Protein AF-K7LPA3-F1 (afdb_monomer_lite)

pLDDT: mean 73.09, std 20.34, range [23.44, 97.06]

Structure (mmCIF, N/CA/C/O backbone):
data_AF-K7LPA3-F1
#
_entry.id   AF-K7LPA3-F1
#
loop_
_atom_site.group_PDB
_atom_site.id
_atom_site.type_symbol
_atom_site.label_atom_id
_atom_site.label_alt_id
_atom_site.label_comp_id
_atom_site.label_asym_id
_atom_site.label_entity_id
_atom_site.label_seq_id
_atom_site.pdbx_PDB_ins_code
_atom_site.Cartn_x
_atom_site.Cartn_y
_atom_site.Cartn_z
_atom_site.occupancy
_atom_site.B_iso_or_equiv
_atom_site.auth_seq_id
_atom_site.auth_comp_id
_atom_site.auth_asym_id
_atom_site.auth_atom_id
_atom_site.pdbx_PDB_model_num
ATOM 1 N N . MET A 1 1 ? -25.363 36.048 -34.218 1.00 32.44 1 MET A N 1
ATOM 2 C CA . MET A 1 1 ? -24.571 37.058 -33.484 1.00 32.44 1 MET A CA 1
ATOM 3 C C . MET A 1 1 ? -23.270 36.380 -33.075 1.00 32.44 1 MET A C 1
ATOM 5 O O . MET A 1 1 ? -23.321 35.366 -32.394 1.00 32.44 1 MET A O 1
ATOM 9 N N . ARG A 1 2 ? -22.153 36.810 -33.676 1.00 23.44 2 ARG A N 1
ATOM 10 C CA . ARG A 1 2 ? -20.838 36.147 -33.651 1.00 23.44 2 ARG A CA 1
ATOM 11 C C . ARG A 1 2 ? -20.170 36.331 -32.287 1.00 23.44 2 ARG A C 1
ATOM 13 O O . ARG A 1 2 ? -19.933 37.467 -31.904 1.00 23.44 2 ARG A O 1
ATOM 20 N N . LEU A 1 3 ? -19.800 35.236 -31.632 1.00 26.70 3 LEU A N 1
ATOM 21 C CA . LEU A 1 3 ? -18.718 35.209 -30.648 1.00 26.70 3 LEU A CA 1
ATOM 22 C C . LEU A 1 3 ? -17.855 33.982 -30.952 1.00 26.70 3 LEU A C 1
ATOM 24 O O . LEU A 1 3 ? -18.156 32.859 -30.562 1.00 26.70 3 LEU A O 1
ATOM 28 N N . GLN A 1 4 ? -16.822 34.239 -31.753 1.00 24.48 4 GLN A N 1
ATOM 29 C CA . GLN A 1 4 ? -15.607 33.437 -31.842 1.00 24.48 4 GLN A CA 1
ATOM 30 C C . GLN A 1 4 ? -15.008 33.375 -30.436 1.00 24.48 4 GLN A C 1
ATOM 32 O O . GLN A 1 4 ? -14.835 34.434 -29.849 1.00 24.48 4 GLN A O 1
ATOM 37 N N . ASN A 1 5 ? -14.722 32.192 -29.887 1.00 28.64 5 ASN A N 1
ATOM 38 C CA . ASN A 1 5 ? -13.895 32.069 -28.684 1.00 28.64 5 ASN A CA 1
ATOM 39 C C . ASN A 1 5 ? -13.296 30.661 -28.558 1.00 28.64 5 ASN A C 1
ATOM 41 O O . ASN A 1 5 ? -13.969 29.710 -28.174 1.00 28.64 5 ASN A O 1
ATOM 45 N N . HIS A 1 6 ? -12.027 30.602 -28.968 1.00 26.09 6 HIS A N 1
ATOM 46 C CA . HIS A 1 6 ? -10.890 29.824 -28.468 1.00 26.09 6 HIS A CA 1
ATOM 47 C C . HIS A 1 6 ? -11.111 28.517 -27.705 1.00 26.09 6 HIS A C 1
ATOM 49 O O . HIS A 1 6 ? -11.743 28.493 -26.650 1.00 26.09 6 HIS A O 1
ATOM 55 N N . PRO A 1 7 ? -10.382 27.480 -28.134 1.00 28.83 7 PRO A N 1
ATOM 56 C CA . PRO A 1 7 ? -10.116 26.343 -27.272 1.00 28.83 7 PRO A CA 1
ATOM 57 C C . PRO A 1 7 ? -8.629 25.921 -27.306 1.00 28.83 7 PRO A C 1
ATOM 59 O O . PRO A 1 7 ? -7.937 26.098 -28.305 1.00 28.83 7 PRO A O 1
ATOM 62 N N . LEU A 1 8 ? -8.093 25.429 -26.190 1.00 32.69 8 LEU A N 1
ATOM 63 C CA . LEU A 1 8 ? -6.657 25.172 -26.001 1.00 32.69 8 LEU A CA 1
ATOM 64 C C . LEU A 1 8 ? -6.465 23.981 -25.041 1.00 32.69 8 LEU A C 1
ATOM 66 O O . LEU A 1 8 ? -7.331 23.790 -24.178 1.00 32.69 8 LEU A O 1
ATOM 70 N N . PRO A 1 9 ? -5.246 23.402 -24.961 1.00 27.53 9 PRO A N 1
ATOM 71 C CA . PRO A 1 9 ? -4.356 22.687 -25.958 1.00 27.53 9 PRO A CA 1
ATOM 72 C C . PRO A 1 9 ? -3.573 21.356 -25.541 1.00 27.53 9 PRO A C 1
ATOM 74 O O . PRO A 1 9 ? -2.908 21.378 -24.556 1.00 27.53 9 PRO A O 1
ATOM 77 N N . THR A 1 10 ? -3.593 20.165 -26.151 1.00 26.03 10 THR A N 1
ATOM 78 C CA . THR A 1 10 ? -2.980 18.841 -25.717 1.00 26.03 10 THR A CA 1
ATOM 79 C C . THR A 1 10 ? -1.671 18.749 -24.829 1.00 26.03 10 THR A C 1
ATOM 81 O O . THR A 1 10 ? -0.784 19.580 -24.946 1.00 26.03 10 THR A O 1
ATOM 84 N N . LEU A 1 11 ? -1.480 17.686 -24.003 1.00 24.50 11 LEU A N 1
ATOM 85 C CA . LEU A 1 11 ? -0.283 17.423 -23.141 1.00 24.50 11 LEU A CA 1
ATOM 86 C C . LEU A 1 11 ? 0.990 17.089 -23.970 1.00 24.50 11 LEU A C 1
ATOM 88 O O . LEU A 1 11 ? 1.041 16.028 -24.588 1.00 24.50 11 LEU A O 1
ATOM 92 N N . GLU A 1 12 ? 2.007 17.964 -23.971 1.00 24.11 12 GLU A N 1
ATOM 93 C CA . GLU A 1 12 ? 3.274 17.814 -24.726 1.00 24.11 12 GLU A CA 1
ATOM 94 C C . GLU A 1 12 ? 4.464 17.363 -23.849 1.00 24.11 12 GLU A C 1
ATOM 96 O O . GLU A 1 12 ? 4.664 17.865 -22.741 1.00 24.11 12 GLU A O 1
ATOM 101 N N . LEU A 1 13 ? 5.288 16.438 -24.365 1.00 26.61 13 LEU A N 1
ATOM 102 C CA . LEU A 1 13 ? 6.563 16.001 -23.780 1.00 26.61 13 LEU A CA 1
ATOM 103 C C . LEU A 1 13 ? 7.718 16.708 -24.518 1.00 26.61 13 LEU A C 1
ATOM 105 O O . LEU A 1 13 ? 7.989 16.398 -25.678 1.00 26.61 13 LEU A O 1
ATOM 109 N N . VAL A 1 14 ? 8.393 17.655 -23.860 1.00 25.70 14 VAL A N 1
ATOM 110 C CA . VAL A 1 14 ? 9.586 18.340 -24.392 1.00 25.70 14 VAL A CA 1
ATOM 111 C C . VAL A 1 14 ? 10.834 17.570 -23.957 1.00 25.70 14 VAL A C 1
ATOM 113 O O . VAL A 1 14 ? 11.094 17.433 -22.764 1.00 25.70 14 VAL A O 1
ATOM 116 N N . LEU A 1 15 ? 11.607 17.068 -24.922 1.00 28.59 15 LEU A N 1
ATOM 117 C CA . LEU A 1 15 ? 12.951 16.533 -24.695 1.00 28.59 15 LEU A CA 1
ATOM 118 C C . LEU A 1 15 ? 13.962 17.617 -25.070 1.00 28.59 15 LEU A C 1
ATOM 120 O O . LEU A 1 15 ? 14.152 17.911 -26.250 1.00 28.59 15 LEU A O 1
ATOM 124 N N . GLU A 1 16 ? 14.581 18.234 -24.066 1.00 24.81 16 GLU A N 1
ATOM 125 C CA . GLU A 1 16 ? 15.708 19.144 -24.264 1.00 24.81 16 GLU A CA 1
ATOM 126 C C . GLU A 1 16 ? 17.015 18.350 -24.325 1.00 24.81 16 GLU A C 1
ATOM 128 O O . GLU A 1 16 ? 17.433 17.741 -23.343 1.00 24.81 16 GLU A O 1
ATOM 133 N N . PHE A 1 17 ? 17.686 18.408 -25.475 1.00 29.22 17 PHE A N 1
ATOM 134 C CA . PHE A 1 17 ? 19.093 18.043 -25.607 1.00 29.22 17 PHE A CA 1
ATOM 135 C C . PHE A 1 17 ? 19.892 19.336 -25.830 1.00 29.22 17 PHE A C 1
ATOM 137 O O . PHE A 1 17 ? 19.714 20.015 -26.840 1.00 29.22 17 PHE A O 1
ATOM 144 N N . ASN A 1 18 ? 20.745 19.704 -24.866 1.00 30.42 18 ASN A N 1
ATOM 145 C CA . ASN A 1 18 ? 21.770 20.754 -24.985 1.00 30.42 18 ASN A CA 1
ATOM 146 C C . ASN A 1 18 ? 21.328 22.058 -25.686 1.00 30.42 18 ASN A C 1
ATOM 148 O O . ASN A 1 18 ? 21.952 22.501 -26.650 1.00 30.42 18 ASN A O 1
ATOM 152 N N . GLY A 1 19 ? 20.253 22.691 -25.208 1.00 28.19 19 GLY A N 1
ATOM 153 C CA . GLY A 1 19 ? 19.861 24.034 -25.658 1.00 28.19 19 GLY A CA 1
ATOM 154 C C . GLY A 1 19 ? 19.302 24.119 -27.083 1.00 28.19 19 GLY A C 1
ATOM 155 O O . GLY A 1 19 ? 19.157 25.223 -27.603 1.00 28.19 19 GLY A O 1
ATOM 156 N N . THR A 1 20 ? 18.964 22.988 -27.712 1.00 26.11 20 THR A N 1
ATOM 157 C CA . THR A 1 20 ? 18.277 22.964 -29.011 1.00 26.11 20 THR A CA 1
ATOM 158 C C . THR A 1 20 ? 16.858 22.427 -28.830 1.00 26.11 20 THR A C 1
ATOM 160 O O . THR A 1 20 ? 16.652 21.255 -28.521 1.00 26.11 20 THR A O 1
ATOM 163 N N . THR A 1 21 ? 15.860 23.293 -29.004 1.00 27.73 21 THR A N 1
ATOM 164 C CA . THR A 1 21 ? 14.439 22.939 -28.899 1.00 27.73 21 THR A CA 1
ATOM 165 C C . THR A 1 21 ? 14.024 22.064 -30.086 1.00 27.73 21 THR A C 1
ATOM 167 O O . THR A 1 21 ? 14.005 22.520 -31.230 1.00 27.73 21 THR A O 1
ATOM 170 N N . ILE A 1 22 ? 13.665 20.802 -29.839 1.00 32.59 22 ILE A N 1
ATOM 171 C CA . ILE A 1 22 ? 13.033 19.953 -30.858 1.00 32.59 22 ILE A CA 1
ATOM 172 C C . ILE A 1 22 ? 11.572 20.399 -30.990 1.00 32.59 22 ILE A C 1
ATOM 174 O O . ILE A 1 22 ? 10.819 20.328 -30.023 1.00 32.59 22 ILE A O 1
ATOM 178 N N . SER A 1 23 ? 11.176 20.876 -32.179 1.00 27.25 23 SER A N 1
ATOM 179 C CA . SER A 1 23 ? 9.796 21.319 -32.425 1.00 27.25 23 SER A CA 1
ATOM 180 C C . SER A 1 23 ? 8.777 20.202 -32.165 1.00 27.25 23 SER A C 1
ATOM 182 O O . SER A 1 23 ? 8.995 19.029 -32.488 1.00 27.25 23 SER A O 1
ATOM 184 N N . THR A 1 24 ? 7.657 20.607 -31.581 1.00 34.53 24 THR A N 1
ATOM 185 C CA . THR A 1 24 ? 6.632 19.789 -30.925 1.00 34.53 24 THR A CA 1
ATOM 186 C C . THR A 1 24 ? 5.772 18.953 -31.881 1.00 34.53 24 THR A C 1
ATOM 188 O O . THR A 1 24 ? 5.155 17.973 -31.463 1.00 34.53 24 THR A O 1
ATOM 191 N N . ASP A 1 25 ? 5.843 19.211 -33.189 1.00 27.50 25 ASP A N 1
ATOM 192 C CA . ASP A 1 25 ? 5.051 18.521 -34.223 1.00 27.50 25 ASP A CA 1
ATOM 193 C C . ASP A 1 25 ? 5.342 17.009 -34.356 1.00 27.50 25 ASP A C 1
ATOM 195 O O . ASP A 1 25 ? 4.633 16.274 -35.046 1.00 27.50 25 ASP A O 1
ATOM 199 N N . VAL A 1 26 ? 6.396 16.498 -33.711 1.00 31.41 26 VAL A N 1
ATOM 200 C CA . VAL A 1 26 ? 6.837 15.101 -33.863 1.00 31.41 26 VAL A CA 1
ATOM 201 C C . VAL A 1 26 ? 6.349 14.182 -32.737 1.00 31.41 26 VAL A C 1
ATOM 203 O O . VAL A 1 26 ? 6.340 12.961 -32.915 1.00 31.41 26 VAL A O 1
ATOM 206 N N . VAL A 1 27 ? 5.828 14.698 -31.619 1.00 33.41 27 VAL A N 1
ATOM 207 C CA . VAL A 1 27 ? 5.745 13.936 -30.354 1.00 33.41 27 VAL A CA 1
ATOM 208 C C . VAL A 1 27 ? 4.311 13.679 -29.842 1.00 33.41 27 VAL A C 1
ATOM 210 O O . VAL A 1 27 ? 4.094 13.464 -28.664 1.00 33.41 27 VAL A O 1
ATOM 213 N N . GLU A 1 28 ? 3.299 13.538 -30.704 1.00 28.34 28 GLU A N 1
ATOM 214 C CA . GLU A 1 28 ? 1.937 13.141 -30.249 1.00 28.34 28 GLU A CA 1
ATOM 215 C C . GLU A 1 28 ? 1.816 11.726 -29.611 1.00 28.34 28 GLU A C 1
ATOM 217 O O . GLU A 1 28 ? 0.723 11.299 -29.246 1.00 28.34 28 GLU A O 1
ATOM 222 N N . ARG A 1 29 ? 2.908 10.951 -29.491 1.00 31.95 29 ARG A N 1
ATOM 223 C CA . ARG A 1 29 ? 2.890 9.577 -28.936 1.00 31.95 29 ARG A CA 1
ATOM 224 C C . ARG A 1 29 ? 4.110 9.160 -28.101 1.00 31.95 29 ARG A C 1
ATOM 226 O O . ARG A 1 29 ? 4.117 8.021 -27.639 1.00 31.95 29 ARG A O 1
ATOM 233 N N . ALA A 1 30 ? 5.138 10.002 -27.932 1.00 34.12 30 ALA A N 1
ATOM 234 C CA . ALA A 1 30 ? 6.266 9.638 -27.062 1.00 34.12 30 ALA A CA 1
ATOM 235 C C . ALA A 1 30 ? 5.885 9.926 -25.610 1.00 34.12 30 ALA A C 1
ATOM 237 O O . ALA A 1 30 ? 5.604 11.070 -25.266 1.00 34.12 30 ALA A O 1
ATOM 238 N N . ASN A 1 31 ? 5.848 8.887 -24.777 1.00 50.53 31 ASN A N 1
ATOM 239 C CA . ASN A 1 31 ? 5.282 8.983 -23.431 1.00 50.53 31 ASN A CA 1
ATOM 240 C C . ASN A 1 31 ? 6.346 9.184 -22.338 1.00 50.53 31 ASN A C 1
ATOM 242 O O . ASN A 1 31 ? 5.989 9.594 -21.237 1.00 50.53 31 ASN A O 1
ATOM 246 N N . SER A 1 32 ? 7.633 8.920 -22.604 1.00 54.84 32 SER A N 1
ATOM 247 C CA . SER A 1 32 ? 8.699 9.079 -21.600 1.00 54.84 32 SER A CA 1
ATOM 248 C C . SER A 1 32 ? 10.113 8.973 -22.186 1.00 54.84 32 SER A C 1
ATOM 250 O O . SER A 1 32 ? 10.359 8.156 -23.078 1.00 54.84 32 SER A O 1
ATOM 252 N N . GLY A 1 33 ? 11.050 9.746 -21.627 1.00 45.56 33 GLY A N 1
ATOM 253 C CA . GLY A 1 33 ? 12.487 9.471 -21.710 1.00 45.56 33 GLY A CA 1
ATOM 254 C C . GLY A 1 33 ? 12.913 8.558 -20.557 1.00 45.56 33 GLY A C 1
ATOM 255 O O . GLY A 1 33 ? 12.486 8.764 -19.421 1.00 45.56 33 GLY A O 1
ATOM 256 N N . LEU A 1 34 ? 13.717 7.542 -20.850 1.00 59.06 34 LEU A N 1
ATOM 257 C CA . LEU A 1 34 ? 14.240 6.572 -19.896 1.00 59.06 34 LEU A CA 1
ATOM 258 C C . LEU A 1 34 ? 15.765 6.669 -19.892 1.00 59.06 34 LEU A C 1
ATOM 260 O O . LEU A 1 34 ? 16.366 6.710 -20.955 1.00 59.06 34 LEU A O 1
ATOM 264 N N . SER A 1 35 ? 16.399 6.692 -18.726 1.00 53.31 35 SER A N 1
ATOM 265 C CA . SER A 1 35 ? 17.858 6.583 -18.618 1.00 53.31 35 SER A CA 1
ATOM 266 C C . SER A 1 35 ? 18.253 5.225 -18.054 1.00 53.31 35 SER A C 1
ATOM 268 O O . SER A 1 35 ? 17.416 4.468 -17.555 1.00 53.31 35 SER A O 1
ATOM 270 N N . MET A 1 36 ? 19.543 4.920 -18.065 1.00 53.25 36 MET A N 1
ATOM 271 C CA . MET A 1 36 ? 20.062 3.684 -17.486 1.00 53.25 36 MET A CA 1
ATOM 272 C C . MET A 1 36 ? 19.657 3.465 -16.021 1.00 53.25 36 MET A C 1
ATOM 274 O O . MET A 1 36 ? 19.248 2.368 -15.650 1.00 53.25 36 MET A O 1
ATOM 278 N N . GLY A 1 37 ? 19.676 4.519 -15.197 1.00 50.72 37 GLY A N 1
ATOM 279 C CA . GLY A 1 37 ? 19.214 4.439 -13.806 1.00 50.72 37 GLY A CA 1
ATOM 280 C C . GLY A 1 37 ? 17.727 4.088 -13.680 1.00 50.72 37 GLY A C 1
ATOM 281 O O . GLY A 1 37 ? 17.300 3.551 -12.667 1.00 50.72 37 GLY A O 1
ATOM 282 N N . CYS A 1 38 ? 16.928 4.354 -14.713 1.00 57.31 38 CYS A N 1
ATOM 283 C CA . CYS A 1 38 ? 15.542 3.910 -14.777 1.00 57.31 38 CYS A CA 1
ATOM 284 C C . CYS A 1 38 ? 15.436 2.435 -15.190 1.00 57.31 38 CYS A C 1
ATOM 286 O O . CYS A 1 38 ? 14.652 1.693 -14.604 1.00 57.31 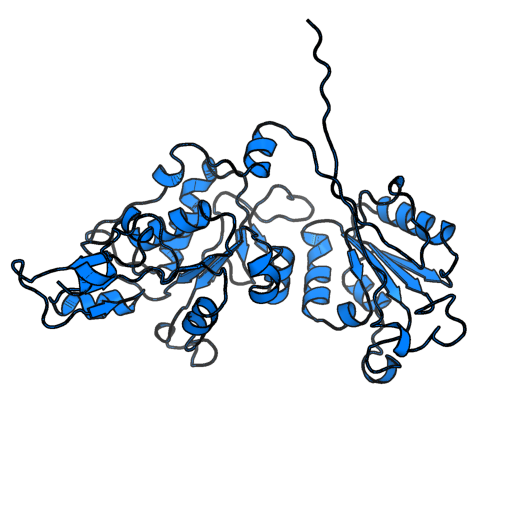38 CYS A O 1
ATOM 288 N N . ALA A 1 39 ? 16.267 1.983 -16.128 1.00 53.19 39 ALA A N 1
ATOM 289 C CA . ALA A 1 39 ? 16.285 0.592 -16.572 1.00 53.19 39 ALA A CA 1
ATOM 290 C C . ALA A 1 39 ? 16.766 -0.397 -15.489 1.00 53.19 39 ALA A C 1
ATOM 292 O O . ALA A 1 39 ? 16.405 -1.572 -15.521 1.00 53.19 39 ALA A O 1
ATOM 293 N N . THR A 1 40 ? 17.525 0.066 -14.488 1.00 49.03 40 THR A N 1
ATOM 294 C CA . THR A 1 40 ? 17.891 -0.744 -13.310 1.00 49.03 40 THR A CA 1
ATOM 295 C C . THR A 1 40 ? 16.768 -0.844 -12.273 1.00 49.03 40 THR A C 1
ATOM 297 O O . THR A 1 40 ? 16.763 -1.754 -11.440 1.00 49.03 40 THR A O 1
ATOM 300 N N . MET A 1 41 ? 15.784 0.062 -12.301 1.00 52.78 41 MET A N 1
ATOM 301 C CA . MET A 1 41 ? 14.674 0.047 -11.354 1.00 52.78 41 MET A CA 1
ATOM 302 C C . MET A 1 41 ? 13.637 -1.003 -11.756 1.00 52.78 41 MET A C 1
ATOM 304 O O . MET A 1 41 ? 12.856 -0.805 -12.682 1.00 52.78 41 MET A O 1
ATOM 308 N N . GLY A 1 42 ? 13.544 -2.091 -10.985 1.00 47.69 42 GLY A N 1
ATOM 309 C CA . GLY A 1 42 ? 12.650 -3.213 -11.302 1.00 47.69 42 GLY A CA 1
ATOM 310 C C . GLY A 1 42 ? 11.192 -2.818 -11.579 1.00 47.69 42 GLY A C 1
ATOM 311 O O . GLY A 1 42 ? 10.559 -3.404 -12.448 1.00 47.69 42 GLY A O 1
ATOM 312 N N . HIS A 1 43 ? 10.655 -1.785 -10.912 1.00 57.28 43 HIS A N 1
ATOM 313 C CA . HIS A 1 43 ? 9.278 -1.321 -11.145 1.00 57.28 43 HIS A CA 1
ATOM 314 C C . HIS A 1 43 ? 9.022 -0.833 -12.581 1.00 57.28 43 HIS A C 1
ATOM 316 O O . HIS A 1 43 ? 7.902 -0.975 -13.070 1.00 57.28 43 HIS A O 1
ATOM 322 N N . ILE A 1 44 ? 10.040 -0.292 -13.253 1.00 56.78 44 ILE A N 1
ATOM 323 C CA . ILE A 1 44 ? 9.961 0.161 -14.643 1.00 56.78 44 ILE A CA 1
ATOM 324 C C . ILE A 1 44 ? 9.909 -1.043 -15.578 1.00 56.78 44 ILE A C 1
ATOM 326 O O . ILE A 1 44 ? 8.950 -1.157 -16.337 1.00 56.78 44 ILE A O 1
ATOM 330 N N . LEU A 1 45 ? 10.825 -2.002 -15.416 1.00 54.12 45 LEU A N 1
ATOM 331 C CA . LEU A 1 45 ? 10.819 -3.257 -16.181 1.00 54.12 45 LEU A CA 1
ATOM 332 C C . LEU A 1 45 ? 9.476 -3.997 -16.043 1.00 54.12 45 LEU A C 1
ATOM 334 O O . LEU A 1 45 ? 8.909 -4.520 -17.005 1.00 54.12 45 LEU A O 1
ATOM 338 N N . TYR A 1 46 ? 8.905 -3.994 -14.833 1.00 56.88 46 TYR A N 1
ATOM 339 C CA . TYR A 1 46 ? 7.585 -4.569 -14.579 1.00 56.88 46 TYR A CA 1
ATOM 340 C C . TYR A 1 46 ? 6.460 -3.843 -15.331 1.00 56.88 46 TYR A C 1
ATOM 342 O O . TYR A 1 46 ? 5.549 -4.506 -15.836 1.00 56.88 46 TYR A O 1
ATOM 350 N N . ASN A 1 47 ? 6.514 -2.512 -15.423 1.00 60.19 47 ASN A N 1
ATOM 351 C CA . ASN A 1 47 ? 5.540 -1.717 -16.174 1.00 60.19 47 ASN A CA 1
ATOM 352 C C . ASN A 1 47 ? 5.685 -1.901 -17.686 1.00 60.19 47 ASN A C 1
ATOM 354 O O . ASN A 1 47 ? 4.691 -1.938 -18.412 1.00 60.19 47 ASN A O 1
ATOM 358 N N . GLU A 1 48 ? 6.908 -2.077 -18.168 1.00 61.72 48 GLU A N 1
ATOM 359 C CA . GLU A 1 48 ? 7.176 -2.306 -19.585 1.00 61.72 48 GLU A CA 1
ATOM 360 C C . GLU A 1 48 ? 6.614 -3.650 -20.053 1.00 61.72 48 GLU A C 1
ATOM 362 O O . GLU A 1 48 ? 6.061 -3.752 -21.151 1.00 61.72 48 GLU A O 1
ATOM 367 N N . GLY A 1 49 ? 6.639 -4.665 -19.183 1.00 60.97 49 GLY A N 1
ATOM 368 C CA . GLY A 1 49 ? 6.024 -5.961 -19.461 1.00 60.97 49 GLY A CA 1
ATOM 369 C C . GLY A 1 49 ? 4.499 -5.917 -19.629 1.00 60.97 49 GLY A C 1
ATOM 370 O O . GLY A 1 49 ? 3.951 -6.729 -20.374 1.00 60.97 49 GLY A O 1
ATOM 371 N N . ILE A 1 50 ? 3.800 -4.978 -18.975 1.00 66.31 50 ILE A N 1
ATOM 372 C CA . ILE A 1 50 ? 2.340 -4.824 -19.117 1.00 66.31 50 ILE A CA 1
ATOM 373 C C . ILE A 1 50 ? 1.952 -3.806 -20.195 1.00 66.31 50 ILE A C 1
ATOM 375 O O . ILE A 1 50 ? 0.817 -3.845 -20.665 1.00 66.31 50 ILE A O 1
ATOM 379 N N . ALA A 1 51 ? 2.869 -2.939 -20.641 1.00 64.06 51 ALA A N 1
ATOM 380 C CA . ALA A 1 51 ? 2.572 -1.867 -21.593 1.00 64.06 51 ALA A CA 1
ATOM 381 C C . ALA A 1 51 ? 1.822 -2.372 -22.834 1.00 64.06 51 ALA A C 1
ATOM 383 O O . ALA A 1 51 ? 0.759 -1.848 -23.133 1.00 64.06 51 ALA A O 1
ATOM 384 N N . ASN A 1 52 ? 2.292 -3.460 -23.460 1.00 60.91 52 ASN A N 1
ATOM 385 C CA . ASN A 1 52 ? 1.661 -4.089 -24.634 1.00 60.91 52 ASN A CA 1
ATOM 386 C C . ASN A 1 52 ? 0.248 -4.656 -24.387 1.00 60.91 52 ASN A C 1
ATOM 388 O O . ASN A 1 52 ? -0.458 -4.976 -25.344 1.00 60.91 52 ASN A O 1
ATOM 392 N N . VAL A 1 53 ? -0.145 -4.830 -23.123 1.00 60.56 53 VAL A N 1
ATOM 393 C CA . VAL A 1 53 ? -1.463 -5.332 -22.708 1.00 60.56 53 VAL A CA 1
ATOM 394 C C . VAL A 1 53 ? -2.442 -4.179 -22.497 1.00 60.56 53 VAL A C 1
ATOM 396 O O . VAL A 1 53 ? -3.590 -4.276 -22.925 1.00 60.56 53 VAL A O 1
ATOM 399 N N . VAL A 1 54 ? -1.991 -3.090 -21.864 1.00 56.12 54 VAL A N 1
ATOM 400 C CA . VAL A 1 54 ? -2.838 -1.934 -21.511 1.00 56.12 54 VAL A CA 1
ATOM 401 C C . VAL A 1 54 ? -2.870 -0.845 -22.585 1.00 56.12 54 VAL A C 1
ATOM 403 O O . VAL A 1 54 ? -3.759 0.002 -22.571 1.00 56.12 54 VAL A O 1
ATOM 406 N N . GLY A 1 55 ? -1.919 -0.845 -23.518 1.00 62.81 55 GLY A N 1
ATOM 407 C CA . GLY A 1 55 ? -1.826 0.157 -24.572 1.00 62.81 55 GLY A CA 1
ATOM 408 C C . GLY A 1 55 ? -0.584 -0.005 -25.444 1.00 62.81 55 GLY A C 1
ATOM 409 O O . GLY A 1 55 ? -0.045 -1.095 -25.609 1.00 62.81 55 GLY A O 1
ATOM 410 N N . LEU A 1 56 ? -0.140 1.095 -26.048 1.00 69.31 56 LEU A N 1
ATOM 411 C CA . LEU A 1 56 ? 1.127 1.159 -26.775 1.00 69.31 56 LEU A CA 1
ATOM 412 C C . LEU A 1 56 ? 1.921 2.345 -26.239 1.00 69.31 56 LEU A C 1
ATOM 414 O O . LEU A 1 56 ? 1.414 3.468 -26.227 1.00 69.31 56 LEU A O 1
ATOM 418 N N . ALA A 1 57 ? 3.152 2.093 -25.813 1.00 70.50 57 ALA A N 1
ATOM 419 C CA . ALA A 1 57 ? 4.090 3.118 -25.383 1.00 70.50 57 ALA A CA 1
ATOM 420 C C . ALA A 1 57 ? 5.186 3.331 -26.434 1.00 70.50 57 ALA A C 1
ATOM 422 O O . ALA A 1 57 ? 5.566 2.407 -27.151 1.00 70.50 57 ALA A O 1
ATOM 423 N N . LEU A 1 58 ? 5.706 4.552 -26.509 1.00 74.38 58 LEU A N 1
ATOM 424 C CA . LEU A 1 58 ? 6.950 4.862 -27.205 1.00 74.38 58 LEU A CA 1
ATOM 425 C C . LEU A 1 58 ? 7.901 5.472 -26.180 1.00 74.38 58 LEU A C 1
ATOM 427 O O . LEU A 1 58 ? 7.574 6.495 -25.571 1.00 74.38 58 LEU A O 1
ATOM 431 N N . VAL A 1 59 ? 9.036 4.807 -25.978 1.00 75.12 59 VAL A N 1
ATOM 432 C CA . VAL A 1 59 ? 10.050 5.149 -24.977 1.00 75.12 59 VAL A CA 1
ATOM 433 C C . VAL A 1 59 ? 11.354 5.466 -25.692 1.00 75.12 59 VAL A C 1
ATOM 435 O O . VAL A 1 59 ? 11.796 4.690 -26.535 1.00 75.12 59 VAL A O 1
ATOM 438 N N . LEU A 1 60 ? 11.963 6.599 -25.351 1.00 75.88 60 LEU A N 1
ATOM 439 C CA . LEU A 1 60 ? 13.309 6.961 -25.792 1.00 75.88 60 LEU A CA 1
ATOM 440 C C . LEU A 1 60 ? 14.285 6.620 -24.667 1.00 75.88 60 LEU A C 1
ATOM 442 O O . LEU A 1 60 ? 14.159 7.173 -23.578 1.00 75.88 60 LEU A O 1
ATOM 446 N N . TYR A 1 61 ? 15.210 5.696 -24.909 1.00 79.69 61 TYR A N 1
ATOM 447 C CA . TYR A 1 61 ? 16.222 5.288 -23.939 1.00 79.69 61 TYR A CA 1
ATOM 448 C C . TYR A 1 61 ? 17.539 6.017 -24.205 1.00 79.69 61 TYR A C 1
ATOM 450 O O . TYR A 1 61 ? 18.142 5.834 -25.261 1.00 79.69 61 TYR A O 1
ATOM 458 N N . ASP A 1 62 ? 17.942 6.851 -23.248 1.00 78.25 62 ASP A N 1
ATOM 459 C CA . ASP A 1 62 ? 19.219 7.558 -23.195 1.00 78.25 62 ASP A CA 1
ATOM 460 C C . ASP A 1 62 ? 20.337 6.570 -22.834 1.00 78.25 62 ASP A C 1
ATOM 462 O O . ASP A 1 62 ? 20.567 6.247 -21.661 1.00 78.25 62 ASP A O 1
ATOM 466 N N . ASP A 1 63 ? 21.003 6.066 -23.872 1.00 81.50 63 ASP A N 1
ATOM 467 C CA . ASP A 1 63 ? 22.118 5.131 -23.777 1.00 81.50 63 ASP A CA 1
ATOM 468 C C . ASP A 1 63 ? 23.446 5.894 -23.819 1.00 81.50 63 ASP A C 1
ATOM 470 O O . ASP A 1 63 ? 24.170 5.892 -24.815 1.00 81.50 63 ASP A O 1
ATOM 474 N N . ASN A 1 64 ? 23.733 6.618 -22.737 1.00 76.19 64 ASN A N 1
ATOM 475 C CA . ASN A 1 64 ? 24.920 7.471 -22.618 1.00 76.19 64 ASN A CA 1
ATOM 476 C C . ASN A 1 64 ? 26.126 6.813 -21.931 1.00 76.19 64 ASN A C 1
ATOM 478 O O . ASN A 1 64 ? 27.144 7.475 -21.735 1.00 76.19 64 ASN A O 1
ATOM 482 N N . HIS A 1 65 ? 26.003 5.540 -21.542 1.00 76.69 65 HIS A N 1
ATOM 483 C CA . HIS A 1 65 ? 27.032 4.773 -20.835 1.00 76.69 65 HIS A CA 1
ATOM 484 C C . HIS A 1 65 ? 27.578 5.437 -19.556 1.00 76.69 65 HIS A C 1
ATOM 486 O O . HIS A 1 65 ? 28.739 5.238 -19.214 1.00 76.69 65 HIS A O 1
ATOM 492 N N . ILE A 1 66 ? 26.766 6.215 -18.829 1.00 68.56 66 ILE A N 1
ATOM 493 C CA . ILE A 1 66 ? 27.172 6.853 -17.569 1.00 68.56 66 ILE A CA 1
ATOM 494 C C . ILE A 1 66 ? 26.076 6.725 -16.505 1.00 68.56 66 ILE A C 1
ATOM 496 O O . ILE A 1 66 ? 24.903 7.026 -16.728 1.00 68.56 66 ILE A O 1
ATOM 500 N N . SER A 1 67 ? 26.485 6.326 -15.301 1.00 75.38 67 SER A N 1
ATOM 501 C CA . SER A 1 67 ? 25.676 6.365 -14.081 1.00 75.38 67 SER A CA 1
ATOM 502 C C . SER A 1 67 ? 26.264 7.353 -13.061 1.00 75.38 67 SER A C 1
ATOM 504 O O . SER A 1 67 ? 27.317 7.951 -13.295 1.00 75.38 67 SER A O 1
ATOM 506 N N . ILE A 1 68 ? 25.603 7.524 -11.909 1.00 72.69 68 ILE A N 1
ATOM 507 C CA . ILE A 1 68 ? 26.153 8.319 -10.795 1.00 72.69 68 ILE A CA 1
ATOM 508 C C . ILE A 1 68 ? 27.494 7.746 -10.312 1.00 72.69 68 ILE A C 1
ATOM 510 O O . ILE A 1 68 ? 28.405 8.520 -10.024 1.00 72.69 68 ILE A O 1
ATOM 514 N N . ASP A 1 69 ? 27.633 6.418 -10.287 1.00 74.75 69 ASP A N 1
ATOM 515 C CA . ASP A 1 69 ? 28.844 5.726 -9.825 1.00 74.75 69 ASP A CA 1
ATOM 516 C C . ASP A 1 69 ? 29.929 5.618 -10.916 1.00 74.75 69 ASP A C 1
ATOM 518 O O . ASP A 1 69 ? 30.972 4.998 -10.711 1.00 74.75 69 ASP A O 1
ATOM 522 N N . GLY A 1 70 ? 29.718 6.255 -12.072 1.00 75.25 70 GLY A N 1
ATOM 523 C CA . GLY A 1 70 ? 30.635 6.221 -13.206 1.00 75.25 70 GLY A CA 1
ATOM 524 C C . GLY A 1 70 ? 30.236 5.174 -14.238 1.00 75.25 70 GLY A C 1
ATOM 525 O O . GLY A 1 70 ? 29.072 5.135 -14.653 1.00 75.25 70 GLY A O 1
ATOM 526 N N . ASP A 1 71 ? 31.217 4.382 -14.678 1.00 76.44 71 ASP A N 1
ATOM 527 C CA . ASP A 1 71 ? 31.053 3.382 -15.735 1.00 76.44 71 ASP A CA 1
ATOM 528 C C . ASP A 1 71 ? 29.992 2.341 -15.339 1.00 76.44 71 ASP A C 1
ATOM 530 O O . ASP A 1 71 ? 30.159 1.650 -14.332 1.00 76.44 71 ASP A O 1
ATOM 534 N N . PRO A 1 72 ? 28.902 2.210 -16.105 1.00 70.25 72 PRO A N 1
ATOM 535 C CA . PRO A 1 72 ? 27.856 1.238 -15.856 1.00 70.25 72 PRO A CA 1
ATOM 536 C C . PRO A 1 72 ? 28.305 -0.207 -15.752 1.00 70.25 72 PRO A C 1
ATOM 538 O O . PRO A 1 72 ? 27.626 -0.960 -15.060 1.00 70.25 72 PRO A O 1
ATOM 541 N N . GLU A 1 73 ? 29.407 -0.619 -16.390 1.00 79.62 73 GLU A N 1
ATOM 542 C CA . GLU A 1 73 ? 29.841 -2.023 -16.369 1.00 79.62 73 GLU A CA 1
ATOM 543 C C . GLU A 1 73 ? 30.066 -2.558 -14.945 1.00 79.62 73 GLU A C 1
ATOM 545 O O . GLU A 1 73 ? 29.971 -3.764 -14.713 1.00 79.62 73 GLU A O 1
ATOM 550 N N . ILE A 1 74 ? 30.275 -1.673 -13.964 1.00 76.00 74 ILE A N 1
ATOM 551 C CA . ILE A 1 74 ? 30.418 -2.045 -12.551 1.00 76.00 74 ILE A CA 1
ATOM 552 C C . ILE A 1 74 ? 29.112 -2.557 -11.917 1.00 76.00 74 ILE A C 1
ATOM 554 O O . ILE A 1 74 ? 29.165 -3.302 -10.940 1.00 76.00 74 ILE A O 1
ATOM 558 N N . VAL A 1 75 ? 27.944 -2.156 -12.435 1.00 72.56 75 VAL A N 1
ATOM 559 C CA . VAL A 1 75 ? 26.618 -2.432 -11.836 1.00 72.56 75 VAL A CA 1
ATOM 560 C C . VAL A 1 75 ? 25.569 -2.934 -12.835 1.00 72.56 75 VAL A C 1
ATOM 562 O O . VAL A 1 75 ? 24.547 -3.483 -12.421 1.00 72.56 75 VAL A O 1
ATOM 565 N N . PHE A 1 76 ? 25.781 -2.748 -14.138 1.00 78.06 76 PHE A N 1
ATOM 566 C CA . PHE A 1 76 ? 24.781 -2.982 -15.171 1.00 78.06 76 PHE A CA 1
ATOM 567 C C . PHE A 1 76 ? 25.403 -3.379 -16.519 1.00 78.06 76 PHE A C 1
ATOM 569 O O . PHE A 1 76 ? 25.883 -2.547 -17.283 1.00 78.06 76 PHE A O 1
ATOM 576 N N . THR A 1 77 ? 25.320 -4.671 -16.841 1.00 82.69 77 THR A N 1
ATOM 577 C CA . THR A 1 77 ? 25.809 -5.263 -18.103 1.00 82.69 77 THR A CA 1
ATOM 578 C C . THR A 1 77 ? 24.705 -5.977 -18.894 1.00 82.69 77 THR A C 1
ATOM 580 O O . THR A 1 77 ? 24.976 -6.714 -19.843 1.00 82.69 77 THR A O 1
ATOM 583 N N . ALA A 1 78 ? 23.438 -5.798 -18.505 1.00 80.88 78 ALA A N 1
ATOM 584 C CA . ALA A 1 78 ? 22.323 -6.486 -19.144 1.00 80.88 78 ALA A CA 1
ATOM 585 C C . ALA A 1 78 ? 22.070 -5.960 -20.566 1.00 80.88 78 ALA A C 1
ATOM 587 O O . ALA A 1 78 ? 22.094 -4.757 -20.828 1.00 80.88 78 ALA A O 1
ATOM 588 N N . ASN A 1 79 ? 21.750 -6.873 -21.484 1.00 85.75 79 ASN A N 1
ATOM 589 C CA . ASN A 1 79 ? 21.353 -6.509 -22.837 1.00 85.75 79 ASN A CA 1
ATOM 590 C C . ASN A 1 79 ? 19.902 -5.998 -22.843 1.00 85.75 79 ASN A C 1
ATOM 592 O O . ASN A 1 79 ? 18.951 -6.781 -22.881 1.00 85.75 79 ASN A O 1
ATOM 596 N N . ILE A 1 80 ? 19.750 -4.672 -22.798 1.00 84.75 80 ILE A N 1
ATOM 597 C CA . ILE A 1 80 ? 18.447 -3.991 -22.831 1.00 84.75 80 ILE A CA 1
ATOM 598 C C . ILE A 1 80 ? 17.643 -4.343 -24.082 1.00 84.75 80 ILE A C 1
ATOM 600 O O . ILE A 1 80 ? 16.436 -4.546 -23.994 1.00 84.75 80 ILE A O 1
ATOM 604 N N . ASP A 1 81 ? 18.293 -4.490 -25.230 1.00 86.19 81 ASP A N 1
ATOM 605 C CA . ASP A 1 81 ? 17.594 -4.729 -26.491 1.00 86.19 81 ASP A CA 1
ATOM 606 C C . ASP A 1 81 ? 16.906 -6.100 -26.445 1.00 86.19 81 ASP A C 1
ATOM 608 O O . ASP A 1 81 ? 15.693 -6.201 -26.628 1.00 86.19 81 ASP A O 1
ATOM 612 N N . GLN A 1 82 ? 17.651 -7.132 -26.034 1.00 87.94 82 GLN A N 1
ATOM 613 C CA . GLN A 1 82 ? 17.112 -8.479 -25.822 1.00 87.94 82 GLN A CA 1
ATOM 614 C C . GLN A 1 82 ? 16.039 -8.519 -24.729 1.00 87.94 82 GLN A C 1
ATOM 616 O O . GLN A 1 82 ? 15.070 -9.271 -24.843 1.00 87.94 82 GLN A O 1
ATOM 621 N N . HIS A 1 83 ? 16.185 -7.716 -23.670 1.00 84.88 83 HIS A N 1
ATOM 622 C CA . HIS A 1 83 ? 15.178 -7.623 -22.615 1.00 84.88 83 HIS A CA 1
ATOM 623 C C . HIS A 1 83 ? 13.833 -7.128 -23.169 1.00 84.88 83 HIS A C 1
ATOM 625 O O . HIS A 1 83 ? 12.802 -7.775 -22.978 1.00 84.88 83 HIS A O 1
ATOM 631 N N . PHE A 1 84 ? 13.836 -6.019 -23.909 1.00 85.50 84 PHE A N 1
ATOM 632 C CA . PHE A 1 84 ? 12.621 -5.444 -24.491 1.00 85.50 84 PHE A CA 1
ATOM 633 C C . PHE A 1 84 ? 12.040 -6.311 -25.613 1.00 85.50 84 PHE A C 1
ATOM 635 O O . PHE A 1 84 ? 10.818 -6.473 -25.708 1.00 85.50 84 PHE A O 1
ATOM 642 N N . GLU A 1 85 ? 12.888 -6.941 -26.424 1.00 89.56 85 GLU A N 1
ATOM 643 C CA . GLU A 1 85 ? 12.461 -7.940 -27.407 1.00 89.56 85 GLU A CA 1
ATOM 644 C C . GLU A 1 85 ? 11.743 -9.123 -26.739 1.00 89.56 85 GLU A C 1
ATOM 646 O O . GLU A 1 85 ? 10.675 -9.536 -27.204 1.00 89.56 85 GLU A O 1
ATOM 651 N N . ALA A 1 86 ? 12.255 -9.622 -25.606 1.00 88.31 86 ALA A N 1
ATOM 652 C CA . ALA A 1 86 ? 11.610 -10.678 -24.822 1.00 88.31 86 ALA A CA 1
ATOM 653 C C . ALA A 1 86 ? 10.248 -10.234 -24.251 1.00 88.31 86 ALA A C 1
ATOM 655 O O . ALA A 1 86 ? 9.305 -11.029 -24.195 1.00 88.31 86 ALA A O 1
ATOM 656 N N . LEU A 1 87 ? 10.098 -8.946 -23.922 1.00 84.94 87 LEU A N 1
ATOM 657 C CA . LEU A 1 87 ? 8.821 -8.315 -23.560 1.00 84.94 87 LEU A CA 1
ATOM 658 C C . LEU A 1 87 ? 7.900 -8.044 -24.771 1.00 84.94 87 LEU A C 1
ATOM 660 O O . LEU A 1 87 ? 6.806 -7.490 -24.618 1.00 84.94 87 LEU A O 1
ATOM 664 N N . ARG A 1 88 ? 8.306 -8.460 -25.980 1.00 88.19 88 ARG A N 1
ATOM 665 C CA . ARG A 1 88 ? 7.608 -8.282 -27.266 1.00 88.19 88 ARG A CA 1
ATOM 666 C C . ARG A 1 88 ? 7.494 -6.830 -27.731 1.00 88.19 88 ARG A C 1
ATOM 668 O O . ARG A 1 88 ? 6.575 -6.508 -28.488 1.00 88.19 88 ARG A O 1
ATOM 675 N N . TRP A 1 89 ? 8.409 -5.965 -27.313 1.00 89.62 89 TRP A N 1
ATOM 676 C CA . TRP A 1 89 ? 8.514 -4.608 -27.840 1.00 89.62 89 TRP A CA 1
ATOM 677 C C . TRP A 1 89 ? 9.143 -4.601 -29.239 1.00 89.62 89 TRP A C 1
ATOM 679 O O . TRP A 1 89 ? 9.744 -5.580 -29.686 1.00 89.62 89 TRP A O 1
ATOM 689 N N . HIS A 1 90 ? 8.931 -3.509 -29.969 1.00 91.12 90 HIS A N 1
ATOM 690 C CA . HIS A 1 90 ? 9.733 -3.153 -31.137 1.00 91.12 90 HIS A CA 1
ATOM 691 C C . HIS A 1 90 ? 10.947 -2.366 -30.646 1.00 91.12 90 HIS A C 1
ATOM 693 O O . HIS A 1 90 ? 10.781 -1.472 -29.821 1.00 91.12 90 HIS A O 1
ATOM 699 N N . VAL A 1 91 ? 12.150 -2.697 -31.101 1.00 91.12 91 VAL A N 1
ATOM 700 C CA . VAL A 1 91 ? 13.376 -2.021 -30.660 1.00 91.12 91 VAL A CA 1
ATOM 701 C C . VAL A 1 91 ? 14.033 -1.383 -31.873 1.00 91.12 91 VAL A C 1
ATOM 703 O O . VAL A 1 91 ? 14.293 -2.057 -32.866 1.00 91.12 91 VAL A O 1
ATOM 706 N N . ILE A 1 92 ? 14.282 -0.079 -31.793 1.00 90.25 92 ILE A N 1
ATOM 707 C CA . ILE A 1 92 ? 14.997 0.691 -32.808 1.00 90.25 92 ILE A CA 1
ATOM 708 C C . ILE A 1 92 ? 16.274 1.211 -32.159 1.00 90.25 92 ILE A C 1
ATOM 710 O O . ILE A 1 92 ? 16.214 1.911 -31.150 1.00 90.25 92 ILE A O 1
ATOM 714 N N . GLN A 1 93 ? 17.424 0.872 -32.732 1.00 89.12 93 GLN A N 1
ATOM 715 C CA . GLN A 1 93 ? 18.700 1.458 -32.336 1.00 89.12 93 GLN A CA 1
ATOM 716 C C . GLN A 1 93 ? 19.009 2.651 -33.229 1.00 89.12 93 GLN A C 1
ATOM 718 O O . GLN A 1 93 ? 18.971 2.536 -34.455 1.00 89.12 93 GLN A O 1
ATOM 723 N N . VAL A 1 94 ? 19.374 3.766 -32.613 1.00 82.62 94 VAL A N 1
ATOM 724 C CA . VAL A 1 94 ? 19.838 4.965 -33.301 1.00 82.62 94 VAL A CA 1
ATOM 725 C C . VAL A 1 94 ? 21.234 5.282 -32.761 1.00 82.62 94 VAL A C 1
ATOM 727 O O . VAL A 1 94 ? 21.423 5.505 -31.562 1.00 82.62 94 VAL A O 1
ATOM 730 N N . LYS A 1 95 ? 22.244 5.135 -33.626 1.00 78.38 95 LYS A N 1
ATOM 731 C CA . LYS A 1 95 ? 23.662 5.202 -33.254 1.00 78.38 95 LYS A CA 1
ATOM 732 C C . LYS A 1 95 ? 24.206 6.596 -33.570 1.00 78.38 95 LYS A C 1
ATOM 734 O O . LYS A 1 95 ? 24.143 7.005 -34.723 1.00 78.38 95 LYS A O 1
ATOM 739 N N . ASN A 1 96 ? 24.908 7.201 -32.599 1.00 62.31 96 ASN A N 1
ATOM 740 C CA . ASN A 1 96 ? 25.742 8.409 -32.750 1.00 62.31 96 ASN A CA 1
ATOM 741 C C . ASN A 1 96 ? 24.971 9.751 -32.784 1.00 62.31 96 ASN A C 1
ATOM 743 O O . ASN A 1 96 ? 25.183 10.592 -33.655 1.00 62.31 96 ASN A O 1
ATOM 747 N N . GLU A 1 97 ? 24.069 9.982 -31.830 1.00 59.03 97 GLU A N 1
ATOM 748 C CA . GLU A 1 97 ? 22.930 10.889 -32.056 1.00 59.03 97 GLU A CA 1
ATOM 749 C C . GLU A 1 97 ? 23.075 12.295 -31.462 1.00 59.03 97 GLU A C 1
ATOM 751 O O . GLU A 1 97 ? 22.119 13.067 -31.474 1.00 59.03 97 GLU A O 1
ATOM 756 N N . ASN A 1 98 ? 24.268 12.685 -31.002 1.00 58.81 98 ASN A N 1
ATOM 757 C CA . ASN A 1 98 ? 24.516 14.043 -30.495 1.00 58.81 98 ASN A CA 1
ATOM 758 C C . ASN A 1 98 ? 24.118 15.156 -31.500 1.00 58.81 98 ASN A C 1
ATOM 760 O O . ASN A 1 98 ? 23.906 16.305 -31.112 1.00 58.81 98 ASN A O 1
ATOM 764 N N . THR A 1 99 ? 24.016 14.813 -32.790 1.00 57.59 99 THR A N 1
ATOM 765 C CA . THR A 1 99 ? 23.547 15.678 -33.886 1.00 57.59 99 THR A CA 1
ATOM 766 C C . THR A 1 99 ? 22.513 14.999 -34.808 1.00 57.59 99 THR A C 1
ATOM 768 O O . THR A 1 99 ? 22.166 15.556 -35.849 1.00 57.59 99 THR A O 1
ATOM 771 N N . GLY A 1 100 ? 22.029 13.800 -34.461 1.00 59.56 100 GLY A N 1
ATOM 772 C CA . GLY A 1 100 ? 21.269 12.879 -35.330 1.00 59.56 100 GLY A CA 1
ATOM 773 C C . GLY A 1 100 ? 19.760 13.137 -35.399 1.00 59.56 100 GLY A C 1
ATOM 774 O O . GLY A 1 100 ? 18.943 12.225 -35.315 1.00 59.56 100 GLY A O 1
ATOM 775 N N . TYR A 1 101 ? 19.333 14.397 -35.507 1.00 68.62 101 TYR A N 1
ATOM 776 C CA . TYR A 1 101 ? 17.904 14.744 -35.436 1.00 68.62 101 TYR A CA 1
ATOM 777 C C . TYR A 1 101 ? 17.044 14.078 -36.524 1.00 68.62 101 TYR A C 1
ATOM 779 O O . TYR A 1 101 ? 15.836 13.902 -36.334 1.00 68.62 101 TYR A O 1
ATOM 787 N N . VAL A 1 102 ? 17.630 13.750 -37.679 1.00 71.50 102 VAL A N 1
ATOM 788 C CA . VAL A 1 102 ? 16.921 13.130 -38.808 1.00 71.50 102 VAL A CA 1
ATOM 789 C C . VAL A 1 102 ? 16.631 11.662 -38.506 1.00 71.50 102 VAL A C 1
ATOM 791 O O . VAL A 1 102 ? 15.516 11.192 -38.746 1.00 71.50 102 VAL A O 1
ATOM 794 N N . GLU A 1 103 ? 17.599 10.969 -37.923 1.00 77.94 103 GLU A N 1
ATOM 795 C CA . GLU A 1 103 ? 17.552 9.565 -37.547 1.00 77.94 103 GLU A CA 1
ATOM 796 C C . GLU A 1 103 ? 16.558 9.339 -36.402 1.00 77.94 103 GLU A C 1
ATOM 798 O O . GLU A 1 103 ? 15.671 8.491 -36.531 1.00 77.94 103 GLU A O 1
ATOM 803 N N . ILE A 1 104 ? 16.578 10.181 -35.356 1.00 72.69 104 ILE A N 1
ATOM 804 C CA . ILE A 1 104 ? 15.558 10.151 -34.289 1.00 72.69 104 ILE A CA 1
ATOM 805 C C . ILE A 1 104 ? 14.153 10.356 -34.872 1.00 72.69 104 ILE A C 1
ATOM 807 O O . ILE A 1 104 ? 13.216 9.627 -34.535 1.00 72.69 104 ILE A O 1
ATOM 811 N N . ARG A 1 105 ? 13.968 11.332 -35.774 1.00 74.31 105 ARG A N 1
ATOM 812 C CA . ARG A 1 105 ? 12.660 11.582 -36.411 1.00 74.31 105 ARG A CA 1
ATOM 813 C C . ARG A 1 105 ? 12.209 10.393 -37.262 1.00 74.31 105 ARG A C 1
ATOM 815 O O . ARG A 1 105 ? 11.018 10.070 -37.256 1.00 74.31 105 ARG A O 1
ATOM 822 N N . ALA A 1 106 ? 13.129 9.732 -37.963 1.00 84.19 106 ALA A N 1
ATOM 823 C CA . ALA A 1 106 ? 12.844 8.518 -38.720 1.00 84.19 106 ALA A CA 1
ATOM 824 C C . ALA A 1 106 ? 12.435 7.360 -37.795 1.00 84.19 106 ALA A C 1
ATOM 826 O O . ALA A 1 106 ? 11.405 6.731 -38.043 1.00 84.19 106 ALA A O 1
ATOM 827 N N . ALA A 1 107 ? 13.151 7.158 -36.685 1.00 84.25 107 ALA A N 1
ATOM 828 C CA . ALA A 1 107 ? 12.830 6.154 -35.674 1.00 84.25 107 ALA A CA 1
ATOM 829 C C . ALA A 1 107 ? 11.453 6.398 -35.037 1.00 84.25 107 ALA A C 1
ATOM 831 O O . ALA A 1 107 ? 10.645 5.479 -34.921 1.00 84.25 107 ALA A O 1
ATOM 832 N N . ILE A 1 108 ? 11.118 7.649 -34.695 1.00 77.56 108 ILE A N 1
ATOM 833 C CA . ILE A 1 108 ? 9.785 8.004 -34.181 1.00 77.56 108 ILE A CA 1
ATOM 834 C C . ILE A 1 108 ? 8.705 7.729 -35.235 1.00 77.56 108 ILE A C 1
ATOM 836 O O . ILE A 1 108 ? 7.624 7.233 -34.904 1.00 77.56 108 ILE A O 1
ATOM 840 N N . LYS A 1 109 ? 8.969 8.034 -36.510 1.00 84.00 109 LYS A N 1
ATOM 841 C CA . LYS A 1 109 ? 8.030 7.760 -37.606 1.00 84.00 109 LYS A CA 1
ATOM 842 C C . LYS A 1 109 ? 7.788 6.258 -37.777 1.00 84.00 109 LYS A C 1
ATOM 844 O O . LYS A 1 109 ? 6.634 5.853 -37.920 1.00 84.00 109 LYS A O 1
ATOM 849 N N . GLU A 1 110 ? 8.840 5.447 -37.719 1.00 89.44 110 GLU A N 1
ATOM 850 C CA . GLU A 1 110 ? 8.756 3.985 -37.743 1.00 89.44 110 GLU A CA 1
ATOM 851 C C . GLU A 1 110 ? 7.965 3.457 -36.541 1.00 89.44 110 GLU A C 1
ATOM 853 O O . GLU A 1 110 ? 6.974 2.746 -36.708 1.00 89.44 110 GLU A O 1
ATOM 858 N N . ALA A 1 111 ? 8.315 3.894 -35.334 1.00 83.81 111 ALA A N 1
ATOM 859 C CA . ALA A 1 111 ? 7.638 3.517 -34.101 1.00 83.81 111 ALA A CA 1
ATOM 860 C C . ALA A 1 111 ? 6.135 3.853 -34.131 1.00 83.81 111 ALA A C 1
ATOM 862 O O . ALA A 1 111 ? 5.295 3.045 -33.739 1.00 83.81 111 ALA A O 1
ATOM 863 N N . LYS A 1 112 ? 5.755 5.021 -34.673 1.00 77.38 112 LYS A N 1
ATOM 864 C CA . LYS A 1 112 ? 4.344 5.403 -34.869 1.00 77.38 112 LYS A CA 1
ATOM 865 C C . LYS A 1 112 ? 3.618 4.525 -35.894 1.00 77.38 112 LYS A C 1
ATOM 867 O O . LYS A 1 112 ? 2.383 4.425 -35.826 1.00 77.38 112 LYS A O 1
ATOM 872 N N . ALA A 1 113 ? 4.330 3.920 -36.845 1.00 86.62 113 ALA A N 1
ATOM 873 C CA . ALA A 1 113 ? 3.759 2.987 -37.814 1.00 86.62 113 ALA A CA 1
ATOM 874 C C . ALA A 1 113 ? 3.446 1.621 -37.180 1.00 86.62 113 ALA A C 1
ATOM 876 O O . ALA A 1 113 ? 2.483 0.973 -37.593 1.00 86.62 113 ALA A O 1
ATOM 877 N N . ILE A 1 114 ? 4.166 1.225 -36.126 1.00 85.19 114 ILE A N 1
ATOM 878 C CA . ILE A 1 114 ? 3.885 0.006 -35.364 1.00 85.19 114 ILE A CA 1
ATOM 879 C C . ILE A 1 114 ? 2.589 0.174 -34.555 1.00 85.19 114 ILE A C 1
ATOM 881 O O . ILE A 1 114 ? 2.474 1.003 -33.655 1.00 85.19 114 ILE A O 1
ATOM 885 N N . LYS A 1 115 ? 1.564 -0.622 -34.886 1.00 80.44 115 LYS A N 1
ATOM 886 C CA . LYS A 1 115 ? 0.223 -0.533 -34.267 1.00 80.44 115 LYS A CA 1
ATOM 887 C C . LYS A 1 115 ? -0.061 -1.600 -33.212 1.00 80.44 115 LYS A C 1
ATOM 889 O O . LYS A 1 115 ? -1.166 -1.647 -32.680 1.00 80.44 115 LYS A O 1
ATOM 894 N N . HIS A 1 116 ? 0.888 -2.495 -32.947 1.00 80.38 116 HIS A N 1
ATOM 895 C CA . HIS A 1 116 ? 0.635 -3.703 -32.150 1.00 80.38 116 HIS A CA 1
ATOM 896 C C . HIS A 1 116 ? 1.713 -4.018 -31.112 1.00 80.38 116 HIS A C 1
ATOM 898 O O . HIS A 1 116 ? 1.586 -5.027 -30.420 1.00 80.38 116 HIS A O 1
ATOM 904 N N . LYS A 1 117 ? 2.761 -3.195 -31.027 1.00 83.00 117 LYS A N 1
ATOM 905 C CA . LYS A 1 117 ? 3.836 -3.295 -30.042 1.00 83.00 117 LYS A CA 1
ATOM 906 C C . LYS A 1 117 ? 4.220 -1.896 -29.579 1.00 83.00 117 LYS A C 1
ATOM 908 O O . LYS A 1 117 ? 4.251 -0.968 -30.387 1.00 83.00 117 LYS A O 1
ATOM 913 N N . SER A 1 118 ? 4.513 -1.763 -28.298 1.00 84.06 118 SER A N 1
ATOM 914 C CA . SER A 1 118 ? 5.240 -0.621 -27.760 1.00 84.06 118 SER A CA 1
ATOM 915 C C . SER A 1 118 ? 6.645 -0.603 -28.360 1.00 84.06 118 SER A C 1
ATOM 917 O O . SER A 1 118 ? 7.171 -1.658 -28.724 1.00 84.06 118 SER A O 1
ATOM 919 N N . THR A 1 119 ? 7.226 0.582 -28.518 1.00 81.81 119 THR A N 1
ATOM 920 C CA . THR A 1 119 ? 8.534 0.752 -29.156 1.00 81.81 119 THR A CA 1
ATOM 921 C C . THR A 1 119 ? 9.538 1.374 -28.197 1.00 81.81 119 THR A C 1
ATOM 923 O O . THR A 1 119 ? 9.263 2.422 -27.614 1.00 81.81 119 THR A O 1
ATOM 926 N N . LEU A 1 120 ? 10.700 0.739 -28.065 1.00 85.38 120 LEU A N 1
ATOM 927 C CA . LEU A 1 120 ? 11.892 1.309 -27.454 1.00 85.38 120 LEU A CA 1
ATOM 928 C C . LEU A 1 120 ? 12.761 1.880 -28.574 1.00 85.38 120 LEU A C 1
ATOM 930 O O . LEU A 1 120 ? 13.151 1.156 -29.486 1.00 85.38 120 LEU A O 1
ATOM 934 N N . ILE A 1 121 ? 13.071 3.167 -28.502 1.00 84.38 121 ILE A N 1
ATOM 935 C CA . ILE A 1 121 ? 14.062 3.813 -29.355 1.00 84.38 121 ILE A CA 1
ATOM 936 C C . ILE A 1 121 ? 15.290 4.058 -28.483 1.00 84.38 121 ILE A C 1
ATOM 938 O O . ILE A 1 121 ? 15.278 4.939 -27.627 1.00 84.38 121 ILE A O 1
ATOM 942 N N . LYS A 1 122 ? 16.330 3.252 -28.666 1.00 85.19 122 LYS A N 1
ATOM 943 C CA . LYS A 1 122 ? 17.600 3.367 -27.951 1.00 85.19 122 LYS A CA 1
ATOM 944 C C . LYS A 1 122 ? 18.498 4.357 -28.678 1.00 85.19 122 LYS A C 1
ATOM 946 O O . LYS A 1 122 ? 18.906 4.098 -29.808 1.00 85.19 122 LYS A O 1
ATOM 951 N N . VAL A 1 123 ? 18.765 5.484 -28.029 1.00 81.12 123 VAL A N 1
ATOM 952 C CA . VAL A 1 123 ? 19.508 6.617 -28.578 1.00 81.12 123 VAL A CA 1
ATOM 953 C C . VAL A 1 123 ? 20.867 6.656 -27.891 1.00 81.12 123 VAL A C 1
ATOM 955 O O . VAL A 1 123 ? 20.962 7.017 -26.718 1.00 81.12 123 VAL A O 1
ATOM 958 N N . THR A 1 124 ? 21.920 6.271 -28.609 1.00 80.44 124 THR A N 1
ATOM 959 C CA . THR A 1 124 ? 23.283 6.326 -28.067 1.00 80.44 124 THR A CA 1
ATOM 960 C C . THR A 1 124 ? 23.831 7.744 -28.202 1.00 80.44 124 THR A C 1
ATOM 962 O O . THR A 1 124 ? 24.052 8.229 -29.320 1.00 80.44 124 THR A O 1
ATOM 965 N N . ILE A 1 125 ? 24.064 8.405 -27.066 1.00 71.00 125 ILE A N 1
ATOM 966 C CA . ILE A 1 125 ? 24.577 9.781 -26.987 1.00 71.00 125 ILE A CA 1
ATOM 967 C C . ILE A 1 125 ? 25.835 9.864 -26.117 1.00 71.00 125 ILE A C 1
ATOM 969 O O . ILE A 1 125 ? 26.214 8.915 -25.440 1.00 71.00 125 ILE A O 1
ATOM 973 N N . THR A 1 126 ? 26.486 11.027 -26.099 1.00 67.06 126 THR A N 1
ATOM 974 C CA . THR A 1 126 ? 27.548 11.333 -25.133 1.00 67.06 126 THR A CA 1
ATOM 975 C C . THR A 1 126 ? 26.983 12.240 -24.047 1.00 67.06 126 THR A C 1
ATOM 977 O O . THR A 1 126 ? 26.541 13.352 -24.345 1.00 67.06 126 THR A O 1
ATOM 980 N N . ILE A 1 127 ? 27.018 11.817 -22.777 1.00 62.22 127 ILE A N 1
ATOM 981 C CA . ILE A 1 127 ? 26.543 12.675 -21.681 1.00 62.22 127 ILE A CA 1
ATOM 982 C C . ILE A 1 127 ? 27.325 13.999 -21.673 1.00 62.22 127 ILE A C 1
ATOM 984 O O . ILE A 1 127 ? 28.550 14.016 -21.820 1.00 62.22 127 ILE A O 1
ATOM 988 N N . GLY A 1 128 ? 26.625 15.127 -21.540 1.00 53.75 128 GLY A N 1
ATOM 989 C CA . GLY A 1 128 ? 27.261 16.446 -21.564 1.00 53.75 128 GLY A CA 1
ATOM 990 C C . GLY A 1 128 ? 27.944 16.793 -22.886 1.00 53.75 128 GLY A C 1
ATOM 991 O O . GLY A 1 128 ? 28.900 17.570 -22.871 1.00 53.75 128 GLY A O 1
ATOM 992 N N . PHE A 1 129 ? 27.503 16.215 -24.012 1.00 50.38 129 PHE A N 1
ATOM 993 C CA . PHE A 1 129 ? 28.011 16.561 -25.340 1.00 50.38 129 PHE A CA 1
ATOM 994 C C . PHE A 1 129 ? 28.093 18.084 -25.529 1.00 50.38 129 PHE A C 1
ATOM 996 O O . PHE A 1 129 ? 27.173 18.817 -25.180 1.00 50.38 129 PHE A O 1
ATOM 1003 N N . GLY A 1 130 ? 29.219 18.569 -26.049 1.00 52.47 130 GLY A N 1
ATOM 1004 C CA . GLY A 1 130 ? 29.505 20.002 -26.152 1.00 52.47 130 GLY A CA 1
ATOM 1005 C C . GLY A 1 130 ? 30.212 20.611 -24.934 1.00 52.47 130 GLY A C 1
ATOM 1006 O O . GLY A 1 130 ? 30.728 21.718 -25.053 1.00 52.47 130 GLY A O 1
ATOM 1007 N N . SER A 1 131 ? 30.323 19.912 -23.795 1.00 45.47 131 SER A N 1
ATOM 1008 C CA . SER A 1 131 ? 31.164 20.351 -22.672 1.00 45.47 131 SER A CA 1
ATOM 1009 C C . SER A 1 131 ? 32.633 19.955 -22.892 1.00 45.47 131 SER A C 1
ATOM 1011 O O . SER A 1 131 ? 32.953 18.769 -22.802 1.00 45.47 131 SER A O 1
ATOM 1013 N N . PRO A 1 132 ? 33.562 20.907 -23.107 1.00 49.00 132 PRO A N 1
ATOM 1014 C CA . PRO A 1 132 ? 34.952 20.586 -23.451 1.00 49.00 132 PRO A CA 1
ATOM 1015 C C . PRO A 1 132 ? 35.714 19.836 -22.351 1.00 49.00 132 PRO A C 1
ATOM 1017 O O . PRO A 1 132 ? 36.689 19.152 -22.637 1.00 49.00 132 PRO A O 1
ATOM 1020 N N . SER A 1 133 ? 35.294 19.987 -21.093 1.00 47.69 133 SER A N 1
ATOM 1021 C CA . SER A 1 133 ? 35.977 19.426 -19.922 1.00 47.69 133 SER A CA 1
ATOM 1022 C C . SER A 1 133 ? 35.148 18.415 -19.132 1.00 47.69 133 SER A C 1
ATOM 1024 O O . SER A 1 133 ? 35.684 17.798 -18.215 1.00 47.69 133 SER A O 1
ATOM 1026 N N . LYS A 1 134 ? 33.855 18.251 -19.447 1.00 55.56 134 LYS A N 1
ATOM 1027 C CA . LYS A 1 134 ? 32.956 17.354 -18.701 1.00 55.56 134 LYS A CA 1
ATOM 1028 C C . LYS A 1 134 ? 32.147 16.393 -19.567 1.00 55.56 134 LYS A C 1
ATOM 1030 O O . LYS A 1 134 ? 31.452 15.550 -18.995 1.00 55.56 134 LYS A O 1
ATOM 1035 N N . ALA A 1 135 ? 32.214 16.495 -20.897 1.00 55.00 135 ALA A N 1
ATOM 1036 C CA . ALA A 1 135 ? 31.582 15.509 -21.768 1.00 55.00 135 ALA A CA 1
ATOM 1037 C C . ALA A 1 135 ? 32.118 14.108 -21.443 1.00 55.00 135 ALA A C 1
ATOM 1039 O O . ALA A 1 135 ? 33.299 13.946 -21.141 1.00 55.00 135 ALA A O 1
ATOM 1040 N N . ASN A 1 136 ? 31.240 13.108 -21.499 1.00 64.75 136 ASN A N 1
ATOM 1041 C CA . ASN A 1 136 ? 31.565 11.721 -21.175 1.00 64.75 136 ASN A CA 1
ATOM 1042 C C . ASN A 1 136 ? 32.080 11.505 -19.735 1.00 64.75 136 ASN A C 1
ATOM 1044 O O . ASN A 1 136 ? 32.947 10.669 -19.497 1.00 64.75 136 ASN A O 1
ATOM 1048 N N . SER A 1 137 ? 31.580 12.280 -18.764 1.00 59.59 137 SER A N 1
ATOM 1049 C CA . SER A 1 137 ? 31.951 12.126 -17.351 1.00 59.59 137 SER A CA 1
ATOM 1050 C C . SER A 1 137 ? 30.736 12.174 -16.421 1.00 59.59 137 SER A C 1
ATOM 1052 O O . SER A 1 137 ? 29.799 12.936 -16.644 1.00 59.59 137 SER A O 1
ATOM 1054 N N . TYR A 1 138 ? 30.778 11.437 -15.308 1.00 60.72 138 TYR A N 1
ATOM 1055 C CA . TYR A 1 138 ? 29.751 11.497 -14.253 1.00 60.72 138 TYR A CA 1
ATOM 1056 C C . TYR A 1 138 ? 29.570 12.918 -13.678 1.00 60.72 138 TYR A C 1
ATOM 1058 O O . TYR A 1 138 ? 28.506 13.269 -13.171 1.00 60.72 138 TYR A O 1
ATOM 1066 N N . SER A 1 139 ? 30.592 13.775 -13.807 1.00 57.34 139 SER A N 1
ATOM 1067 C CA . SER A 1 139 ? 30.602 15.138 -13.265 1.00 57.34 139 SER A CA 1
ATOM 1068 C C . SER A 1 139 ? 29.562 16.080 -13.892 1.00 57.34 139 SER A C 1
ATOM 1070 O O . SER A 1 139 ? 29.247 17.115 -13.299 1.00 57.34 139 SER A O 1
ATOM 1072 N N . VAL A 1 140 ? 29.007 15.742 -15.065 1.00 59.91 140 VAL A N 1
ATOM 1073 C CA . VAL A 1 140 ? 27.951 16.536 -15.718 1.00 59.91 140 VAL A CA 1
ATOM 1074 C C . VAL A 1 140 ? 26.527 16.127 -15.297 1.00 59.91 140 VAL A C 1
ATOM 1076 O O . VAL A 1 140 ? 25.590 16.880 -15.535 1.00 59.91 140 VAL A O 1
ATOM 1079 N N . HIS A 1 141 ? 26.348 14.996 -14.603 1.00 54.91 141 HIS A N 1
ATOM 1080 C CA . HIS A 1 141 ? 25.035 14.399 -14.302 1.00 54.91 141 HIS A CA 1
ATOM 1081 C C . HIS A 1 141 ? 24.106 15.266 -13.421 1.00 54.91 141 HIS A C 1
ATOM 1083 O O . HIS A 1 141 ? 22.889 15.144 -13.508 1.00 54.91 141 HIS A O 1
ATOM 1089 N N . ALA A 1 142 ? 24.655 16.141 -12.568 1.00 50.16 142 ALA A N 1
ATOM 1090 C CA . ALA A 1 142 ? 23.903 16.772 -11.472 1.00 50.16 142 ALA A CA 1
ATOM 1091 C C . ALA A 1 142 ? 23.857 18.318 -11.495 1.00 50.16 142 ALA A C 1
ATOM 1093 O O . ALA A 1 142 ? 23.433 18.932 -10.516 1.00 50.16 142 ALA A O 1
ATOM 1094 N N . SER A 1 143 ? 24.301 18.972 -12.577 1.00 44.09 143 SER A N 1
ATOM 1095 C CA . SER A 1 143 ? 24.325 20.446 -12.675 1.00 44.09 143 SER A CA 1
ATOM 1096 C C . SER A 1 143 ? 23.116 20.963 -13.462 1.00 44.09 143 SER A C 1
ATOM 1098 O O . SER A 1 143 ? 22.955 20.627 -14.630 1.00 44.09 143 SER A O 1
ATOM 1100 N N . ALA A 1 144 ? 22.262 21.770 -12.830 1.00 39.00 144 ALA A N 1
ATOM 1101 C CA . ALA A 1 144 ? 20.961 22.146 -13.384 1.00 39.00 144 ALA A CA 1
ATOM 1102 C C . ALA A 1 144 ? 21.045 23.125 -14.572 1.00 39.00 144 ALA A C 1
ATOM 1104 O O . ALA A 1 144 ? 21.633 24.201 -14.460 1.00 39.00 144 ALA A O 1
ATOM 1105 N N . LEU A 1 145 ? 20.352 22.792 -15.663 1.00 31.55 145 LEU A N 1
ATOM 1106 C CA . LEU A 1 145 ? 19.854 23.741 -16.662 1.00 31.55 145 LEU A CA 1
ATOM 1107 C C . LEU A 1 145 ? 18.329 23.852 -16.456 1.00 31.55 145 LEU A C 1
ATOM 1109 O O . LEU A 1 145 ? 17.647 22.841 -16.301 1.00 31.55 145 LEU A O 1
ATOM 1113 N N . GLY A 1 146 ? 17.834 25.082 -16.283 1.00 37.34 146 GLY A N 1
ATOM 1114 C CA . GLY A 1 146 ? 16.495 25.397 -15.758 1.00 37.34 146 GLY A CA 1
ATOM 1115 C C . GLY A 1 146 ? 15.344 25.312 -16.776 1.00 37.34 146 GLY A C 1
ATOM 1116 O O . GLY A 1 146 ? 15.558 25.473 -17.968 1.00 37.34 146 GLY A O 1
ATOM 1117 N N . ALA A 1 147 ? 14.121 25.092 -16.268 1.00 35.12 147 ALA A N 1
ATOM 1118 C CA . ALA A 1 147 ? 12.873 24.790 -17.003 1.00 35.12 147 ALA A CA 1
ATOM 1119 C C . ALA A 1 147 ? 11.971 26.046 -17.227 1.00 35.12 147 ALA A C 1
ATOM 1121 O O . ALA A 1 147 ? 12.229 27.054 -16.573 1.00 35.12 147 ALA A O 1
ATOM 1122 N N . LYS A 1 148 ? 10.891 26.126 -18.044 1.00 30.84 148 LYS A N 1
ATOM 1123 C CA . LYS A 1 148 ? 9.671 25.287 -18.276 1.00 30.84 148 LYS A CA 1
ATOM 1124 C C . LYS A 1 148 ? 8.726 26.013 -19.295 1.00 30.84 148 LYS A C 1
ATOM 1126 O O . LYS A 1 148 ? 8.861 27.226 -19.371 1.00 30.84 148 LYS A O 1
ATOM 1131 N N . GLU A 1 149 ? 7.723 25.347 -19.925 1.00 26.78 149 GLU A N 1
ATOM 1132 C CA . GLU A 1 149 ? 6.258 25.723 -19.961 1.00 26.78 149 GLU A CA 1
ATOM 1133 C C . GLU A 1 149 ? 5.321 24.803 -20.844 1.00 26.78 149 GLU A C 1
ATOM 1135 O O . GLU A 1 149 ? 5.855 24.080 -21.680 1.00 26.78 149 GLU A O 1
ATOM 1140 N N . PRO A 1 150 ? 3.961 24.750 -20.638 1.00 33.06 150 PRO A N 1
ATOM 1141 C CA . PRO A 1 150 ? 3.059 23.601 -20.973 1.00 33.06 150 PRO A CA 1
ATOM 1142 C C . PRO A 1 150 ? 1.715 23.876 -21.748 1.00 33.06 150 PRO A C 1
ATOM 1144 O O . PRO A 1 150 ? 1.327 25.030 -21.917 1.00 33.06 150 PRO A O 1
ATOM 1147 N N . LEU A 1 151 ? 0.928 22.818 -22.100 1.00 26.88 151 LEU A N 1
ATOM 1148 C CA . LEU A 1 151 ? -0.393 22.832 -22.819 1.00 26.88 151 LEU A CA 1
ATOM 1149 C C . LEU A 1 151 ? -1.461 21.728 -22.286 1.00 26.88 151 LEU A C 1
ATOM 1151 O O . LEU A 1 151 ? -1.046 20.625 -21.938 1.00 26.88 151 LEU A O 1
ATOM 1155 N N . HIS A 1 152 ? -2.812 22.014 -22.142 1.00 28.38 152 HIS A N 1
ATOM 1156 C CA . HIS A 1 152 ? -4.135 21.178 -21.974 1.00 28.38 152 HIS A CA 1
ATOM 1157 C C . HIS A 1 152 ? -5.041 20.463 -23.112 1.00 28.38 152 HIS A C 1
ATOM 1159 O O . HIS A 1 152 ? -5.557 21.046 -24.040 1.00 28.38 152 HIS A O 1
ATOM 1165 N N . VAL A 1 153 ? -5.723 19.323 -22.927 1.00 31.09 153 VAL A N 1
ATOM 1166 C CA . VAL A 1 153 ? -6.675 18.750 -23.968 1.00 31.09 153 VAL A CA 1
ATOM 1167 C C . VAL A 1 153 ? -8.177 19.216 -23.963 1.00 31.09 153 VAL A C 1
ATOM 1169 O O . VAL A 1 153 ? -8.669 19.734 -22.965 1.00 31.09 153 VAL A O 1
ATOM 1172 N N . PHE A 1 154 ? -8.919 18.957 -25.068 1.00 30.73 154 PHE A N 1
ATOM 1173 C CA . PHE A 1 154 ? -10.341 19.284 -25.391 1.00 30.73 154 PHE A CA 1
ATOM 1174 C C . PHE A 1 154 ? -11.431 18.246 -24.985 1.00 30.73 154 PHE A C 1
ATOM 1176 O O . PHE A 1 154 ? -11.143 17.084 -24.716 1.00 30.73 154 PHE A O 1
ATOM 1183 N N . GLU A 1 155 ? -12.709 18.677 -25.018 1.00 37.84 155 GLU A N 1
ATOM 1184 C CA . GLU A 1 155 ? -13.923 18.056 -24.440 1.00 37.84 155 GLU A CA 1
ATOM 1185 C C . GLU A 1 155 ? -14.917 17.381 -25.431 1.00 37.84 155 GLU A C 1
ATOM 1187 O O . GLU A 1 155 ? -15.152 17.864 -26.534 1.00 37.84 155 GLU A O 1
ATOM 1192 N N . ALA A 1 156 ? -15.643 16.367 -24.931 1.00 45.88 156 ALA A N 1
ATOM 1193 C CA . ALA A 1 156 ? -17.024 15.975 -25.287 1.00 45.88 156 ALA A CA 1
ATOM 1194 C C . ALA A 1 156 ? -17.826 15.876 -23.967 1.00 45.88 156 ALA A C 1
ATOM 1196 O O . ALA A 1 156 ? -17.218 15.596 -22.953 1.00 45.88 156 ALA A O 1
ATOM 1197 N N . ALA A 1 157 ? -19.137 16.117 -23.874 1.00 50.28 157 ALA A N 1
ATOM 1198 C CA . ALA A 1 157 ? -19.806 16.386 -22.576 1.00 50.28 157 ALA A CA 1
ATOM 1199 C C . ALA A 1 157 ? -19.667 15.305 -21.464 1.00 50.28 157 ALA A C 1
ATOM 1201 O O . ALA A 1 157 ? -19.505 15.647 -20.290 1.00 50.28 157 ALA A O 1
ATOM 1202 N N . GLU A 1 158 ? -19.679 14.012 -21.797 1.00 54.91 158 GLU A N 1
ATOM 1203 C CA . GLU A 1 158 ? -19.399 12.935 -20.824 1.00 54.91 158 GLU A CA 1
ATOM 1204 C C . GLU A 1 158 ? -17.918 12.897 -20.448 1.00 54.91 158 GLU A C 1
ATOM 1206 O O . GLU A 1 158 ? -17.551 12.837 -19.273 1.00 54.91 158 GLU A O 1
ATOM 1211 N N . LEU A 1 159 ? -17.065 13.048 -21.459 1.00 56.19 159 LEU A N 1
ATOM 1212 C CA . LEU A 1 159 ? -15.636 13.244 -21.297 1.00 56.19 159 LEU A CA 1
ATOM 1213 C C . LEU A 1 159 ? -15.352 14.500 -20.453 1.00 56.19 159 LEU A C 1
ATOM 1215 O O . LEU A 1 159 ? -14.473 14.460 -19.612 1.00 56.19 159 LEU A O 1
ATOM 1219 N N . LYS A 1 160 ? -16.151 15.567 -20.552 1.00 59.97 160 LYS A N 1
ATOM 1220 C CA . LYS A 1 160 ? -16.078 16.776 -19.730 1.00 59.97 160 LYS A CA 1
ATOM 1221 C C . LYS A 1 160 ? -16.427 16.449 -18.293 1.00 59.97 160 LYS A C 1
ATOM 1223 O O . LYS A 1 160 ? -15.725 16.906 -17.407 1.00 59.97 160 LYS A O 1
ATOM 1228 N N . ALA A 1 161 ? -17.448 15.642 -18.012 1.00 60.94 161 ALA A N 1
ATOM 1229 C CA . ALA A 1 161 ? -17.722 15.209 -16.639 1.00 60.94 161 ALA A CA 1
ATOM 1230 C C . ALA A 1 161 ? -16.558 14.382 -16.053 1.00 60.94 161 ALA A C 1
ATOM 1232 O O . ALA A 1 161 ? -16.172 14.595 -14.904 1.00 60.94 161 ALA A O 1
ATOM 1233 N N . ILE A 1 162 ? -15.946 13.502 -16.853 1.00 64.25 162 ILE A N 1
ATOM 1234 C CA . ILE A 1 162 ? -14.781 12.696 -16.453 1.00 64.25 162 ILE A CA 1
ATOM 1235 C C . ILE A 1 162 ? -13.540 13.582 -16.233 1.00 64.25 162 ILE A C 1
ATOM 1237 O O . ILE A 1 162 ? -12.934 13.520 -15.160 1.00 64.25 162 ILE A O 1
ATOM 1241 N N . ILE A 1 163 ? -13.221 14.451 -17.198 1.00 63.47 163 ILE A N 1
ATOM 1242 C CA . ILE A 1 163 ? -12.092 15.396 -17.198 1.00 63.47 163 ILE A CA 1
ATOM 1243 C C . ILE A 1 163 ? -12.241 16.419 -16.067 1.00 63.47 163 ILE A C 1
ATOM 1245 O O . ILE A 1 163 ? -11.336 16.571 -15.253 1.00 63.47 163 ILE A O 1
ATOM 1249 N N . THR A 1 164 ? -13.393 17.090 -15.963 1.00 68.25 164 THR A N 1
ATOM 1250 C CA . THR A 1 164 ? -13.674 18.049 -14.873 1.00 68.25 164 THR A CA 1
ATOM 1251 C C . THR A 1 164 ? -13.792 17.353 -13.523 1.00 68.25 164 THR A C 1
ATOM 1253 O O . THR A 1 164 ? -13.659 17.977 -12.472 1.00 68.25 164 THR A O 1
ATOM 1256 N N . GLY A 1 165 ? -14.068 16.049 -13.533 1.00 71.62 165 GLY A N 1
ATOM 1257 C CA . GLY A 1 165 ? -14.261 15.252 -12.343 1.00 71.62 165 GLY A CA 1
ATOM 1258 C C . GLY A 1 165 ? -15.571 15.517 -11.601 1.00 71.62 165 GLY A C 1
ATOM 1259 O O . GLY A 1 165 ? -15.683 15.099 -10.442 1.00 71.62 165 GLY A O 1
ATOM 1260 N N . LYS A 1 166 ? -16.542 16.184 -12.235 1.00 76.88 166 LYS A N 1
ATOM 1261 C CA . LYS A 1 166 ? -17.859 16.459 -11.654 1.00 76.88 166 LYS A CA 1
ATOM 1262 C C . LYS A 1 166 ? -18.624 15.149 -11.447 1.00 76.88 166 LYS A C 1
ATOM 1264 O O . LYS A 1 166 ? -18.936 14.444 -12.402 1.00 76.88 166 LYS A O 1
ATOM 1269 N N . LEU A 1 167 ? -18.939 14.834 -10.192 1.00 84.38 167 LEU A N 1
ATOM 1270 C CA . LEU A 1 167 ? -19.746 13.664 -9.841 1.00 84.38 167 LEU A CA 1
ATOM 1271 C C . LEU A 1 167 ? -21.235 13.933 -10.136 1.00 84.38 167 LEU A C 1
ATOM 1273 O O . LEU A 1 167 ? -21.690 15.064 -9.929 1.00 84.38 167 LEU A O 1
ATOM 1277 N N . PRO A 1 168 ? -22.014 12.927 -10.574 1.00 82.12 168 PRO A N 1
ATOM 1278 C CA . PRO A 1 168 ? -23.458 13.076 -10.720 1.00 82.12 168 PRO A CA 1
ATOM 1279 C C . PRO A 1 168 ? -24.123 13.452 -9.393 1.00 82.12 168 PRO A C 1
ATOM 1281 O O . PRO A 1 168 ? -23.751 12.955 -8.325 1.00 82.12 168 PRO A O 1
ATOM 1284 N N . ALA A 1 169 ? -25.132 14.320 -9.451 1.00 85.75 169 ALA A N 1
ATOM 1285 C CA . ALA A 1 169 ? -25.910 14.668 -8.269 1.00 85.75 169 ALA A CA 1
ATOM 1286 C C . ALA A 1 169 ? -26.571 13.408 -7.681 1.00 85.75 169 ALA A C 1
ATOM 1288 O O . ALA A 1 169 ? -27.177 12.620 -8.402 1.00 85.75 169 ALA A O 1
ATOM 1289 N N . GLY A 1 170 ? -26.441 13.206 -6.367 1.00 88.62 170 GLY A N 1
ATOM 1290 C CA . GLY A 1 170 ? -27.039 12.060 -5.676 1.00 88.62 170 GLY A CA 1
ATOM 1291 C C . GLY A 1 170 ? -26.356 10.710 -5.915 1.00 88.62 170 GLY A C 1
ATOM 1292 O O . GLY A 1 170 ? -26.909 9.703 -5.485 1.00 88.62 170 GLY A O 1
ATOM 1293 N N . TRP A 1 171 ? -25.167 10.663 -6.532 1.00 89.31 171 TRP A N 1
ATOM 1294 C CA . TRP A 1 171 ? -24.436 9.411 -6.791 1.00 89.31 171 TRP A CA 1
ATOM 1295 C C . TRP A 1 171 ? -24.283 8.524 -5.538 1.00 89.31 171 TRP A C 1
ATOM 1297 O O . TRP A 1 171 ? -24.387 7.304 -5.628 1.00 89.31 171 TRP A O 1
ATOM 1307 N N . ALA A 1 172 ? -24.092 9.139 -4.363 1.00 91.69 172 ALA A N 1
ATOM 1308 C CA . ALA A 1 172 ? -23.891 8.445 -3.091 1.00 91.69 172 ALA A CA 1
ATOM 1309 C C . ALA A 1 172 ? -25.128 7.655 -2.627 1.00 91.69 172 ALA A C 1
ATOM 1311 O O . ALA A 1 172 ? -24.985 6.734 -1.834 1.00 91.69 172 ALA A O 1
ATOM 1312 N N . LYS A 1 173 ? -26.326 7.949 -3.158 1.00 92.19 173 LYS A N 1
ATOM 1313 C CA . LYS A 1 173 ? -27.549 7.169 -2.887 1.00 92.19 173 LYS A CA 1
ATOM 1314 C C . LYS A 1 173 ? -27.482 5.743 -3.439 1.00 92.19 173 LYS A C 1
ATOM 1316 O O . LYS A 1 173 ? -28.313 4.922 -3.076 1.00 92.19 173 LYS A O 1
ATOM 1321 N N . ALA A 1 174 ? -26.535 5.460 -4.335 1.00 91.75 174 ALA A N 1
ATOM 1322 C CA . ALA A 1 174 ? -26.300 4.108 -4.822 1.00 91.75 174 ALA A CA 1
ATOM 1323 C C . ALA A 1 174 ? -25.597 3.222 -3.780 1.00 91.75 174 ALA A C 1
ATOM 1325 O O . ALA A 1 174 ? -25.641 2.004 -3.917 1.00 91.75 174 ALA A O 1
ATOM 1326 N N . LEU A 1 175 ? -24.935 3.807 -2.772 1.00 94.31 175 LEU A N 1
ATOM 1327 C CA . LEU A 1 175 ? -24.188 3.044 -1.775 1.00 94.31 175 LEU A CA 1
ATOM 1328 C C . LEU A 1 175 ? -25.145 2.233 -0.880 1.00 94.31 175 LEU A C 1
ATOM 1330 O O . LEU A 1 175 ? -26.163 2.771 -0.442 1.00 94.31 175 LEU A O 1
ATOM 1334 N N . PRO A 1 176 ? -24.833 0.955 -0.599 1.00 94.06 176 PRO A N 1
ATOM 1335 C CA . PRO A 1 176 ? -25.628 0.125 0.296 1.00 94.06 176 PRO A CA 1
ATOM 1336 C C . PRO A 1 176 ? -25.616 0.663 1.733 1.00 94.06 176 PRO A C 1
ATOM 1338 O O . PRO A 1 176 ? -24.595 1.140 2.226 1.00 94.06 176 PRO A O 1
ATOM 1341 N N . THR A 1 177 ? -26.753 0.523 2.407 1.00 95.25 177 THR A N 1
ATOM 1342 C CA . THR A 1 177 ? -26.942 0.805 3.836 1.00 95.25 177 THR A CA 1
ATOM 1343 C C . THR A 1 177 ? -27.139 -0.496 4.597 1.00 95.25 177 THR A C 1
ATOM 1345 O O . THR A 1 177 ? -27.751 -1.425 4.066 1.00 95.25 177 THR A O 1
ATOM 1348 N N . TYR A 1 178 ? -26.679 -0.541 5.843 1.00 96.06 178 TYR A N 1
ATOM 1349 C CA . TYR A 1 178 ? -26.706 -1.737 6.674 1.00 96.06 178 TYR A CA 1
ATOM 1350 C C . TYR A 1 178 ? -27.341 -1.444 8.032 1.00 96.06 178 TYR A C 1
ATOM 1352 O O . TYR A 1 178 ? -27.272 -0.325 8.542 1.00 96.06 178 TYR A O 1
ATOM 1360 N N . THR A 1 179 ? -27.957 -2.462 8.616 1.00 95.38 179 THR A N 1
ATOM 1361 C CA . THR A 1 179 ? -28.542 -2.450 9.956 1.00 95.38 179 THR A CA 1
ATOM 1362 C C . THR A 1 179 ? -27.968 -3.610 10.780 1.00 95.38 179 THR A C 1
ATOM 1364 O O . THR A 1 179 ? -27.422 -4.554 10.195 1.00 95.38 179 THR A O 1
ATOM 1367 N N . PRO A 1 180 ? -28.078 -3.584 12.123 1.00 93.62 180 PRO A N 1
ATOM 1368 C CA . PRO A 1 180 ? -27.605 -4.672 12.986 1.00 93.62 180 PRO A CA 1
ATOM 1369 C C . PRO A 1 180 ? -28.177 -6.061 12.650 1.00 93.62 180 PRO A C 1
ATOM 1371 O O . PRO A 1 180 ? -27.573 -7.075 12.987 1.00 93.62 180 PRO A O 1
ATOM 1374 N N . GLU A 1 181 ? -29.320 -6.131 11.961 1.00 94.69 181 GLU A N 1
ATOM 1375 C CA . GLU A 1 181 ? -29.955 -7.378 11.521 1.00 94.69 181 GLU A CA 1
ATOM 1376 C C . GLU A 1 181 ? -29.289 -7.996 10.279 1.00 94.69 181 GLU A C 1
ATOM 1378 O O . GLU A 1 181 ? -29.527 -9.165 9.961 1.00 94.69 181 GLU A O 1
ATOM 1383 N N . ASN A 1 182 ? -28.462 -7.242 9.545 1.00 96.75 182 ASN A N 1
ATOM 1384 C CA . ASN A 1 182 ? -27.713 -7.807 8.428 1.00 96.75 182 ASN A CA 1
ATOM 1385 C C . ASN A 1 182 ? -26.617 -8.767 8.934 1.00 96.75 182 ASN A C 1
ATOM 1387 O O . ASN A 1 182 ? -25.967 -8.504 9.947 1.00 96.75 182 ASN A O 1
ATOM 1391 N N . PRO A 1 183 ? -26.352 -9.875 8.215 1.00 95.31 183 PRO A N 1
ATOM 1392 C CA . PRO A 1 183 ? -25.385 -10.873 8.657 1.00 95.31 183 PRO A CA 1
ATOM 1393 C C . PRO A 1 183 ? -23.961 -10.310 8.728 1.00 95.31 183 PRO A C 1
ATOM 1395 O O . PRO A 1 183 ? -23.551 -9.493 7.898 1.00 95.31 183 PRO A O 1
ATOM 1398 N N . ALA A 1 184 ? -23.177 -10.826 9.679 1.00 94.50 184 ALA A N 1
ATOM 1399 C CA . ALA A 1 184 ? -21.760 -10.503 9.803 1.00 94.50 184 ALA A CA 1
ATOM 1400 C C . ALA A 1 184 ? -21.011 -10.772 8.488 1.00 94.50 184 ALA A C 1
ATOM 1402 O O . ALA A 1 184 ? -21.177 -11.821 7.852 1.00 94.50 184 ALA A O 1
ATOM 1403 N N . ASN A 1 185 ? -20.159 -9.831 8.091 1.00 93.94 185 ASN A N 1
ATOM 1404 C CA . ASN A 1 185 ? -19.456 -9.872 6.814 1.00 93.94 185 ASN A CA 1
ATOM 1405 C C . ASN A 1 185 ? -18.025 -9.353 6.964 1.00 93.94 185 ASN A C 1
ATOM 1407 O O . ASN A 1 185 ? -17.691 -8.670 7.923 1.00 93.94 185 ASN A O 1
ATOM 1411 N N . VAL A 1 186 ? -17.164 -9.703 6.019 1.00 93.44 186 VAL A N 1
ATOM 1412 C CA . VAL A 1 186 ? -15.779 -9.215 5.967 1.00 93.44 186 VAL A CA 1
ATOM 1413 C C . VAL A 1 186 ? -15.765 -7.857 5.254 1.00 93.44 186 VAL A C 1
ATOM 1415 O O . VAL A 1 186 ? -16.471 -7.694 4.250 1.00 93.44 186 VAL A O 1
ATOM 1418 N N . THR A 1 187 ? -14.978 -6.871 5.699 1.00 94.50 187 THR A N 1
ATOM 1419 C CA . THR A 1 187 ? -15.061 -5.524 5.091 1.00 94.50 187 THR A CA 1
ATOM 1420 C C . THR A 1 187 ? -14.499 -5.474 3.673 1.00 94.50 187 THR A C 1
ATOM 1422 O O . THR A 1 187 ? -14.959 -4.662 2.874 1.00 94.50 187 THR A O 1
ATOM 1425 N N . ARG A 1 188 ? -13.647 -6.427 3.262 1.00 92.12 188 ARG A N 1
ATOM 1426 C CA . ARG A 1 188 ? -13.290 -6.605 1.836 1.00 92.12 188 ARG A CA 1
ATOM 1427 C C . ARG A 1 188 ? -14.481 -6.954 0.929 1.00 92.12 188 ARG A C 1
ATOM 1429 O O . ARG A 1 188 ? -14.576 -6.454 -0.188 1.00 92.12 188 ARG A O 1
ATOM 1436 N N . ASN A 1 189 ? -15.441 -7.748 1.410 1.00 93.44 189 ASN A N 1
ATOM 1437 C CA . ASN A 1 189 ? -16.651 -8.075 0.646 1.00 93.44 189 ASN A CA 1
ATOM 1438 C C . ASN A 1 189 ? -17.580 -6.863 0.577 1.00 93.44 189 ASN A C 1
ATOM 1440 O O . ASN A 1 189 ? -18.153 -6.575 -0.473 1.00 93.44 189 ASN A O 1
ATOM 1444 N N . LEU A 1 190 ? -17.715 -6.145 1.694 1.00 95.94 190 LEU A N 1
ATOM 1445 C CA . LEU A 1 190 ? -18.470 -4.894 1.765 1.00 95.94 190 LEU A CA 1
ATOM 1446 C C . LEU A 1 190 ? -17.857 -3.839 0.831 1.00 95.94 190 LEU A C 1
ATOM 1448 O O . LEU A 1 190 ? -18.580 -3.116 0.150 1.00 95.94 190 LEU A O 1
ATOM 1452 N N . SER A 1 191 ? -16.529 -3.798 0.722 1.00 95.06 191 SER A N 1
ATOM 1453 C CA . SER A 1 191 ? -15.803 -2.944 -0.218 1.00 95.06 191 SER A CA 1
ATOM 1454 C C . SER A 1 191 ? -16.150 -3.274 -1.667 1.00 95.06 191 SER A C 1
ATOM 1456 O O . SER A 1 191 ? -16.481 -2.361 -2.419 1.00 95.06 191 SER A O 1
ATOM 1458 N N . GLN A 1 192 ? -16.208 -4.551 -2.056 1.00 93.44 192 GLN A N 1
ATOM 1459 C CA . GLN A 1 192 ? -16.656 -4.929 -3.401 1.00 93.44 192 GLN A CA 1
ATOM 1460 C C . GLN A 1 192 ? -18.086 -4.481 -3.697 1.00 93.44 192 GLN A C 1
ATOM 1462 O O . GLN A 1 192 ? -18.369 -4.029 -4.808 1.00 93.44 192 GLN A O 1
ATOM 1467 N N . GLN A 1 193 ? -18.991 -4.611 -2.722 1.00 93.56 193 GLN A N 1
ATOM 1468 C CA . GLN A 1 193 ? -20.378 -4.165 -2.867 1.00 93.56 193 GLN A CA 1
ATOM 1469 C C . GLN A 1 193 ? -20.435 -2.652 -3.101 1.00 93.56 193 GLN A C 1
ATOM 1471 O O . GLN A 1 193 ? -21.068 -2.205 -4.055 1.00 93.56 193 GLN A O 1
ATOM 1476 N N . ASN A 1 194 ? -19.694 -1.880 -2.305 1.00 93.69 194 ASN A N 1
ATOM 1477 C CA . ASN A 1 194 ? -19.595 -0.427 -2.432 1.00 93.69 194 ASN A CA 1
ATOM 1478 C C . ASN A 1 194 ? -18.873 0.034 -3.708 1.00 93.69 194 ASN A C 1
ATOM 1480 O O . ASN A 1 194 ? -19.225 1.068 -4.268 1.00 93.69 194 ASN A O 1
ATOM 1484 N N . LEU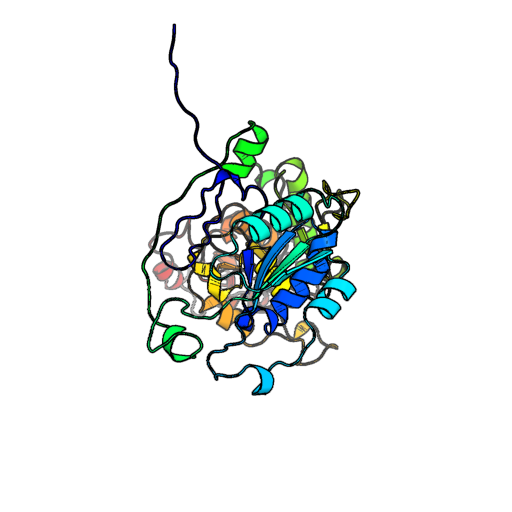 A 1 195 ? -17.904 -0.739 -4.204 1.00 90.81 195 LEU A N 1
ATOM 1485 C CA . LEU A 1 195 ? -17.208 -0.481 -5.465 1.00 90.81 195 LEU A CA 1
ATOM 1486 C C . LEU A 1 195 ? -18.129 -0.693 -6.676 1.00 90.81 195 LEU A C 1
ATOM 1488 O O . LEU A 1 195 ? -18.095 0.081 -7.630 1.00 90.81 195 LEU A O 1
ATOM 1492 N N . ASN A 1 196 ? -18.959 -1.739 -6.635 1.00 91.19 196 ASN A N 1
ATOM 1493 C CA . ASN A 1 196 ? -19.837 -2.118 -7.741 1.00 91.19 196 ASN A CA 1
ATOM 1494 C C . ASN A 1 196 ? -21.152 -1.325 -7.776 1.00 91.19 196 ASN A C 1
ATOM 1496 O O . ASN A 1 196 ? -21.697 -1.084 -8.852 1.00 91.19 196 ASN A O 1
ATOM 1500 N N . ALA A 1 197 ? -21.653 -0.903 -6.616 1.00 90.12 197 ALA A N 1
ATOM 1501 C CA . ALA A 1 197 ? -22.914 -0.184 -6.469 1.00 90.12 197 ALA A CA 1
ATOM 1502 C C . ALA A 1 197 ? -23.046 1.072 -7.364 1.00 90.12 197 ALA A C 1
ATOM 1504 O O . ALA A 1 197 ? -24.034 1.186 -8.096 1.00 90.12 197 ALA A O 1
ATOM 1505 N N . PRO A 1 198 ? -22.070 2.001 -7.394 1.00 85.31 198 PRO A N 1
ATOM 1506 C CA . PRO A 1 198 ? -22.191 3.231 -8.166 1.00 85.31 198 PRO A CA 1
ATOM 1507 C C . PRO A 1 198 ? -21.694 3.102 -9.617 1.00 85.31 198 PRO A C 1
ATOM 1509 O O . PRO A 1 198 ? -21.568 4.120 -10.293 1.00 85.31 198 PRO A O 1
ATOM 1512 N N . LEU A 1 199 ? -21.417 1.900 -10.145 1.00 81.25 199 LEU A N 1
ATOM 1513 C CA . LEU A 1 199 ? -20.824 1.737 -11.488 1.00 81.25 199 LEU A CA 1
ATOM 1514 C C . LEU A 1 199 ? -21.667 2.306 -12.632 1.00 81.25 199 LEU A C 1
ATOM 1516 O O . LEU A 1 199 ? -21.116 2.735 -13.644 1.00 81.25 199 LEU A O 1
ATOM 1520 N N . LYS A 1 200 ? -22.993 2.342 -12.466 1.00 72.50 200 LYS A N 1
ATOM 1521 C CA . LYS A 1 200 ? -23.907 2.948 -13.448 1.00 72.50 200 LYS A CA 1
ATOM 1522 C C . LYS A 1 200 ? -23.802 4.474 -13.495 1.00 72.50 200 LYS A C 1
ATOM 1524 O O . LYS A 1 200 ? -24.160 5.070 -14.502 1.00 72.50 200 LYS A O 1
ATOM 1529 N N . VAL A 1 201 ? -23.338 5.101 -12.412 1.00 75.62 201 VAL A N 1
ATOM 1530 C CA . VAL A 1 201 ? -23.257 6.565 -12.281 1.00 75.62 201 VAL A CA 1
ATOM 1531 C C . VAL A 1 201 ? -21.814 7.078 -12.332 1.00 75.62 201 VAL A C 1
ATOM 1533 O O . VAL A 1 201 ? -21.568 8.183 -12.804 1.00 75.62 201 VAL A O 1
ATOM 1536 N N . LEU A 1 202 ? -20.830 6.283 -11.909 1.00 79.88 202 LEU A N 1
ATOM 1537 C CA . LEU A 1 202 ? -19.408 6.630 -11.947 1.00 79.88 202 LEU A CA 1
ATOM 1538 C C . LEU A 1 202 ? -18.730 6.037 -13.189 1.00 79.88 202 LEU A C 1
ATOM 1540 O O . LEU A 1 202 ? -17.981 5.066 -13.110 1.00 79.88 202 LEU A O 1
ATOM 1544 N N . LEU A 1 203 ? -18.968 6.658 -14.346 1.00 68.19 203 LEU A N 1
ATOM 1545 C CA . LEU A 1 203 ? -18.498 6.161 -15.647 1.00 68.19 203 LEU A CA 1
ATOM 1546 C C . LEU A 1 203 ? -16.967 6.122 -15.807 1.00 68.19 203 LEU A C 1
ATOM 1548 O O . LEU A 1 203 ? -16.471 5.329 -16.596 1.00 68.19 203 LEU A O 1
ATOM 1552 N N . GLY A 1 204 ? -16.220 6.943 -15.065 1.00 70.06 204 GLY A N 1
ATOM 1553 C CA . GLY A 1 204 ? -14.753 7.012 -15.150 1.00 70.06 204 GLY A CA 1
ATOM 1554 C C . GLY A 1 204 ? -14.001 6.099 -14.176 1.00 70.06 204 GLY A C 1
ATOM 1555 O O . GLY A 1 204 ? -12.795 6.264 -14.014 1.00 70.06 204 GLY A O 1
ATOM 1556 N N . LEU A 1 205 ? -14.691 5.206 -13.457 1.00 79.50 205 LEU A N 1
ATOM 1557 C CA . LEU A 1 205 ? -14.045 4.320 -12.491 1.00 79.50 205 LEU A CA 1
ATOM 1558 C C . LEU A 1 205 ? -13.385 3.132 -13.204 1.00 79.50 205 LEU A C 1
ATOM 1560 O O . LEU A 1 205 ? -14.075 2.287 -13.771 1.00 79.50 205 LEU A O 1
ATOM 1564 N N . LEU A 1 206 ? -12.058 3.063 -13.119 1.00 81.00 206 LEU A N 1
ATOM 1565 C CA . LEU A 1 206 ? -11.267 1.871 -13.418 1.00 81.00 206 LEU A CA 1
ATOM 1566 C C . LEU A 1 206 ? -10.901 1.176 -12.108 1.00 81.00 206 LEU A C 1
ATOM 1568 O O . LEU A 1 206 ? -10.709 1.831 -11.082 1.00 81.00 206 LEU A O 1
ATOM 1572 N N . SER A 1 207 ? -10.797 -0.145 -12.153 1.00 84.81 207 SER A N 1
ATOM 1573 C CA . SER A 1 207 ? -10.324 -0.957 -11.039 1.00 84.81 207 SER A CA 1
ATOM 1574 C C . SER A 1 207 ? -9.188 -1.860 -11.494 1.00 84.81 207 SER A C 1
ATOM 1576 O O . SER A 1 207 ? -8.916 -2.009 -12.684 1.00 84.81 207 SER A O 1
ATOM 1578 N N . GLY A 1 208 ? -8.525 -2.491 -10.537 1.00 82.56 208 GLY A N 1
ATOM 1579 C CA . GLY A 1 208 ? -7.548 -3.518 -10.821 1.00 82.56 208 GLY A CA 1
ATOM 1580 C C . GLY A 1 208 ? -7.094 -4.245 -9.571 1.00 82.56 208 GLY A C 1
ATOM 1581 O O . GLY A 1 208 ? -7.526 -3.966 -8.450 1.00 82.56 208 GLY A O 1
ATOM 1582 N N . GLY A 1 209 ? -6.229 -5.225 -9.780 1.00 80.25 209 GLY A N 1
ATOM 1583 C CA . GLY A 1 209 ? -5.640 -5.995 -8.699 1.00 80.25 209 GLY A CA 1
ATOM 1584 C C . GLY A 1 209 ? -4.309 -6.601 -9.109 1.00 80.25 209 GLY A C 1
ATOM 1585 O O . GLY A 1 209 ? -4.070 -6.904 -10.281 1.00 80.25 209 GLY A O 1
ATOM 1586 N N . VAL A 1 210 ? -3.452 -6.765 -8.111 1.00 83.00 210 VAL A N 1
ATOM 1587 C CA . VAL A 1 210 ? -2.116 -7.341 -8.239 1.00 83.00 210 VAL A CA 1
ATOM 1588 C C . VAL A 1 210 ? -2.229 -8.847 -8.043 1.00 83.00 210 VAL A C 1
ATOM 1590 O O . VAL A 1 210 ? -2.109 -9.317 -6.919 1.00 83.00 210 VAL A O 1
ATOM 1593 N N . ASP A 1 211 ? -2.598 -9.572 -9.104 1.00 82.56 211 ASP A N 1
ATOM 1594 C CA . ASP A 1 211 ? -2.830 -11.038 -9.148 1.00 82.56 211 ASP A CA 1
ATOM 1595 C C . ASP A 1 211 ? -3.904 -11.596 -8.181 1.00 82.56 211 ASP A C 1
ATOM 1597 O O . ASP A 1 211 ? -4.444 -12.681 -8.351 1.00 82.56 211 ASP A O 1
ATOM 1601 N N . LEU A 1 212 ? -4.318 -10.795 -7.207 1.00 76.62 212 LEU A N 1
ATOM 1602 C CA . LEU A 1 212 ? -5.203 -11.146 -6.113 1.00 76.62 212 LEU A CA 1
ATOM 1603 C C . LEU A 1 212 ? -6.578 -10.499 -6.279 1.00 76.62 212 LEU A C 1
ATOM 1605 O O . LEU A 1 212 ? -7.318 -10.418 -5.311 1.00 76.62 212 LEU A O 1
ATOM 1609 N N . ALA A 1 213 ? -6.958 -10.012 -7.465 1.00 72.38 213 ALA A N 1
ATOM 1610 C CA . ALA A 1 213 ? -8.183 -9.216 -7.643 1.00 72.38 213 ALA A CA 1
ATOM 1611 C C . ALA A 1 213 ? -9.459 -9.903 -7.102 1.00 72.38 213 ALA A C 1
ATOM 1613 O O . ALA A 1 213 ? -10.344 -9.235 -6.567 1.00 72.38 213 ALA A O 1
ATOM 1614 N N . SER A 1 214 ? -9.542 -11.236 -7.191 1.00 74.69 214 SER A N 1
ATOM 1615 C CA . SER A 1 214 ? -10.625 -12.036 -6.600 1.00 74.69 214 SER A CA 1
ATOM 1616 C C . SER A 1 214 ? -10.541 -12.130 -5.072 1.00 74.69 214 SER A C 1
ATOM 1618 O O . SER A 1 214 ? -11.568 -12.060 -4.412 1.00 74.69 214 SER A O 1
ATOM 1620 N N . SER A 1 215 ? -9.340 -12.232 -4.496 1.00 81.19 215 SER A N 1
ATOM 1621 C CA . SER A 1 215 ? -9.112 -12.277 -3.040 1.00 81.19 215 SER A CA 1
ATOM 1622 C C . SER A 1 215 ? -9.240 -10.899 -2.370 1.00 81.19 215 SER A C 1
ATOM 1624 O O . SER A 1 215 ? -9.790 -10.776 -1.273 1.00 81.19 215 SER A O 1
ATOM 1626 N N . LEU A 1 216 ? -8.783 -9.849 -3.061 1.00 84.44 216 LEU A N 1
ATOM 1627 C CA . LEU A 1 216 ? -8.926 -8.438 -2.690 1.00 84.44 216 LEU A CA 1
ATOM 1628 C C . LEU A 1 216 ? -10.351 -7.922 -2.924 1.00 84.44 216 LEU A C 1
ATOM 1630 O O . LEU A 1 216 ? -10.705 -6.852 -2.439 1.00 84.44 216 LEU A O 1
ATOM 1634 N N . MET A 1 217 ? -11.156 -8.674 -3.679 1.00 88.88 217 MET A N 1
ATOM 1635 C CA . MET A 1 217 ? -12.531 -8.349 -4.044 1.00 88.88 217 MET A CA 1
ATOM 1636 C C . MET A 1 217 ? -12.668 -7.038 -4.848 1.00 88.88 217 MET A C 1
ATOM 1638 O O . MET A 1 217 ? -13.699 -6.374 -4.801 1.00 88.88 217 MET A O 1
ATOM 1642 N N . THR A 1 218 ? -11.670 -6.677 -5.659 1.00 89.81 218 THR A N 1
ATOM 1643 C CA . THR A 1 218 ? -11.639 -5.399 -6.401 1.00 89.81 218 THR A CA 1
ATOM 1644 C C . THR A 1 218 ? -12.292 -5.450 -7.786 1.00 89.81 218 THR A C 1
ATOM 1646 O O . THR A 1 218 ? -12.351 -4.434 -8.474 1.00 89.81 218 THR A O 1
ATOM 1649 N N . LEU A 1 219 ? -12.810 -6.601 -8.222 1.00 88.31 219 LEU A N 1
ATOM 1650 C CA . LEU A 1 219 ? -13.420 -6.728 -9.549 1.00 88.31 219 LEU A CA 1
ATOM 1651 C C . LEU A 1 219 ? -14.742 -5.961 -9.681 1.00 88.31 219 LEU A C 1
ATOM 1653 O O . LEU A 1 219 ? -15.658 -6.096 -8.861 1.00 88.31 219 LEU A O 1
ATOM 1657 N N . LEU A 1 220 ? -14.851 -5.206 -10.772 1.00 87.06 220 LEU A N 1
ATOM 1658 C CA . LEU A 1 220 ? -16.089 -4.634 -11.281 1.00 87.06 220 LEU A CA 1
ATOM 1659 C C . LEU A 1 220 ? -16.843 -5.740 -12.024 1.00 87.06 220 LEU A C 1
ATOM 1661 O O . LEU A 1 220 ? -16.506 -6.070 -13.155 1.00 87.06 220 LEU A O 1
ATOM 1665 N N . LYS A 1 221 ? -17.852 -6.327 -11.381 1.00 88.06 221 LYS A N 1
ATOM 1666 C CA . LYS A 1 221 ? -18.572 -7.529 -11.834 1.00 88.06 221 LYS A CA 1
ATOM 1667 C C . LYS A 1 221 ? -19.241 -7.375 -13.200 1.00 88.06 221 LYS A C 1
ATOM 1669 O O . LYS A 1 221 ? -19.478 -8.374 -13.866 1.00 88.06 221 LYS A O 1
ATOM 1674 N N . SER A 1 222 ? -19.580 -6.146 -13.589 1.00 82.62 222 SER A N 1
ATOM 1675 C CA . SER A 1 222 ? -20.229 -5.838 -14.871 1.00 82.62 222 SER A CA 1
ATOM 1676 C C . SER A 1 222 ? -19.255 -5.541 -16.013 1.00 82.62 222 SER A C 1
ATOM 1678 O O . SER A 1 222 ? -19.720 -5.223 -17.100 1.00 82.62 222 SER A O 1
ATOM 1680 N N . TYR A 1 223 ? -17.943 -5.606 -15.773 1.00 81.75 223 TYR A N 1
ATOM 1681 C CA . TYR A 1 223 ? -16.912 -5.323 -16.771 1.00 81.75 223 TYR A CA 1
ATOM 1682 C C . TYR A 1 223 ? -15.925 -6.490 -16.852 1.00 81.75 223 TYR A C 1
ATOM 1684 O O . TYR A 1 223 ? -15.679 -7.187 -15.867 1.00 81.75 223 TYR A O 1
ATOM 1692 N N . GLY A 1 224 ? -15.353 -6.696 -18.028 1.00 80.62 224 GLY A N 1
ATOM 1693 C CA . GLY A 1 224 ? -14.237 -7.594 -18.275 1.00 80.62 224 GLY A CA 1
ATOM 1694 C C . GLY A 1 224 ? -12.886 -6.949 -17.971 1.00 80.62 224 GLY A C 1
ATOM 1695 O O . GLY A 1 224 ? -12.779 -5.976 -17.211 1.00 80.62 224 GLY A O 1
ATOM 1696 N N . ASP A 1 225 ? -11.850 -7.499 -18.598 1.00 79.31 225 ASP A N 1
ATOM 1697 C CA . ASP A 1 225 ? -10.466 -7.057 -18.457 1.00 79.31 225 ASP A CA 1
ATOM 1698 C C . ASP A 1 225 ? -10.031 -6.289 -19.712 1.00 79.31 225 ASP A C 1
ATOM 1700 O O . ASP A 1 225 ? -10.237 -6.796 -20.821 1.00 79.31 225 ASP A O 1
ATOM 1704 N N . PRO A 1 226 ? -9.399 -5.106 -19.577 1.00 67.62 226 PRO A N 1
ATOM 1705 C CA . PRO A 1 226 ? -8.800 -4.434 -20.709 1.00 67.62 226 PRO A CA 1
ATOM 1706 C C . PRO A 1 226 ? -7.643 -5.281 -21.218 1.00 67.62 226 PRO A C 1
ATOM 1708 O O . PRO A 1 226 ? -6.650 -5.509 -20.525 1.00 67.62 226 PRO A O 1
ATOM 1711 N N . GLN A 1 227 ? -7.823 -5.785 -22.430 1.00 70.62 227 GLN A N 1
ATOM 1712 C CA . GLN A 1 227 ? -6.832 -6.512 -23.205 1.00 70.62 227 GLN A CA 1
ATOM 1713 C C . GLN A 1 227 ? -6.734 -5.847 -24.576 1.00 70.62 227 GLN A C 1
ATOM 1715 O O . GLN A 1 227 ? -7.556 -5.006 -24.937 1.00 70.62 227 GLN A O 1
ATOM 1720 N N . LYS A 1 228 ? -5.769 -6.279 -25.389 1.00 65.06 228 LYS A N 1
ATOM 1721 C CA . LYS A 1 228 ? -5.529 -5.752 -26.742 1.00 65.06 228 LYS A CA 1
ATOM 1722 C C . LYS A 1 228 ? -6.799 -5.555 -27.597 1.00 65.06 228 LYS A C 1
ATOM 1724 O O . LYS A 1 228 ? -6.844 -4.618 -28.386 1.00 65.06 228 LYS A O 1
ATOM 1729 N N . ASN A 1 229 ? -7.797 -6.431 -27.453 1.00 69.81 229 ASN A N 1
ATOM 1730 C CA . ASN A 1 229 ? -9.031 -6.420 -28.249 1.00 69.81 229 ASN A CA 1
ATOM 1731 C C . ASN A 1 229 ? -10.274 -5.942 -27.471 1.00 69.81 229 ASN A C 1
ATOM 1733 O O . ASN A 1 229 ? -11.359 -5.954 -28.037 1.00 69.81 229 ASN A O 1
ATOM 1737 N N . THR A 1 230 ? -10.128 -5.580 -26.196 1.00 66.38 230 THR A N 1
ATOM 1738 C CA . THR A 1 230 ? -11.225 -5.226 -25.274 1.00 66.38 230 THR A CA 1
ATOM 1739 C C . THR A 1 230 ? -10.829 -4.018 -24.421 1.00 66.38 230 THR A C 1
ATOM 1741 O O . THR A 1 230 ? -11.000 -4.008 -23.206 1.00 66.38 230 THR A O 1
ATOM 1744 N N . ILE A 1 231 ? -10.203 -3.011 -25.035 1.00 64.69 231 ILE A N 1
ATOM 1745 C CA . ILE A 1 231 ? -9.596 -1.855 -24.346 1.00 64.69 231 ILE A CA 1
ATOM 1746 C C . ILE A 1 231 ? -10.602 -1.005 -23.549 1.00 64.69 231 ILE A C 1
ATOM 1748 O O . ILE A 1 231 ? -10.206 -0.232 -22.682 1.00 64.69 231 ILE A O 1
ATOM 1752 N N . GLU A 1 232 ? -11.891 -1.131 -23.855 1.00 62.09 232 GLU A N 1
ATOM 1753 C CA . GLU A 1 232 ? -13.019 -0.464 -23.206 1.00 62.09 232 GLU A CA 1
ATOM 1754 C C . GLU A 1 232 ? -13.356 -1.022 -21.813 1.00 62.09 232 GLU A C 1
ATOM 1756 O O . GLU A 1 232 ? -14.088 -0.391 -21.041 1.00 62.09 232 GLU A O 1
ATOM 1761 N N . GLU A 1 233 ? -12.828 -2.201 -21.492 1.00 76.81 233 GLU A N 1
ATOM 1762 C CA . GLU A 1 233 ? -13.060 -2.885 -20.230 1.00 76.81 233 GLU A CA 1
ATOM 1763 C C . GLU A 1 233 ? -12.286 -2.256 -19.063 1.00 76.81 233 GLU A C 1
ATOM 1765 O O . GLU A 1 233 ? -11.345 -1.483 -19.239 1.00 76.81 233 GLU A O 1
ATOM 1770 N N . ARG A 1 234 ? -12.697 -2.555 -17.823 1.00 75.00 234 ARG A N 1
ATOM 1771 C CA . ARG A 1 234 ? -12.339 -1.711 -16.663 1.00 75.00 234 ARG A CA 1
ATOM 1772 C C . ARG A 1 234 ? -11.607 -2.406 -15.517 1.00 75.00 234 ARG A C 1
ATOM 1774 O O . ARG A 1 234 ? -11.312 -1.740 -14.525 1.00 75.00 234 ARG A O 1
ATOM 1781 N N . ASN A 1 235 ? -11.303 -3.701 -15.626 1.00 80.56 235 ASN A N 1
ATOM 1782 C CA . ASN A 1 235 ? -10.559 -4.456 -14.607 1.00 80.56 235 ASN A CA 1
ATOM 1783 C C . ASN A 1 235 ? -9.096 -4.713 -15.006 1.00 80.56 235 ASN A C 1
ATOM 1785 O O . ASN A 1 235 ? -8.750 -5.782 -15.505 1.00 80.56 235 ASN A O 1
ATOM 1789 N N . VAL A 1 236 ? -8.207 -3.751 -14.754 1.00 80.56 236 VAL A N 1
ATOM 1790 C CA . VAL A 1 236 ? -6.778 -3.862 -15.086 1.00 80.56 236 VAL A CA 1
ATOM 1791 C C . VAL A 1 236 ? -6.105 -4.978 -14.276 1.00 80.56 236 VAL A C 1
ATOM 1793 O O . VAL A 1 236 ? -6.126 -4.997 -13.040 1.00 80.56 236 VAL A O 1
ATOM 1796 N N . ARG A 1 237 ? -5.463 -5.917 -14.977 1.00 82.06 237 ARG A N 1
ATOM 1797 C CA . ARG A 1 237 ? -4.748 -7.055 -14.384 1.00 82.06 237 ARG A CA 1
ATOM 1798 C C . ARG A 1 237 ? -3.260 -6.752 -14.281 1.00 82.06 237 ARG A C 1
ATOM 1800 O O . ARG A 1 237 ? -2.505 -6.995 -15.214 1.00 82.06 237 ARG A O 1
ATOM 1807 N N . PHE A 1 238 ? -2.832 -6.243 -13.129 1.00 80.75 238 PHE A N 1
ATOM 1808 C CA . PHE A 1 238 ? -1.445 -5.817 -12.933 1.00 80.75 238 PHE A CA 1
ATOM 1809 C C . PHE A 1 238 ? -0.455 -6.980 -12.768 1.00 80.75 238 PHE A C 1
ATOM 1811 O O . PHE A 1 238 ? 0.742 -6.768 -12.937 1.00 80.75 238 PHE A O 1
ATOM 1818 N N . GLY A 1 239 ? -0.912 -8.201 -12.463 1.00 83.12 239 GLY A N 1
ATOM 1819 C CA . GLY A 1 239 ? -0.048 -9.308 -12.011 1.00 83.12 239 GLY A CA 1
ATOM 1820 C C . GLY A 1 239 ? 0.683 -8.969 -10.705 1.00 83.12 239 GLY A C 1
ATOM 1821 O O . GLY A 1 239 ? 0.312 -8.000 -10.050 1.00 83.12 239 GLY A O 1
ATOM 1822 N N . VAL A 1 240 ? 1.722 -9.721 -10.329 1.00 86.25 240 VAL A N 1
ATOM 1823 C CA . VAL A 1 240 ? 2.510 -9.495 -9.093 1.00 86.25 240 VAL A CA 1
ATOM 1824 C C . VAL A 1 240 ? 3.462 -8.297 -9.253 1.00 86.25 240 VAL A C 1
ATOM 1826 O O . VAL A 1 240 ? 4.668 -8.445 -9.434 1.00 86.25 240 VAL A O 1
ATOM 1829 N N . ARG A 1 241 ? 2.882 -7.095 -9.336 1.00 80.62 241 ARG A N 1
ATOM 1830 C CA . ARG A 1 241 ? 3.551 -5.824 -9.651 1.00 80.62 241 ARG A CA 1
ATOM 1831 C C . ARG A 1 241 ? 2.993 -4.667 -8.815 1.00 80.62 241 ARG A C 1
ATOM 1833 O O . ARG A 1 241 ? 2.507 -3.684 -9.363 1.00 80.62 241 ARG A O 1
ATOM 1840 N N . GLU A 1 242 ? 3.050 -4.739 -7.490 1.00 82.88 242 GLU A N 1
ATOM 1841 C CA . GLU A 1 242 ? 2.503 -3.715 -6.581 1.00 82.88 242 GLU A CA 1
ATOM 1842 C C . GLU A 1 242 ? 3.115 -2.336 -6.833 1.00 82.88 242 GLU A C 1
ATOM 1844 O O . GLU A 1 242 ? 2.408 -1.328 -6.903 1.00 82.88 242 GLU A O 1
ATOM 1849 N N . HIS A 1 243 ? 4.440 -2.285 -6.977 1.00 78.00 243 HIS A N 1
ATOM 1850 C CA . HIS A 1 243 ? 5.147 -1.034 -7.236 1.00 78.00 243 HIS A CA 1
ATOM 1851 C C . HIS A 1 243 ? 4.861 -0.516 -8.654 1.00 78.00 243 HIS A C 1
ATOM 1853 O O . HIS A 1 243 ? 4.631 0.678 -8.836 1.00 78.00 243 HIS A O 1
ATOM 1859 N N . GLY A 1 244 ? 4.786 -1.419 -9.636 1.00 72.00 244 GLY A N 1
ATOM 1860 C CA . GLY A 1 244 ? 4.414 -1.078 -11.008 1.00 72.00 244 GLY A CA 1
ATOM 1861 C C . GLY A 1 244 ? 2.997 -0.504 -11.104 1.00 72.00 244 GLY A C 1
ATOM 1862 O O . GLY A 1 244 ? 2.805 0.596 -11.614 1.00 72.00 244 GLY A O 1
ATOM 1863 N N . MET A 1 245 ? 2.018 -1.172 -10.483 1.00 81.56 245 MET A N 1
ATOM 1864 C CA . MET A 1 245 ? 0.635 -0.698 -10.352 1.00 81.56 245 MET A CA 1
ATOM 1865 C C . MET A 1 245 ? 0.577 0.713 -9.763 1.00 81.56 245 MET A C 1
ATOM 1867 O O . MET A 1 245 ? -0.124 1.572 -10.291 1.00 81.56 245 MET A O 1
ATOM 1871 N N . ARG A 1 246 ? 1.320 0.969 -8.679 1.00 75.06 246 ARG A N 1
ATOM 1872 C CA . ARG A 1 246 ? 1.383 2.300 -8.054 1.00 75.06 246 ARG A CA 1
ATOM 1873 C C . ARG A 1 246 ? 1.887 3.361 -9.035 1.00 75.06 246 ARG A C 1
ATOM 1875 O O . ARG A 1 246 ? 1.306 4.441 -9.106 1.00 75.06 246 ARG A O 1
ATOM 1882 N N . ALA A 1 247 ? 2.925 3.051 -9.808 1.00 69.62 247 ALA A N 1
ATOM 1883 C CA . ALA A 1 247 ? 3.454 3.958 -10.823 1.00 69.62 247 ALA A CA 1
ATOM 1884 C C . ALA A 1 247 ? 2.467 4.174 -11.990 1.00 69.62 247 ALA A C 1
ATOM 1886 O O . ALA A 1 247 ? 2.250 5.318 -12.375 1.00 69.62 247 ALA A O 1
ATOM 1887 N N . ILE A 1 248 ? 1.801 3.122 -12.486 1.00 70.44 248 ILE A N 1
ATOM 1888 C CA . ILE A 1 248 ? 0.786 3.218 -13.557 1.00 70.44 248 ILE A CA 1
ATOM 1889 C C . ILE A 1 248 ? -0.417 4.057 -13.116 1.00 70.44 248 ILE A C 1
ATOM 1891 O O . ILE A 1 248 ? -0.910 4.887 -13.875 1.00 70.44 248 ILE A O 1
ATOM 1895 N N . CYS A 1 249 ? -0.866 3.904 -11.870 1.00 70.00 249 CYS A N 1
ATOM 1896 C CA . CYS A 1 249 ? -1.921 4.736 -11.293 1.00 70.00 249 CYS A CA 1
ATOM 1897 C C . CYS A 1 249 ? -1.461 6.186 -11.013 1.00 70.00 249 CYS A C 1
ATOM 1899 O O . CYS A 1 249 ? -2.184 6.934 -10.356 1.00 70.00 249 CYS A O 1
ATOM 1901 N N . ASN A 1 250 ? -0.281 6.595 -11.504 1.00 60.69 250 ASN A N 1
ATOM 1902 C CA . ASN A 1 250 ? 0.346 7.902 -11.310 1.00 60.69 250 ASN A CA 1
ATOM 1903 C C . ASN A 1 250 ? 0.602 8.265 -9.839 1.00 60.69 250 ASN A C 1
ATOM 1905 O O . ASN A 1 250 ? 0.605 9.448 -9.495 1.00 60.69 250 ASN A O 1
ATOM 1909 N N . VAL A 1 251 ? 0.809 7.277 -8.950 1.00 49.84 251 VAL A N 1
ATOM 1910 C CA . VAL A 1 251 ? 1.116 7.527 -7.533 1.00 49.84 251 VAL A CA 1
ATOM 1911 C C . VAL A 1 251 ? 1.966 6.422 -6.896 1.00 49.84 251 VAL A C 1
ATOM 1913 O O . VAL A 1 251 ? 1.449 5.552 -6.203 1.00 49.84 251 VAL A O 1
ATOM 1916 N N . ALA A 1 252 ? 3.297 6.498 -6.946 1.00 48.31 252 ALA A N 1
ATOM 1917 C CA . ALA A 1 252 ? 4.052 5.954 -5.812 1.00 48.31 252 ALA A CA 1
ATOM 1918 C C . ALA A 1 252 ? 3.612 6.717 -4.546 1.00 48.31 252 ALA A C 1
ATOM 1920 O O . ALA A 1 252 ? 3.728 7.943 -4.504 1.00 48.31 252 ALA A O 1
ATOM 1921 N N . ILE A 1 253 ? 3.066 5.997 -3.552 1.00 55.97 253 ILE A N 1
ATOM 1922 C CA . ILE A 1 253 ? 2.360 6.541 -2.370 1.00 55.97 253 ILE A CA 1
ATOM 1923 C C . ILE A 1 253 ? 3.067 7.772 -1.776 1.00 55.97 253 ILE A C 1
ATOM 1925 O O . ILE A 1 253 ? 2.424 8.774 -1.480 1.00 55.97 253 ILE A O 1
ATOM 1929 N N . ARG A 1 254 ? 4.399 7.720 -1.670 1.00 50.09 254 ARG A N 1
ATOM 1930 C CA . ARG A 1 254 ? 5.222 8.803 -1.121 1.00 50.09 254 ARG A CA 1
ATOM 1931 C C . ARG A 1 254 ? 5.599 9.893 -2.130 1.00 50.09 254 ARG A C 1
ATOM 1933 O O . ARG A 1 254 ? 5.641 11.058 -1.759 1.00 50.09 254 ARG A O 1
ATOM 1940 N N . ILE A 1 255 ? 5.887 9.529 -3.381 1.00 48.59 255 ILE A N 1
ATOM 1941 C CA . ILE A 1 255 ? 6.386 10.469 -4.405 1.00 48.59 255 ILE A CA 1
ATOM 1942 C C . ILE A 1 255 ? 5.275 11.427 -4.846 1.00 48.59 255 ILE A C 1
ATOM 1944 O O . ILE A 1 255 ? 5.531 12.599 -5.098 1.00 48.59 255 ILE A O 1
ATOM 1948 N N . TYR A 1 256 ? 4.033 10.945 -4.883 1.00 48.81 256 TYR A N 1
ATOM 1949 C CA . TYR A 1 256 ? 2.924 11.666 -5.506 1.00 48.81 256 TYR A CA 1
ATOM 1950 C C . TYR A 1 256 ? 1.808 12.048 -4.533 1.00 48.81 256 TYR A C 1
ATOM 1952 O O . TYR A 1 256 ? 0.810 12.624 -4.970 1.00 48.81 256 TYR A O 1
ATOM 1960 N N . ALA A 1 257 ? 1.969 11.824 -3.222 1.00 50.69 257 ALA A N 1
ATOM 1961 C CA . ALA A 1 257 ? 1.125 12.502 -2.236 1.00 50.69 257 ALA A CA 1
ATOM 1962 C C . ALA A 1 257 ? 1.050 14.027 -2.499 1.00 50.69 257 ALA A C 1
ATOM 1964 O O . ALA A 1 257 ? -0.047 14.577 -2.445 1.00 50.69 257 ALA A O 1
ATOM 1965 N N . PRO A 1 258 ? 2.121 14.725 -2.934 1.00 50.16 258 PRO A N 1
ATOM 1966 C CA . PRO A 1 258 ? 2.024 16.124 -3.368 1.00 50.16 258 PRO A CA 1
ATOM 1967 C C . PRO A 1 258 ? 1.293 16.342 -4.707 1.00 50.16 258 PRO A C 1
ATOM 1969 O O . PRO A 1 258 ? 0.786 17.434 -4.957 1.00 50.16 258 PRO A O 1
ATOM 1972 N N . CYS A 1 259 ? 1.219 15.331 -5.577 1.00 50.81 259 CYS A N 1
ATOM 1973 C CA . CYS A 1 259 ? 0.718 15.445 -6.953 1.00 50.81 259 CYS A CA 1
ATOM 1974 C C . CYS A 1 259 ? -0.812 15.389 -7.078 1.00 50.81 259 CYS A C 1
ATOM 1976 O O . CYS A 1 259 ? -1.336 15.519 -8.181 1.00 50.81 259 CYS A O 1
ATOM 1978 N N . LYS A 1 260 ? -1.539 15.253 -5.960 1.00 58.25 260 LYS A N 1
ATOM 1979 C CA . LYS A 1 260 ? -3.008 15.375 -5.890 1.00 58.25 260 LYS A CA 1
ATOM 1980 C C . LYS A 1 260 ? -3.771 14.444 -6.842 1.00 58.25 260 LYS A C 1
ATOM 1982 O O . LYS A 1 260 ? -4.819 14.814 -7.368 1.00 58.25 260 LYS A O 1
ATOM 1987 N N . ALA A 1 261 ? -3.254 13.241 -7.063 1.00 56.78 261 ALA A N 1
ATOM 1988 C CA . ALA A 1 261 ? -3.898 12.252 -7.916 1.00 56.78 261 ALA A CA 1
ATOM 1989 C C . ALA A 1 261 ? -5.012 11.494 -7.174 1.00 56.78 261 ALA A C 1
ATOM 1991 O O . ALA A 1 261 ? -4.891 11.152 -5.994 1.00 56.78 261 ALA A O 1
ATOM 1992 N N . LYS A 1 262 ? -6.105 11.212 -7.894 1.00 75.69 262 LYS A N 1
ATOM 1993 C CA . LYS A 1 262 ? -7.273 10.487 -7.380 1.00 75.69 262 LYS A CA 1
ATOM 1994 C C . LYS A 1 262 ? -7.049 8.976 -7.472 1.00 75.69 262 LYS A C 1
ATOM 1996 O O . LYS A 1 262 ? -7.536 8.340 -8.404 1.00 75.69 262 LYS A O 1
ATOM 2001 N N . VAL A 1 263 ? -6.343 8.410 -6.498 1.00 85.38 263 VAL A N 1
ATOM 2002 C CA . VAL A 1 263 ? -6.133 6.957 -6.394 1.00 85.38 263 VAL A CA 1
ATOM 2003 C C . VAL A 1 263 ? -6.709 6.435 -5.084 1.00 85.38 263 VAL A C 1
ATOM 2005 O O . VAL A 1 263 ? -6.505 7.036 -4.029 1.00 85.38 263 VAL A O 1
ATOM 2008 N N . ILE A 1 264 ? -7.426 5.314 -5.169 1.00 90.06 264 ILE A N 1
ATOM 2009 C CA . ILE A 1 264 ? -7.993 4.595 -4.026 1.00 90.06 264 ILE A CA 1
ATOM 2010 C C . ILE A 1 264 ? -7.265 3.255 -3.917 1.00 90.06 264 ILE A C 1
ATOM 2012 O O . ILE A 1 264 ? -7.410 2.391 -4.779 1.00 90.06 264 ILE A O 1
ATOM 2016 N N . TYR A 1 265 ? -6.483 3.084 -2.859 1.00 91.75 265 TYR A N 1
ATOM 2017 C CA . TYR A 1 265 ? -5.806 1.839 -2.527 1.00 91.75 265 TYR A CA 1
ATOM 2018 C C . TYR A 1 265 ? -6.701 0.980 -1.642 1.00 91.75 265 TYR A C 1
ATOM 2020 O O . TYR A 1 265 ? -7.028 1.365 -0.523 1.00 91.75 265 TYR A O 1
ATOM 2028 N N . VAL A 1 266 ? -7.076 -0.197 -2.137 1.00 93.00 266 VAL A N 1
ATOM 2029 C CA . VAL A 1 266 ? -7.859 -1.188 -1.391 1.00 93.00 266 VAL A CA 1
ATOM 2030 C C . VAL A 1 266 ? -6.890 -2.215 -0.806 1.00 93.00 266 VAL A C 1
ATOM 2032 O O . VAL A 1 266 ? -6.421 -3.103 -1.517 1.00 93.00 266 VAL A O 1
ATOM 2035 N N . LEU A 1 267 ? -6.543 -2.062 0.474 1.00 93.31 267 LEU A N 1
ATOM 2036 C CA . LEU A 1 267 ? -5.619 -2.938 1.195 1.00 93.31 267 LEU A CA 1
ATOM 2037 C C . LEU A 1 267 ? -6.414 -3.871 2.108 1.00 93.31 267 LEU A C 1
ATOM 2039 O O . LEU A 1 267 ? -6.926 -3.460 3.143 1.00 93.31 267 LEU A O 1
ATOM 2043 N N . THR A 1 268 ? -6.534 -5.132 1.714 1.00 92.12 268 THR A N 1
ATOM 2044 C CA . THR A 1 268 ? -7.226 -6.156 2.514 1.00 92.12 268 THR A CA 1
ATOM 2045 C C . THR A 1 268 ? -6.239 -6.927 3.391 1.00 92.12 268 THR A C 1
ATOM 2047 O O . THR A 1 268 ? -5.035 -6.822 3.175 1.00 92.12 268 THR A O 1
ATOM 2050 N N . HIS A 1 269 ? -6.747 -7.732 4.328 1.00 91.00 269 HIS A N 1
ATOM 2051 C CA . HIS A 1 269 ? -5.935 -8.495 5.291 1.00 91.00 269 HIS A CA 1
ATOM 2052 C C . HIS A 1 269 ? -5.135 -7.551 6.214 1.00 91.00 269 HIS A C 1
ATOM 2054 O O . HIS A 1 269 ? -3.917 -7.617 6.328 1.00 91.00 269 HIS A O 1
ATOM 2060 N N . ASP A 1 270 ? -5.852 -6.629 6.853 1.00 92.00 270 ASP A N 1
ATOM 2061 C CA . ASP A 1 270 ? -5.321 -5.476 7.590 1.00 92.00 270 ASP A CA 1
ATOM 2062 C C . ASP A 1 270 ? -4.615 -5.763 8.926 1.00 92.00 270 ASP A C 1
ATOM 2064 O O . ASP A 1 270 ? -4.060 -4.841 9.522 1.00 92.00 270 ASP A O 1
ATOM 2068 N N . SER A 1 271 ? -4.654 -6.997 9.431 1.00 92.00 271 SER A N 1
ATOM 2069 C CA . SER A 1 271 ? -4.261 -7.294 10.811 1.00 92.00 271 SER A CA 1
ATOM 2070 C C . SER A 1 271 ? -3.834 -8.749 11.022 1.00 92.00 271 SER A C 1
ATOM 2072 O O . SER A 1 271 ? -3.978 -9.616 10.158 1.00 92.00 271 SER A O 1
ATOM 2074 N N . ILE A 1 272 ? -3.378 -9.045 12.243 1.00 91.00 272 ILE A N 1
ATOM 2075 C CA . ILE A 1 272 ? -3.044 -10.398 12.721 1.00 91.00 272 ILE A CA 1
ATOM 2076 C C . ILE A 1 272 ? -4.203 -11.405 12.621 1.00 91.00 272 ILE A C 1
ATOM 2078 O O . ILE A 1 272 ? -3.987 -12.615 12.680 1.00 91.00 272 ILE A O 1
ATOM 2082 N N . ARG A 1 273 ? -5.448 -10.936 12.444 1.00 85.12 273 ARG A N 1
ATOM 2083 C CA . ARG A 1 273 ? -6.634 -11.798 12.312 1.00 85.12 273 ARG A CA 1
ATOM 2084 C C . ARG A 1 273 ? -6.664 -12.597 11.002 1.00 85.12 273 ARG A C 1
ATOM 2086 O O . ARG A 1 273 ? -7.540 -13.443 10.845 1.00 85.12 273 ARG A O 1
ATOM 2093 N N . LEU A 1 274 ? -5.676 -12.391 10.128 1.00 78.06 274 LEU A N 1
ATOM 2094 C CA . LEU A 1 274 ? -5.322 -13.278 9.020 1.00 78.06 274 LEU A CA 1
ATOM 2095 C C . LEU A 1 274 ? -4.891 -14.689 9.468 1.00 78.06 274 LEU A C 1
ATOM 2097 O O . LEU A 1 274 ? -4.959 -15.614 8.672 1.00 78.06 274 LEU A O 1
ATOM 2101 N N . ARG A 1 275 ? -4.461 -14.850 10.729 1.00 75.25 275 ARG A N 1
ATOM 2102 C CA . ARG A 1 275 ? -4.064 -16.120 11.361 1.00 75.25 275 ARG A CA 1
ATOM 2103 C C . ARG A 1 275 ? -2.988 -16.894 10.587 1.00 75.25 275 ARG A C 1
ATOM 2105 O O . ARG A 1 275 ? -1.808 -16.634 10.811 1.00 75.25 275 ARG A O 1
ATOM 2112 N N . GLU A 1 276 ? -3.368 -17.848 9.741 1.00 81.25 276 GLU A N 1
ATOM 2113 C CA . GLU A 1 276 ? -2.510 -18.943 9.264 1.00 81.25 276 GLU A CA 1
ATOM 2114 C C . GLU A 1 276 ? -1.339 -18.493 8.374 1.00 81.25 276 GLU A C 1
ATOM 2116 O O . GLU A 1 276 ? -0.315 -19.169 8.320 1.00 81.25 276 GLU A O 1
ATOM 2121 N N . ASP A 1 277 ? -1.448 -17.331 7.730 1.00 80.25 277 ASP A N 1
ATOM 2122 C CA . ASP A 1 277 ? -0.417 -16.798 6.828 1.00 80.25 277 ASP A CA 1
ATOM 2123 C C . ASP A 1 277 ? 0.852 -16.291 7.547 1.00 80.25 277 ASP A C 1
ATOM 2125 O O . ASP A 1 277 ? 1.885 -16.065 6.910 1.00 80.25 277 ASP A O 1
ATOM 2129 N N . GLY A 1 278 ? 0.796 -16.121 8.870 1.00 87.06 278 GLY A N 1
ATOM 2130 C CA . GLY A 1 278 ? 1.955 -15.778 9.690 1.00 87.06 278 GLY A CA 1
ATOM 2131 C C . GLY A 1 278 ? 2.438 -14.320 9.582 1.00 87.06 278 GLY A C 1
ATOM 2132 O O . GLY A 1 278 ? 1.849 -13.488 8.886 1.00 87.06 278 GLY A O 1
ATOM 2133 N N . PRO A 1 279 ? 3.523 -13.977 10.299 1.00 90.12 279 PRO A N 1
ATOM 2134 C CA . PRO A 1 279 ? 3.923 -12.589 10.556 1.00 90.12 279 PRO A CA 1
ATOM 2135 C C . PRO A 1 279 ? 4.363 -11.814 9.307 1.00 90.12 279 PRO A C 1
ATOM 2137 O O . PRO A 1 279 ? 4.269 -10.593 9.283 1.00 90.12 279 PRO A O 1
ATOM 2140 N N . THR A 1 280 ? 4.806 -12.489 8.244 1.00 89.56 280 THR A N 1
ATOM 2141 C CA . THR A 1 280 ? 5.238 -11.833 6.994 1.00 89.56 280 THR A CA 1
ATOM 2142 C C . THR A 1 280 ? 4.080 -11.225 6.201 1.00 89.56 280 THR A C 1
ATOM 2144 O O . THR A 1 280 ? 4.318 -10.464 5.265 1.00 89.56 280 THR A O 1
ATOM 2147 N N . ARG A 1 281 ? 2.831 -11.548 6.564 1.00 86.56 281 ARG A N 1
ATOM 2148 C CA . ARG A 1 281 ? 1.608 -11.052 5.917 1.00 86.56 281 ARG A CA 1
ATOM 2149 C C . ARG A 1 281 ? 0.694 -10.267 6.851 1.00 86.56 281 ARG A C 1
ATOM 2151 O O . ARG A 1 281 ? -0.420 -9.931 6.466 1.00 86.56 281 ARG A O 1
ATOM 2158 N N . GLN A 1 282 ? 1.141 -10.002 8.074 1.00 91.00 282 GLN A N 1
ATOM 2159 C CA . GLN A 1 282 ? 0.339 -9.360 9.109 1.00 91.00 282 GLN A CA 1
ATOM 2160 C C . GLN A 1 282 ? 0.842 -7.928 9.326 1.00 91.00 282 GLN A C 1
ATOM 2162 O O . GLN A 1 282 ? 1.932 -7.745 9.869 1.00 91.00 282 GLN A O 1
ATOM 2167 N N . PRO A 1 283 ? 0.079 -6.902 8.907 1.00 93.19 283 PRO A N 1
ATOM 2168 C CA . PRO A 1 283 ? 0.474 -5.512 9.104 1.00 93.19 283 PRO A CA 1
ATOM 2169 C C . PRO A 1 283 ? 0.560 -5.149 10.594 1.00 93.19 283 PRO A C 1
ATOM 2171 O O . PRO A 1 283 ? -0.354 -5.465 11.355 1.00 93.19 283 PRO A O 1
ATOM 2174 N N . ILE A 1 284 ? 1.619 -4.434 11.000 1.00 93.88 284 ILE A N 1
ATOM 2175 C CA . ILE A 1 284 ? 1.795 -3.922 12.376 1.00 93.88 284 ILE A CA 1
ATOM 2176 C C . ILE A 1 284 ? 1.960 -2.393 12.370 1.00 93.88 284 ILE A C 1
ATOM 2178 O O . ILE A 1 284 ? 1.164 -1.647 12.931 1.00 93.88 284 ILE A O 1
ATOM 2182 N N . GLU A 1 285 ? 2.975 -1.909 11.667 1.00 93.81 285 GLU A N 1
ATOM 2183 C CA . GLU A 1 285 ? 3.388 -0.511 11.526 1.00 93.81 285 GLU A CA 1
ATOM 2184 C C . GLU A 1 285 ? 2.710 0.219 10.356 1.00 93.81 285 GLU A C 1
ATOM 2186 O O . GLU A 1 285 ? 2.804 1.440 10.233 1.00 93.81 285 GLU A O 1
ATOM 2191 N N . HIS A 1 286 ? 2.015 -0.513 9.484 1.00 93.88 286 HIS A N 1
ATOM 2192 C CA . HIS A 1 286 ? 1.541 -0.003 8.199 1.00 93.88 286 HIS A CA 1
ATOM 2193 C C . HIS A 1 286 ? 0.547 1.155 8.361 1.00 93.88 286 HIS A C 1
ATOM 2195 O O . HIS A 1 286 ? 0.720 2.204 7.737 1.00 93.88 286 HIS A O 1
ATOM 2201 N N . LEU A 1 287 ? -0.447 1.016 9.248 1.00 91.94 287 LEU A N 1
ATOM 2202 C CA . LEU A 1 287 ? -1.411 2.086 9.539 1.00 91.94 287 LEU A CA 1
ATOM 2203 C C . LEU A 1 287 ? -0.716 3.347 10.064 1.00 91.94 287 LEU A C 1
ATOM 2205 O O . LEU A 1 287 ? -1.009 4.447 9.595 1.00 91.94 287 LEU A O 1
ATOM 2209 N N . ALA A 1 288 ? 0.219 3.196 11.007 1.00 92.19 288 ALA A N 1
ATOM 2210 C CA . ALA A 1 288 ? 0.979 4.316 11.555 1.00 92.19 288 ALA A CA 1
ATOM 2211 C C . ALA A 1 288 ? 1.841 4.984 10.473 1.00 92.19 288 ALA A C 1
ATOM 2213 O O . ALA A 1 288 ? 1.851 6.210 10.370 1.00 92.19 288 ALA A O 1
ATOM 2214 N N . SER A 1 289 ? 2.484 4.186 9.615 1.00 93.31 289 SER A N 1
ATOM 2215 C CA . SER A 1 289 ? 3.319 4.687 8.523 1.00 93.31 289 SER A CA 1
ATOM 2216 C C . SER A 1 289 ? 2.522 5.544 7.538 1.00 93.31 289 SER A C 1
ATOM 2218 O O . SER A 1 289 ? 2.959 6.641 7.203 1.00 93.31 289 SER A O 1
ATOM 2220 N N . PHE A 1 290 ? 1.326 5.103 7.128 1.00 90.94 290 PHE A N 1
ATOM 2221 C CA . PHE A 1 290 ? 0.485 5.850 6.194 1.00 90.94 290 PHE A CA 1
ATOM 2222 C C . PHE A 1 290 ? -0.142 7.084 6.837 1.00 90.94 290 PHE A C 1
ATOM 2224 O O . PHE A 1 290 ? -0.243 8.113 6.179 1.00 90.94 290 PHE A O 1
ATOM 2231 N N . ARG A 1 291 ? -0.520 7.023 8.120 1.00 90.38 291 ARG A N 1
ATOM 2232 C CA . ARG A 1 291 ? -1.027 8.202 8.845 1.00 90.38 291 ARG A CA 1
ATOM 2233 C C . ARG A 1 291 ? 0.034 9.282 9.033 1.00 90.38 291 ARG A C 1
ATOM 2235 O O . ARG A 1 291 ? -0.310 10.457 9.065 1.00 90.38 291 ARG A O 1
ATOM 2242 N N . ALA A 1 292 ? 1.301 8.892 9.164 1.00 88.94 292 ALA A N 1
ATOM 2243 C CA . ALA A 1 292 ? 2.415 9.826 9.283 1.00 88.94 292 ALA A CA 1
ATOM 2244 C C . ALA A 1 292 ? 2.791 10.485 7.943 1.00 88.94 292 ALA A C 1
ATOM 2246 O O . ALA A 1 292 ? 3.494 11.495 7.932 1.00 88.94 292 ALA A O 1
ATOM 2247 N N . MET A 1 293 ? 2.346 9.934 6.807 1.00 86.62 293 MET A N 1
ATOM 2248 C CA . MET A 1 293 ? 2.616 10.511 5.491 1.00 86.62 293 MET A CA 1
ATOM 2249 C C . MET A 1 293 ? 1.712 11.729 5.230 1.00 86.62 293 MET A C 1
ATOM 2251 O O . MET A 1 293 ? 0.485 11.613 5.286 1.00 86.62 293 MET A O 1
ATOM 2255 N N . PRO A 1 294 ? 2.284 12.896 4.881 1.00 84.00 294 PRO A N 1
ATOM 2256 C CA . PRO A 1 294 ? 1.496 14.070 4.522 1.00 84.00 294 PRO A CA 1
ATOM 2257 C C . PRO A 1 294 ? 0.602 13.815 3.304 1.00 84.00 294 PRO A C 1
ATOM 2259 O O . PRO A 1 294 ? 1.021 13.164 2.350 1.00 84.00 294 PRO A O 1
ATOM 2262 N N . ASN A 1 295 ? -0.604 14.389 3.311 1.00 84.69 295 ASN A N 1
ATOM 2263 C CA . ASN A 1 295 ? -1.602 14.255 2.242 1.00 84.69 295 ASN A CA 1
ATOM 2264 C C . ASN A 1 295 ? -1.905 12.796 1.849 1.00 84.69 295 ASN A C 1
ATOM 2266 O O . ASN A 1 295 ? -2.055 12.483 0.668 1.00 84.69 295 ASN A O 1
ATOM 2270 N N . ILE A 1 296 ? -2.016 11.912 2.840 1.00 87.00 296 ILE A N 1
ATOM 2271 C CA . ILE A 1 296 ? -2.583 10.575 2.670 1.00 87.00 296 ILE A CA 1
ATOM 2272 C C . ILE A 1 296 ? -3.827 10.453 3.528 1.00 87.00 296 ILE A C 1
ATOM 2274 O O . ILE A 1 296 ? -3.821 10.760 4.719 1.00 87.00 296 ILE A O 1
ATOM 2278 N N . LEU A 1 297 ? -4.899 9.969 2.909 1.00 90.06 297 LEU A N 1
ATOM 2279 C CA . LEU A 1 297 ? -6.127 9.666 3.612 1.00 90.06 297 LEU A CA 1
ATOM 2280 C C . LEU A 1 297 ? -6.178 8.173 3.939 1.00 90.06 297 LEU A C 1
ATOM 2282 O O . LEU A 1 297 ? -6.452 7.354 3.072 1.00 90.06 297 LEU A O 1
ATOM 2286 N N . MET A 1 298 ? -5.939 7.825 5.199 1.00 92.81 298 MET A N 1
ATOM 2287 C CA . MET A 1 298 ? -6.087 6.459 5.700 1.00 92.81 298 MET A CA 1
ATOM 2288 C C . MET A 1 298 ? -7.469 6.278 6.342 1.00 92.81 298 MET A C 1
ATOM 2290 O O . MET A 1 298 ? -7.804 7.024 7.268 1.00 92.81 298 MET A O 1
ATOM 2294 N N . LEU A 1 299 ? -8.242 5.290 5.882 1.00 94.62 299 LEU A N 1
ATOM 2295 C CA . LEU A 1 299 ? -9.500 4.858 6.498 1.00 94.62 299 LEU A CA 1
ATOM 2296 C C . LEU A 1 299 ? -9.452 3.366 6.847 1.00 94.62 299 LEU A C 1
ATOM 2298 O O . LEU A 1 299 ? -8.930 2.563 6.073 1.00 94.62 299 LEU A O 1
ATOM 2302 N N . CYS A 1 300 ? -10.009 2.994 7.997 1.00 95.62 300 CYS A N 1
ATOM 2303 C CA . CYS A 1 300 ? -10.124 1.601 8.436 1.00 95.62 300 CYS A CA 1
ATOM 2304 C C . CYS A 1 300 ? -11.528 1.362 9.029 1.00 95.62 300 CYS A C 1
ATOM 2306 O O . CYS A 1 300 ? -11.724 1.577 10.229 1.00 95.62 300 CYS A O 1
ATOM 2308 N N . PRO A 1 301 ? -12.521 1.023 8.182 1.00 95.81 301 PRO A N 1
ATOM 2309 C CA . PRO A 1 301 ? -13.909 0.844 8.601 1.00 95.81 301 PRO A CA 1
ATOM 2310 C C . PRO A 1 301 ? -14.142 -0.482 9.337 1.00 95.81 301 PRO A C 1
ATOM 2312 O O . PRO A 1 301 ? -13.542 -1.505 8.998 1.00 95.81 301 PRO A O 1
ATOM 2315 N N . VAL A 1 302 ? -15.064 -0.479 10.300 1.00 95.25 302 VAL A N 1
ATOM 2316 C CA . VAL A 1 302 ? -15.494 -1.670 11.056 1.00 95.25 302 VAL A CA 1
ATOM 2317 C C . VAL A 1 302 ? -16.512 -2.533 10.308 1.00 95.25 302 VAL A C 1
ATOM 2319 O O . VAL A 1 302 ? -16.450 -3.758 10.364 1.00 95.25 302 VAL A O 1
ATOM 2322 N N . ASP A 1 303 ? -17.458 -1.912 9.605 1.00 96.12 303 ASP A N 1
ATOM 2323 C CA . ASP A 1 303 ? -18.677 -2.570 9.140 1.00 96.12 303 ASP A CA 1
ATOM 2324 C C . ASP A 1 303 ? -19.152 -2.031 7.783 1.00 96.12 303 ASP A C 1
ATOM 2326 O O . ASP A 1 303 ? -18.422 -1.339 7.065 1.00 96.12 303 ASP A O 1
ATOM 2330 N N . GLY A 1 304 ? -20.367 -2.397 7.375 1.00 96.50 304 GLY A N 1
ATOM 2331 C CA . GLY A 1 304 ? -20.935 -2.028 6.086 1.00 96.50 304 GLY A CA 1
ATOM 2332 C C . GLY A 1 304 ? -21.193 -0.530 5.941 1.00 96.50 304 GLY A C 1
ATOM 2333 O O . GLY A 1 304 ? -20.875 0.030 4.887 1.00 96.50 304 GLY A O 1
ATOM 2334 N N . ASN A 1 305 ? -21.708 0.126 6.985 1.00 96.94 305 ASN A N 1
ATOM 2335 C CA . ASN A 1 305 ? -22.008 1.559 6.964 1.00 96.94 305 ASN A CA 1
ATOM 2336 C C . ASN A 1 305 ? -20.729 2.390 6.928 1.00 96.94 305 ASN A C 1
ATOM 2338 O O . ASN A 1 305 ? -20.618 3.304 6.109 1.00 96.94 305 ASN A O 1
ATOM 2342 N N . GLU A 1 306 ? -19.731 2.042 7.741 1.00 96.31 306 GLU A N 1
ATOM 2343 C CA . GLU A 1 306 ? -18.443 2.729 7.694 1.00 96.31 306 GLU A CA 1
ATOM 2344 C C . GLU A 1 306 ? -17.692 2.456 6.388 1.00 96.31 306 GLU A C 1
ATOM 2346 O O . GLU A 1 306 ? -17.018 3.344 5.859 1.00 96.31 306 GLU A O 1
ATOM 2351 N N . THR A 1 307 ? -17.829 1.256 5.812 1.00 97.06 307 THR A N 1
ATOM 2352 C CA . THR A 1 307 ? -17.250 0.951 4.495 1.00 97.06 307 THR A CA 1
ATOM 2353 C C . THR A 1 307 ? -17.910 1.806 3.412 1.00 97.06 307 THR A C 1
ATOM 2355 O O . THR A 1 307 ? -17.211 2.402 2.591 1.00 97.06 307 THR A O 1
ATOM 2358 N N . ALA A 1 308 ? -19.238 1.941 3.428 1.00 96.56 308 ALA A N 1
ATOM 2359 C CA . ALA A 1 308 ? -19.964 2.807 2.504 1.00 96.56 308 ALA A CA 1
ATOM 2360 C C . ALA A 1 308 ? -19.592 4.288 2.675 1.00 96.56 308 ALA A C 1
ATOM 2362 O O . ALA A 1 308 ? -19.274 4.962 1.691 1.00 96.56 308 ALA A O 1
ATOM 2363 N N . GLY A 1 309 ? -19.528 4.781 3.915 1.00 95.31 309 GLY A N 1
ATOM 2364 C CA . GLY A 1 309 ? -19.044 6.128 4.228 1.00 95.31 309 GLY A CA 1
ATOM 2365 C C . GLY A 1 309 ? -17.602 6.357 3.774 1.00 95.31 309 GLY A C 1
ATOM 2366 O O . GLY A 1 309 ? -17.286 7.401 3.206 1.00 95.31 309 GLY A O 1
ATOM 2367 N N . SER A 1 310 ? -16.742 5.346 3.898 1.00 95.44 310 SER A N 1
ATOM 2368 C CA . SER A 1 310 ? -15.367 5.416 3.401 1.00 95.44 310 SER A CA 1
ATOM 2369 C C . SER A 1 310 ? -15.333 5.574 1.882 1.00 95.44 310 SER A C 1
ATOM 2371 O O . SER A 1 310 ? -14.651 6.464 1.381 1.00 95.44 310 SER A O 1
ATOM 2373 N N . TYR A 1 311 ? -16.128 4.797 1.135 1.00 94.69 311 TYR A N 1
ATOM 2374 C CA . TYR A 1 311 ? -16.263 4.965 -0.318 1.00 94.69 311 TYR A CA 1
ATOM 2375 C C . TYR A 1 311 ? -16.820 6.341 -0.702 1.00 94.69 311 TYR A C 1
ATOM 2377 O O . TYR A 1 311 ? -16.326 6.964 -1.646 1.00 94.69 311 TYR A O 1
ATOM 2385 N N . LYS A 1 312 ? -17.800 6.852 0.053 1.00 93.81 312 LYS A N 1
ATOM 2386 C CA . LYS A 1 312 ? -18.322 8.216 -0.103 1.00 93.81 312 LYS A CA 1
ATOM 2387 C C . LYS A 1 312 ? -17.202 9.251 -0.019 1.00 93.81 312 LYS A C 1
ATOM 2389 O O . LYS A 1 312 ? -17.040 10.059 -0.937 1.00 93.81 312 LYS A O 1
ATOM 2394 N N . VAL A 1 313 ? -16.402 9.176 1.042 1.00 92.44 313 VAL A N 1
ATOM 2395 C CA . VAL A 1 313 ? -15.289 10.088 1.306 1.00 92.44 313 VAL A CA 1
ATOM 2396 C C . VAL A 1 313 ? -14.227 10.010 0.206 1.00 92.44 313 VAL A C 1
ATOM 2398 O O . VAL A 1 313 ? -13.875 11.038 -0.371 1.00 92.44 313 VAL A O 1
ATOM 2401 N N . VAL A 1 314 ? -13.741 8.818 -0.152 1.00 91.19 314 VAL A N 1
ATOM 2402 C CA . VAL A 1 314 ? -12.623 8.681 -1.110 1.00 91.19 314 VAL A CA 1
ATOM 2403 C C . VAL A 1 314 ? -13.012 9.004 -2.557 1.00 91.19 314 VAL A C 1
ATOM 2405 O O . VAL A 1 314 ? -12.181 9.456 -3.340 1.00 91.19 314 VAL A O 1
ATOM 2408 N N . VAL A 1 315 ? -14.279 8.818 -2.944 1.00 89.62 315 VAL A N 1
ATOM 2409 C CA . VAL A 1 315 ? -14.753 9.182 -4.293 1.00 89.62 315 VAL A CA 1
ATOM 2410 C C . VAL A 1 315 ? -14.856 10.700 -4.451 1.00 89.62 315 VAL A C 1
ATOM 2412 O O . VAL A 1 315 ? -14.543 11.220 -5.534 1.00 89.62 315 VAL A O 1
ATOM 2415 N N . VAL A 1 316 ? -15.281 11.396 -3.390 1.00 88.31 316 VAL A N 1
ATOM 2416 C CA . VAL A 1 316 ? -15.326 12.866 -3.314 1.00 88.31 316 VAL A CA 1
ATOM 2417 C C . VAL A 1 316 ? -13.922 13.446 -3.176 1.00 88.31 316 VAL A C 1
ATOM 2419 O O . VAL A 1 316 ? -13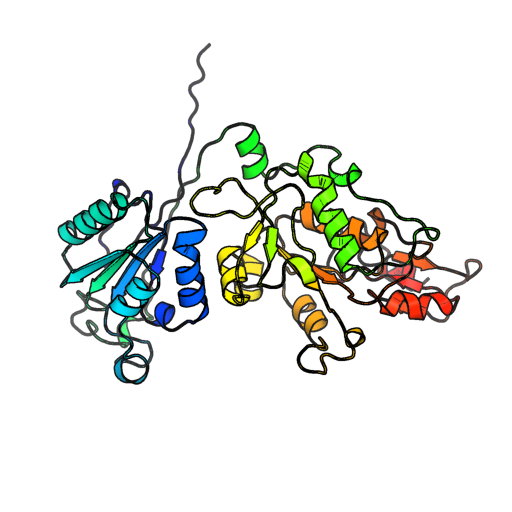.631 14.484 -3.771 1.00 88.31 316 VAL A O 1
ATOM 2422 N N . ASN A 1 317 ? -13.028 12.772 -2.451 1.00 84.75 317 ASN A N 1
ATOM 2423 C CA . ASN A 1 317 ? -11.668 13.239 -2.244 1.00 84.75 317 ASN A CA 1
ATOM 2424 C C . ASN A 1 317 ? -10.805 13.051 -3.503 1.00 84.75 317 ASN A C 1
ATOM 2426 O O . ASN A 1 317 ? -10.262 11.988 -3.789 1.00 84.75 317 ASN A O 1
ATOM 2430 N N . ARG A 1 318 ? -10.691 14.117 -4.299 1.00 78.50 318 ARG A N 1
ATOM 2431 C CA . ARG A 1 318 ? -9.989 14.101 -5.593 1.00 78.50 318 ARG A CA 1
ATOM 2432 C C . ARG A 1 318 ? -8.498 14.396 -5.512 1.00 78.50 318 ARG A C 1
ATOM 2434 O O . ARG A 1 318 ? -7.808 14.138 -6.489 1.00 78.50 318 ARG A O 1
ATOM 2441 N N . LYS A 1 319 ? -8.038 15.002 -4.415 1.00 79.94 319 LYS A N 1
ATOM 2442 C CA . LYS A 1 319 ? -6.707 15.627 -4.309 1.00 79.94 319 LYS A CA 1
ATOM 2443 C C . LYS A 1 319 ? -5.783 14.914 -3.322 1.00 79.94 319 LYS A C 1
ATOM 2445 O O . LYS A 1 319 ? -4.673 15.384 -3.077 1.00 79.94 319 LYS A O 1
ATOM 2450 N N . THR A 1 320 ? -6.233 13.800 -2.766 1.00 82.00 320 THR A N 1
ATOM 2451 C CA . THR A 1 320 ? -5.514 13.060 -1.737 1.00 82.00 320 THR A CA 1
ATOM 2452 C C . THR A 1 320 ? -5.618 11.575 -2.069 1.00 82.00 320 THR A C 1
ATOM 2454 O O . THR A 1 320 ? -6.738 11.053 -2.131 1.00 82.00 320 THR A O 1
ATOM 2457 N N . PRO A 1 321 ? -4.492 10.875 -2.296 1.00 87.81 321 PRO A N 1
ATOM 2458 C CA . PRO A 1 321 ? -4.519 9.426 -2.397 1.00 87.81 321 PRO A CA 1
ATOM 2459 C C . PRO A 1 321 ? -5.109 8.844 -1.113 1.00 87.81 321 PRO A C 1
ATOM 2461 O O . PRO A 1 321 ? -4.739 9.226 -0.001 1.00 87.81 321 PRO A O 1
ATOM 2464 N N . SER A 1 322 ? -6.064 7.940 -1.286 1.00 90.25 322 SER A N 1
ATOM 2465 C CA . SER A 1 322 ? -6.815 7.357 -0.182 1.00 90.25 322 SER A CA 1
ATOM 2466 C C . SER A 1 322 ? -6.511 5.874 -0.056 1.00 90.25 322 SER A C 1
ATOM 2468 O O . SER A 1 322 ? -6.338 5.189 -1.059 1.00 90.25 322 SER A O 1
ATOM 2470 N N . ILE A 1 323 ? -6.452 5.375 1.170 1.00 93.12 323 ILE A N 1
ATOM 2471 C CA . ILE A 1 323 ? -6.145 3.991 1.506 1.00 93.12 323 ILE A CA 1
ATOM 2472 C C . ILE A 1 323 ? -7.274 3.462 2.387 1.00 93.12 323 ILE A C 1
ATOM 2474 O O . ILE A 1 323 ? -7.586 4.054 3.417 1.00 93.12 323 ILE A O 1
ATOM 2478 N N . LEU A 1 324 ? -7.867 2.344 1.979 1.00 95.06 324 LEU A N 1
ATOM 2479 C CA . LEU A 1 324 ? -8.841 1.580 2.749 1.00 95.06 324 LEU A CA 1
ATOM 2480 C C . LEU A 1 324 ? -8.141 0.336 3.302 1.00 95.06 324 LEU A C 1
ATOM 2482 O O . LEU A 1 324 ? -7.767 -0.533 2.517 1.00 95.06 324 LEU A O 1
ATOM 2486 N N . ALA A 1 325 ? -7.953 0.257 4.621 1.00 95.50 325 ALA A N 1
ATOM 2487 C CA . ALA A 1 325 ? -7.555 -0.977 5.302 1.00 95.50 325 ALA A CA 1
ATOM 2488 C C . ALA A 1 325 ? -8.803 -1.804 5.615 1.00 95.50 325 ALA A C 1
ATOM 2490 O O . ALA A 1 325 ? -9.741 -1.292 6.220 1.00 95.50 325 ALA A O 1
ATOM 2491 N N . LEU A 1 326 ? -8.832 -3.053 5.156 1.00 95.50 326 LEU A N 1
ATOM 2492 C CA . LEU A 1 326 ? -10.020 -3.897 5.185 1.00 95.50 326 LEU A CA 1
ATOM 2493 C C . LEU A 1 326 ? -9.729 -5.268 5.794 1.00 95.50 326 LEU A C 1
ATOM 2495 O O . LEU A 1 326 ? -8.743 -5.941 5.478 1.00 95.50 326 LEU A O 1
ATOM 2499 N N . SER A 1 327 ? -10.670 -5.717 6.610 1.00 93.75 327 SER A N 1
ATOM 2500 C CA . SER A 1 327 ? -10.639 -6.974 7.325 1.00 93.75 327 SER A CA 1
ATOM 2501 C C . SER A 1 327 ? -10.885 -8.169 6.411 1.00 93.75 327 SER A C 1
ATOM 2503 O O . SER A 1 327 ? -11.541 -8.090 5.363 1.00 93.75 327 SER A O 1
ATOM 2505 N N . SER A 1 328 ? -10.362 -9.315 6.845 1.00 88.25 328 SER A N 1
ATOM 2506 C CA . SER A 1 328 ? -10.587 -10.616 6.194 1.00 88.25 328 SER A CA 1
ATOM 2507 C C . SER A 1 328 ? -11.442 -11.567 7.024 1.00 88.25 328 SER A C 1
ATOM 2509 O O . SER A 1 328 ? -11.972 -12.541 6.492 1.00 88.25 328 SER A O 1
ATOM 2511 N N . GLN A 1 329 ? -11.613 -11.249 8.302 1.00 89.88 329 GLN A N 1
ATOM 2512 C CA . GLN A 1 329 ? -12.517 -11.863 9.260 1.00 89.88 329 GLN A CA 1
ATOM 2513 C C . GLN A 1 329 ? -13.900 -11.213 9.207 1.00 89.88 329 GLN A C 1
ATOM 2515 O O . GLN A 1 329 ? -14.039 -10.044 8.843 1.00 89.88 329 GLN A O 1
ATOM 2520 N N . LYS A 1 330 ? -14.935 -11.982 9.559 1.00 93.69 330 LYS A N 1
ATOM 2521 C CA . LYS A 1 330 ? -16.302 -11.459 9.635 1.00 93.69 330 LYS A CA 1
ATOM 2522 C C . LYS A 1 330 ? -16.414 -10.517 10.831 1.00 93.69 330 LYS A C 1
ATOM 2524 O O . LYS A 1 330 ? -15.949 -10.869 11.909 1.00 93.69 330 LYS A O 1
ATOM 2529 N N . LEU A 1 331 ? -17.044 -9.371 10.611 1.00 93.62 331 LEU A N 1
ATOM 2530 C CA . LEU A 1 331 ? -17.388 -8.373 11.617 1.00 93.62 331 LEU A CA 1
ATOM 2531 C C . LEU A 1 331 ? -18.906 -8.165 11.586 1.00 93.62 331 LEU A C 1
ATOM 2533 O O . LEU A 1 331 ? -19.531 -8.231 10.517 1.00 93.62 331 LEU A O 1
ATOM 2537 N N . THR A 1 332 ? -19.508 -7.988 12.757 1.00 94.62 332 THR A N 1
ATOM 2538 C CA . THR A 1 332 ? -20.937 -7.676 12.887 1.00 94.62 332 THR A CA 1
ATOM 2539 C C . THR A 1 332 ? -21.246 -6.244 12.435 1.00 94.62 332 THR A C 1
ATOM 2541 O O . THR A 1 332 ? -20.362 -5.391 12.394 1.00 94.62 332 THR A O 1
ATOM 2544 N N . GLN A 1 333 ? -22.498 -5.981 12.043 1.00 95.44 333 GLN A N 1
ATOM 2545 C CA . GLN A 1 333 ? -22.953 -4.606 11.809 1.00 95.44 333 GLN A CA 1
ATOM 2546 C C . GLN A 1 333 ? -23.255 -3.966 13.162 1.00 95.44 333 GLN A C 1
ATOM 2548 O O . GLN A 1 333 ? -24.048 -4.513 13.932 1.00 95.44 333 GLN A O 1
ATOM 2553 N N . LEU A 1 334 ? -22.615 -2.840 13.471 1.00 93.50 334 LEU A N 1
ATOM 2554 C CA . LEU A 1 334 ? -22.741 -2.229 14.789 1.00 93.50 334 LEU A CA 1
ATOM 2555 C C . LEU A 1 334 ? -23.919 -1.252 14.829 1.00 93.50 334 LEU A C 1
ATOM 2557 O O . LEU A 1 334 ? -24.180 -0.509 13.885 1.00 93.50 334 LEU A O 1
ATOM 2561 N N . LEU A 1 335 ? -24.633 -1.223 15.954 1.00 91.44 335 LEU A N 1
ATOM 2562 C CA . LEU A 1 335 ? -25.583 -0.147 16.220 1.00 91.44 335 LEU A CA 1
ATOM 2563 C C . LEU A 1 335 ? -24.806 1.168 16.408 1.00 91.44 335 LEU A C 1
ATOM 2565 O O . LEU A 1 335 ? -23.793 1.190 17.102 1.00 91.44 335 LEU A O 1
ATOM 2569 N N . GLY A 1 336 ? -25.291 2.256 15.807 1.00 90.00 336 GLY A N 1
ATOM 2570 C CA . GLY A 1 336 ? -24.692 3.591 15.934 1.00 90.00 336 GLY A CA 1
ATOM 2571 C C . GLY A 1 336 ? -23.693 3.969 14.834 1.00 90.00 336 GLY A C 1
ATOM 2572 O O . GLY A 1 336 ? -23.245 5.114 14.808 1.00 90.00 336 GLY A O 1
ATOM 2573 N N . THR A 1 337 ? -23.375 3.068 13.899 1.00 93.81 337 THR A N 1
ATOM 2574 C CA . THR A 1 337 ? -22.562 3.389 12.716 1.00 93.81 337 THR A CA 1
ATOM 2575 C C . THR A 1 337 ? -23.442 3.896 11.572 1.00 93.81 337 THR A C 1
ATOM 2577 O O . THR A 1 337 ? -24.473 3.310 11.236 1.00 93.81 337 THR A O 1
ATOM 2580 N N . PHE A 1 338 ? -23.030 4.991 10.929 1.00 94.12 338 PHE A N 1
ATOM 2581 C CA . PHE A 1 338 ? -23.755 5.581 9.799 1.00 94.12 338 PHE A CA 1
ATOM 2582 C C . PHE A 1 338 ? -22.792 6.098 8.723 1.00 94.12 338 PHE A C 1
ATOM 2584 O O . PHE A 1 338 ? -21.694 6.563 9.021 1.00 94.12 338 PHE A O 1
ATOM 2591 N N . ILE A 1 339 ? -23.233 6.078 7.460 1.00 93.88 339 ILE A N 1
ATOM 2592 C CA . ILE A 1 339 ? -22.436 6.504 6.290 1.00 93.88 339 ILE A CA 1
ATOM 2593 C C . ILE A 1 339 ? -21.882 7.928 6.456 1.00 93.88 339 ILE A C 1
ATOM 2595 O O . ILE A 1 339 ? -20.717 8.186 6.156 1.00 93.88 339 ILE A O 1
ATOM 2599 N N . ASP A 1 340 ? -22.714 8.858 6.927 1.00 92.38 340 ASP A N 1
ATOM 2600 C CA . ASP A 1 340 ? -22.363 10.280 7.024 1.00 92.38 340 ASP A CA 1
ATOM 2601 C C . ASP A 1 340 ? -21.426 10.597 8.198 1.00 92.38 340 ASP A C 1
ATOM 2603 O O . ASP A 1 340 ? -20.753 11.628 8.186 1.00 92.38 340 ASP A O 1
ATOM 2607 N N . GLU A 1 341 ? -21.332 9.706 9.184 1.00 91.62 341 GLU A N 1
ATOM 2608 C CA . GLU A 1 341 ? -20.464 9.887 10.350 1.00 91.62 341 GLU A CA 1
ATOM 2609 C C . GLU A 1 341 ? -18.979 9.685 10.009 1.00 91.62 341 GLU A C 1
ATOM 2611 O O . GLU A 1 341 ? -18.113 10.232 10.687 1.00 91.62 341 GLU A O 1
ATOM 2616 N N . VAL A 1 342 ? -18.668 8.996 8.902 1.00 92.25 342 VAL A N 1
ATOM 2617 C CA . VAL A 1 342 ? -17.292 8.807 8.398 1.00 92.25 342 VAL A CA 1
ATOM 2618 C C . VAL A 1 342 ? -16.666 10.114 7.887 1.00 92.25 342 VAL A C 1
ATOM 2620 O O . VAL A 1 342 ? -15.449 10.220 7.752 1.00 92.25 342 VAL A O 1
ATOM 2623 N N . GLU A 1 343 ? -17.475 11.142 7.612 1.00 89.12 343 GLU A N 1
ATOM 2624 C CA . GLU A 1 343 ? -16.979 12.474 7.229 1.00 89.12 343 GLU A CA 1
ATOM 2625 C C . GLU A 1 343 ? -16.398 13.272 8.415 1.00 89.12 343 GLU A C 1
ATOM 2627 O O . GLU A 1 343 ? -15.817 14.350 8.217 1.00 89.12 343 GLU A O 1
ATOM 2632 N N . LYS A 1 344 ? -16.569 12.742 9.633 1.00 87.00 344 LYS A N 1
ATOM 2633 C CA . LYS A 1 344 ? -15.981 13.224 10.883 1.00 87.00 344 LYS A CA 1
ATOM 2634 C C . LYS A 1 344 ? -14.718 12.420 11.198 1.00 87.00 344 LYS A C 1
ATOM 2636 O O . LYS A 1 344 ? -14.610 11.248 10.843 1.00 87.00 344 LYS A O 1
ATOM 2641 N N . LYS A 1 345 ? -13.795 13.025 11.946 1.00 79.88 345 LYS A N 1
ATOM 2642 C CA . LYS A 1 345 ? -12.564 12.359 12.411 1.00 79.88 345 LYS A CA 1
ATOM 2643 C C . LYS A 1 345 ? -12.867 11.164 13.330 1.00 79.88 345 LYS A C 1
ATOM 2645 O O . LYS A 1 345 ? -12.234 10.114 13.262 1.00 79.88 345 LYS A O 1
ATOM 2650 N N . GLY A 1 346 ? -13.892 11.308 14.164 1.00 85.56 346 GLY A N 1
ATOM 2651 C CA . GLY A 1 346 ? -14.462 10.213 14.935 1.00 85.56 346 GLY A CA 1
ATOM 2652 C C . GLY A 1 346 ? -15.898 10.510 15.343 1.00 85.56 346 GLY A C 1
ATOM 2653 O O . GLY A 1 346 ? -16.315 11.670 15.352 1.00 85.56 346 GLY A O 1
ATOM 2654 N N . HIS A 1 347 ? -16.655 9.470 15.672 1.00 89.12 347 HIS A N 1
ATOM 2655 C CA . HIS A 1 347 ? -18.058 9.583 16.068 1.00 89.12 347 HIS A CA 1
ATOM 2656 C C . HIS A 1 347 ? -18.395 8.623 17.209 1.00 89.12 347 HIS A C 1
ATOM 2658 O O . HIS A 1 347 ? -17.823 7.540 17.319 1.00 89.12 347 HIS A O 1
ATOM 2664 N N . ILE A 1 348 ? -19.298 9.049 18.094 1.00 89.81 348 ILE A N 1
ATOM 2665 C CA . ILE A 1 348 ? -19.752 8.244 19.231 1.00 89.81 348 ILE A CA 1
ATOM 2666 C C . ILE A 1 348 ? -20.723 7.189 18.698 1.00 89.81 348 ILE A C 1
ATOM 2668 O O . ILE A 1 348 ? -21.736 7.548 18.106 1.00 89.81 348 ILE A O 1
ATOM 2672 N N . ILE A 1 349 ? -20.418 5.910 18.920 1.00 88.88 349 ILE A N 1
ATOM 2673 C CA . ILE A 1 349 ? -21.282 4.791 18.501 1.00 88.88 349 ILE A CA 1
ATOM 2674 C C . ILE A 1 349 ? -22.161 4.272 19.646 1.00 88.88 349 ILE A C 1
ATOM 2676 O O . ILE A 1 349 ? -23.218 3.699 19.415 1.00 88.88 349 ILE A O 1
ATOM 2680 N N . SER A 1 350 ? -21.730 4.484 20.890 1.00 85.62 350 SER A N 1
ATOM 2681 C CA . SER A 1 350 ? -22.444 4.084 22.100 1.00 85.62 350 SER A CA 1
ATOM 2682 C C . SER A 1 350 ? -22.099 5.052 23.223 1.00 85.62 350 SER A C 1
ATOM 2684 O O . SER A 1 350 ? -20.929 5.397 23.405 1.00 85.62 350 SER A O 1
ATOM 2686 N N . ASP A 1 351 ? -23.109 5.473 23.980 1.00 82.50 351 ASP A N 1
ATOM 2687 C CA . ASP A 1 351 ? -22.955 6.289 25.183 1.00 82.50 351 ASP A CA 1
ATOM 2688 C C . ASP A 1 351 ? -23.993 5.855 26.222 1.00 82.50 351 ASP A C 1
ATOM 2690 O O . ASP A 1 351 ? -25.107 6.368 26.271 1.00 82.50 351 ASP A O 1
ATOM 2694 N N . ASN A 1 352 ? -23.642 4.860 27.040 1.00 71.06 352 ASN A N 1
ATOM 2695 C CA . ASN A 1 352 ? -24.531 4.332 28.086 1.00 71.06 352 ASN A CA 1
ATOM 2696 C C . ASN A 1 352 ? -24.452 5.131 29.394 1.00 71.06 352 ASN A C 1
ATOM 2698 O O . ASN A 1 352 ? -24.865 4.664 30.456 1.00 71.06 352 ASN A O 1
ATOM 2702 N N . LEU A 1 353 ? -23.899 6.338 29.331 1.00 65.00 353 LEU A N 1
ATOM 2703 C CA . LEU A 1 353 ? -23.866 7.262 30.445 1.00 65.00 353 LEU A CA 1
ATOM 2704 C C . LEU A 1 353 ? -25.090 8.159 30.329 1.00 65.00 353 LEU A C 1
ATOM 2706 O O . LEU A 1 353 ? -25.350 8.743 29.284 1.00 65.00 353 LEU A O 1
ATOM 2710 N N . SER A 1 354 ? -25.854 8.263 31.411 1.00 67.44 354 SER A N 1
ATOM 2711 C CA . SER A 1 354 ? -27.095 9.037 31.521 1.00 67.44 354 SER A CA 1
ATOM 2712 C C . SER A 1 354 ? -26.862 10.560 31.453 1.00 67.44 354 SER A C 1
ATOM 2714 O O . SER A 1 354 ? -27.217 11.282 32.380 1.00 67.44 354 SER A O 1
ATOM 2716 N N . GLY A 1 355 ? -26.186 11.050 30.409 1.00 66.56 355 GLY A N 1
ATOM 2717 C CA . GLY A 1 355 ? -25.756 12.442 30.245 1.00 66.56 355 GLY A CA 1
ATOM 2718 C C . GLY A 1 355 ? -24.563 12.859 31.114 1.00 66.56 355 GLY A C 1
ATOM 2719 O O . GLY A 1 355 ? -24.153 14.015 31.064 1.00 66.56 355 GLY A O 1
ATOM 2720 N N . ASN A 1 356 ? -23.999 11.944 31.906 1.00 70.69 356 ASN A N 1
ATOM 2721 C CA . ASN A 1 356 ? -22.842 12.227 32.753 1.00 70.69 356 ASN A CA 1
ATOM 2722 C C . ASN A 1 356 ? -21.534 12.164 31.957 1.00 70.69 356 ASN A C 1
ATOM 2724 O O . ASN A 1 356 ? -21.388 11.345 31.048 1.00 70.69 356 ASN A O 1
ATOM 2728 N N . LYS A 1 357 ? -20.555 12.979 32.365 1.00 77.62 357 LYS A N 1
ATOM 2729 C CA . LYS A 1 357 ? -19.195 12.937 31.825 1.00 77.62 357 LYS A CA 1
ATOM 2730 C C . LYS A 1 357 ? -18.592 11.530 31.980 1.00 77.62 357 LYS A C 1
ATOM 2732 O O . LYS A 1 357 ? -18.590 11.002 33.097 1.00 77.62 357 LYS A O 1
ATOM 2737 N N . PRO A 1 358 ? -18.050 10.921 30.913 1.00 78.94 358 PRO A N 1
ATOM 2738 C CA . PRO A 1 358 ? -17.396 9.621 30.993 1.00 78.94 358 PRO A CA 1
ATOM 2739 C C . PRO A 1 358 ? -16.157 9.672 31.877 1.00 78.94 358 PRO A C 1
ATOM 2741 O O . PRO A 1 358 ? -15.291 10.527 31.709 1.00 78.94 358 PRO A O 1
ATOM 2744 N N . GLY A 1 359 ? -16.040 8.697 32.782 1.00 83.19 359 GLY A N 1
ATOM 2745 C CA . GLY A 1 359 ? -14.779 8.433 33.479 1.00 83.19 359 GLY A CA 1
ATOM 2746 C C . GLY A 1 359 ? -13.718 7.825 32.555 1.00 83.19 359 GLY A C 1
ATOM 2747 O O . GLY A 1 359 ? -12.528 8.026 32.771 1.00 83.19 359 GLY A O 1
ATOM 2748 N N . VAL A 1 360 ? -14.151 7.105 31.512 1.00 86.19 360 VAL A N 1
ATOM 2749 C CA . VAL A 1 360 ? -13.298 6.468 30.501 1.00 86.19 360 VAL A CA 1
ATOM 2750 C C . VAL A 1 360 ? -13.992 6.550 29.142 1.00 86.19 360 VAL A C 1
ATOM 2752 O O . VAL A 1 360 ? -15.189 6.282 29.040 1.00 86.19 360 VAL A O 1
ATOM 2755 N N . ILE A 1 361 ? -13.229 6.888 28.102 1.00 88.06 361 ILE A N 1
ATOM 2756 C CA . ILE A 1 361 ? -13.659 6.825 26.702 1.00 88.06 361 ILE A CA 1
ATOM 2757 C C . ILE A 1 361 ? -12.815 5.769 26.009 1.00 88.06 361 ILE A C 1
ATOM 2759 O O . ILE A 1 361 ? -11.586 5.833 26.045 1.00 88.06 361 ILE A O 1
ATOM 2763 N N . LEU A 1 362 ? -13.473 4.808 25.368 1.00 91.00 362 LEU A N 1
ATOM 2764 C CA . LEU A 1 362 ? -12.796 3.809 24.552 1.00 91.00 362 LEU A CA 1
ATOM 2765 C C . LEU A 1 362 ? -12.825 4.248 23.093 1.00 91.00 362 LEU A C 1
ATOM 2767 O O . LEU A 1 362 ? -13.882 4.562 22.548 1.00 91.00 362 LEU A O 1
ATOM 2771 N N . ILE A 1 363 ? -11.658 4.260 22.458 1.00 91.12 363 ILE A N 1
ATOM 2772 C CA . ILE A 1 363 ? -11.517 4.589 21.041 1.00 91.12 363 ILE A CA 1
ATOM 2773 C C . ILE A 1 363 ? -11.171 3.307 20.297 1.00 91.12 363 ILE A C 1
ATOM 2775 O O . ILE A 1 363 ? -10.165 2.665 20.598 1.00 91.12 363 ILE A O 1
ATOM 2779 N N . GLY A 1 364 ? -12.011 2.942 19.333 1.00 91.81 364 GLY A N 1
ATOM 2780 C CA . GLY A 1 364 ? -11.798 1.792 18.465 1.00 91.81 364 GLY A CA 1
ATOM 2781 C C . GLY A 1 364 ? -11.611 2.214 17.014 1.00 91.81 364 GLY A C 1
ATOM 2782 O O . GLY A 1 364 ? -12.052 3.282 16.586 1.00 91.81 364 GLY A O 1
ATOM 2783 N N . ILE A 1 365 ? -10.956 1.352 16.247 1.00 92.88 365 ILE A N 1
ATOM 2784 C CA . ILE A 1 365 ? -10.835 1.484 14.800 1.00 92.88 365 ILE A CA 1
ATOM 2785 C C . ILE A 1 365 ? -10.959 0.107 14.165 1.00 92.88 365 ILE A C 1
ATOM 2787 O O . ILE A 1 365 ? -10.450 -0.862 14.726 1.00 92.88 365 ILE A O 1
ATOM 2791 N N . GLY A 1 366 ? -11.612 0.023 13.004 1.00 93.12 366 GLY A N 1
ATOM 2792 C CA . GLY A 1 366 ? -11.740 -1.225 12.266 1.00 93.12 366 GLY A CA 1
ATOM 2793 C C . GLY A 1 366 ? -12.239 -2.357 13.159 1.00 93.12 366 GLY A C 1
ATOM 2794 O O . GLY A 1 366 ? -13.170 -2.194 13.947 1.00 93.12 366 GLY A O 1
ATOM 2795 N N . SER A 1 367 ? -11.581 -3.508 13.077 1.00 92.81 367 SER A N 1
ATOM 2796 C CA . SER A 1 367 ? -12.014 -4.717 13.777 1.00 92.81 367 SER A CA 1
ATOM 2797 C C . SER A 1 367 ? -11.939 -4.661 15.307 1.00 92.81 367 SER A C 1
ATOM 2799 O O . SER A 1 367 ? -12.588 -5.457 15.988 1.00 92.81 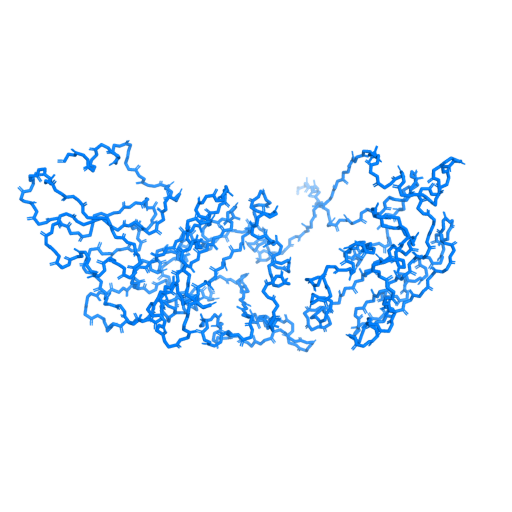367 SER A O 1
ATOM 2801 N N . GLU A 1 368 ? -11.160 -3.740 15.868 1.00 92.25 368 GLU A N 1
ATOM 2802 C CA . GLU A 1 368 ? -11.020 -3.534 17.311 1.00 92.25 368 GLU A CA 1
ATOM 2803 C C . GLU A 1 368 ? -12.256 -2.843 17.896 1.00 92.25 368 GLU A C 1
ATOM 2805 O O . GLU A 1 368 ? -12.526 -2.979 19.089 1.00 92.25 368 GLU A O 1
ATOM 2810 N N . LEU A 1 369 ? -13.049 -2.154 17.067 1.00 92.12 369 LEU A N 1
ATOM 2811 C CA . LEU A 1 369 ? -14.265 -1.479 17.513 1.00 92.12 369 LEU A CA 1
ATOM 2812 C C . LEU A 1 369 ? -15.328 -2.470 18.034 1.00 92.12 369 LEU A C 1
ATOM 2814 O O . LEU A 1 369 ? -15.985 -2.193 19.036 1.00 92.12 369 LEU A O 1
ATOM 2818 N N . GLU A 1 370 ? -15.418 -3.664 17.439 1.00 88.69 370 GLU A N 1
ATOM 2819 C CA . GLU A 1 370 ? -16.279 -4.766 17.909 1.00 88.69 370 GLU A CA 1
ATOM 2820 C C . GLU A 1 370 ? -15.877 -5.275 19.310 1.00 88.69 370 GLU A C 1
ATOM 2822 O O . GLU A 1 370 ? -16.715 -5.770 20.059 1.00 88.69 370 GLU A O 1
ATOM 2827 N N . ILE A 1 371 ? -14.608 -5.110 19.708 1.00 88.69 371 ILE A N 1
ATOM 2828 C CA . ILE A 1 371 ? -14.116 -5.508 21.038 1.00 88.69 371 ILE A CA 1
ATOM 2829 C C . ILE A 1 371 ? -14.458 -4.451 22.093 1.00 88.69 371 ILE A C 1
ATOM 2831 O O . ILE A 1 371 ? -14.782 -4.790 23.228 1.00 88.69 371 ILE A O 1
ATOM 2835 N N . VAL A 1 372 ? -14.373 -3.164 21.756 1.00 87.06 372 VAL A N 1
ATOM 2836 C CA . VAL A 1 372 ? -14.617 -2.094 22.739 1.00 87.06 372 VAL A CA 1
ATOM 2837 C C . VAL A 1 372 ? -16.104 -1.803 22.939 1.00 87.06 372 VAL A C 1
ATOM 2839 O O . VAL A 1 372 ? -16.496 -1.411 24.036 1.00 87.06 372 VAL A O 1
ATOM 2842 N N . VAL A 1 373 ? -16.949 -2.038 21.926 1.00 84.69 373 VAL A N 1
ATOM 2843 C CA . VAL A 1 373 ? -18.395 -1.752 22.004 1.00 84.69 373 VAL A CA 1
ATOM 2844 C C . VAL A 1 373 ? -19.112 -2.590 23.069 1.00 84.69 373 VAL A C 1
ATOM 2846 O O . VAL A 1 373 ? -20.043 -2.108 23.711 1.00 84.69 373 VAL A O 1
ATOM 2849 N N . VAL A 1 374 ? -18.635 -3.811 23.343 1.00 82.81 374 VAL A N 1
ATOM 2850 C CA . VAL A 1 374 ? -19.232 -4.694 24.362 1.00 82.81 374 VAL A CA 1
ATOM 2851 C C . VAL A 1 374 ? -18.979 -4.233 25.801 1.00 82.81 374 VAL A C 1
ATOM 2853 O O . VAL A 1 374 ? -19.607 -4.748 26.721 1.00 82.81 374 VAL A O 1
ATOM 2856 N N . MET A 1 375 ? -18.093 -3.255 26.024 1.00 79.12 375 MET A N 1
ATOM 2857 C CA . MET A 1 375 ? -17.757 -2.770 27.369 1.00 79.12 375 MET A CA 1
ATOM 2858 C C . MET A 1 375 ? -18.794 -1.793 27.953 1.00 79.12 375 MET A C 1
ATOM 2860 O O . MET A 1 375 ? -18.625 -1.357 29.087 1.00 79.12 375 MET A O 1
ATOM 2864 N N . LEU A 1 376 ? -19.864 -1.455 27.216 1.00 72.62 376 LEU A N 1
ATOM 2865 C CA . LEU A 1 376 ? -20.973 -0.589 27.659 1.00 72.62 376 LEU A CA 1
ATOM 2866 C C . LEU A 1 376 ? -20.535 0.781 28.227 1.00 72.62 376 LEU A C 1
ATOM 2868 O O . LEU A 1 376 ? -21.251 1.379 29.025 1.00 72.62 376 LEU A O 1
ATOM 2872 N N . LEU A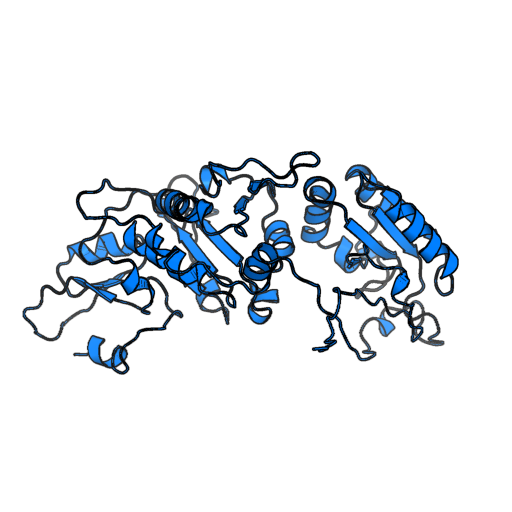 1 377 ? -19.379 1.291 27.802 1.00 83.31 377 LEU A N 1
ATOM 2873 C CA . LEU A 1 377 ? -18.880 2.635 28.109 1.00 83.31 377 LEU A CA 1
ATOM 2874 C C . LEU A 1 377 ? -19.186 3.601 26.952 1.00 83.31 377 LEU A C 1
ATOM 2876 O O . LEU A 1 377 ? -19.814 3.218 25.961 1.00 83.31 377 LEU A O 1
ATOM 2880 N N . ARG A 1 378 ? -18.725 4.856 27.054 1.00 88.31 378 ARG A N 1
ATOM 2881 C CA . ARG A 1 378 ? -18.677 5.742 25.886 1.00 88.31 378 ARG A CA 1
ATOM 2882 C C . ARG A 1 378 ? -17.629 5.213 24.908 1.00 88.31 378 ARG A C 1
ATOM 2884 O O . ARG A 1 378 ? -16.445 5.138 25.247 1.00 88.31 378 ARG A O 1
ATOM 2891 N N . VAL A 1 379 ? -18.068 4.867 23.700 1.00 90.25 379 VAL A N 1
ATOM 2892 C CA . VAL A 1 379 ? -17.216 4.313 22.641 1.00 90.25 379 VAL A CA 1
ATOM 2893 C C . VAL A 1 379 ? -17.235 5.223 21.423 1.00 90.25 379 VAL A C 1
ATOM 2895 O O . VAL A 1 379 ? -18.298 5.596 20.926 1.00 90.25 379 VAL A O 1
ATOM 2898 N N . VAL A 1 380 ? -16.045 5.567 20.938 1.00 91.44 380 VAL A N 1
ATOM 2899 C CA . VAL A 1 380 ? -15.840 6.412 19.761 1.00 91.44 380 VAL A CA 1
ATOM 2900 C C . VAL A 1 380 ? -15.188 5.590 18.656 1.00 91.44 380 VAL A C 1
ATOM 2902 O O . VAL A 1 380 ? -14.118 5.012 18.854 1.00 91.44 380 VAL A O 1
ATOM 2905 N N . SER A 1 381 ? -15.810 5.573 17.480 1.00 92.88 381 SER A N 1
ATOM 2906 C CA . SER A 1 381 ? -15.195 5.062 16.259 1.00 92.88 381 SER A CA 1
ATOM 2907 C C . SER A 1 381 ? -14.285 6.117 15.638 1.00 92.88 381 SER A C 1
ATOM 2909 O O . SER A 1 381 ? -14.698 7.263 15.453 1.00 92.88 381 SER A O 1
ATOM 2911 N N . PHE A 1 382 ? -13.053 5.735 15.301 1.00 91.06 382 PHE A N 1
ATOM 2912 C CA . PHE A 1 382 ? -12.074 6.564 14.593 1.00 91.06 382 PHE A CA 1
ATOM 2913 C C . PHE A 1 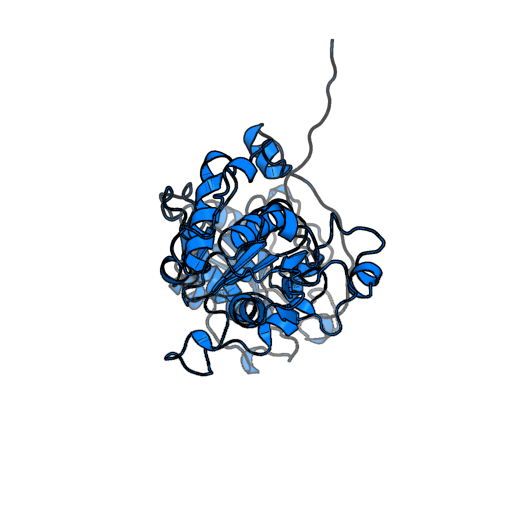382 ? -11.735 5.950 13.233 1.00 91.06 382 PHE A C 1
ATOM 2915 O O . PHE A 1 382 ? -10.675 5.350 13.046 1.00 91.06 382 PHE A O 1
ATOM 2922 N N . VAL A 1 383 ? -12.629 6.123 12.257 1.00 91.75 383 VAL A N 1
ATOM 2923 C CA . VAL A 1 383 ? -12.432 5.587 10.899 1.00 91.75 383 VAL A CA 1
ATOM 2924 C C . VAL A 1 383 ? -11.219 6.224 10.219 1.00 91.75 383 VAL A C 1
ATOM 2926 O O . VAL A 1 383 ? -10.438 5.520 9.578 1.00 91.75 383 VAL A O 1
ATOM 2929 N N . SER A 1 384 ? -11.021 7.540 10.382 1.00 87.88 384 SER A N 1
ATOM 2930 C CA . SER A 1 384 ? -9.883 8.278 9.826 1.00 87.88 384 SER A CA 1
ATOM 2931 C C . SER A 1 384 ? -9.354 9.343 10.781 1.00 87.88 384 SER A C 1
ATOM 2933 O O . SER A 1 384 ? -10.107 10.073 11.403 1.00 87.88 384 SER A O 1
ATOM 2935 N N . TRP A 1 385 ? -8.031 9.482 10.857 1.00 79.56 385 TRP A N 1
ATOM 2936 C CA . TRP A 1 385 ? -7.385 10.453 11.749 1.00 79.56 385 TRP A CA 1
ATOM 2937 C C . TRP A 1 385 ? -7.239 11.850 11.142 1.00 79.56 385 TRP A C 1
ATOM 2939 O O . TRP A 1 385 ? -7.006 12.809 11.874 1.00 79.56 385 TRP A O 1
ATOM 2949 N N . VAL A 1 386 ? -7.320 11.949 9.814 1.00 71.94 386 VAL A N 1
ATOM 2950 C CA . VAL A 1 386 ? -6.946 13.155 9.058 1.00 71.94 386 VAL A CA 1
ATOM 2951 C C . VAL A 1 386 ? -8.146 13.758 8.329 1.00 71.94 386 VAL A C 1
ATOM 2953 O O . VAL A 1 386 ? -8.129 14.940 7.998 1.00 71.94 386 VAL A O 1
ATOM 2956 N N . TYR A 1 387 ? -9.190 12.967 8.058 1.00 70.31 387 TYR A N 1
ATOM 2957 C CA . TYR A 1 387 ? -10.347 13.467 7.328 1.00 70.31 387 TYR A CA 1
ATOM 2958 C C . TYR A 1 387 ? -11.322 14.190 8.242 1.00 70.31 387 TYR A C 1
ATOM 2960 O O . TYR A 1 387 ? -11.883 13.603 9.165 1.00 70.31 387 TYR A O 1
ATOM 2968 N N . GLU A 1 388 ? -11.550 15.459 7.936 1.00 66.38 388 GLU A N 1
ATOM 2969 C CA . GLU A 1 388 ? -12.440 16.299 8.708 1.00 66.38 388 GLU A CA 1
ATOM 2970 C C . GLU A 1 388 ? -13.115 17.314 7.786 1.00 66.38 388 GLU A C 1
ATOM 2972 O O . GLU A 1 388 ? -12.469 18.197 7.225 1.00 66.38 388 GLU A O 1
ATOM 2977 N N . THR A 1 389 ? -14.424 17.168 7.584 1.00 63.66 389 THR A N 1
ATOM 2978 C CA . THR A 1 389 ? -15.218 18.161 6.828 1.00 63.66 389 THR A CA 1
ATOM 2979 C C . THR A 1 389 ? -16.426 18.678 7.597 1.00 63.66 389 THR A C 1
ATOM 2981 O O . THR A 1 389 ? -16.986 19.710 7.234 1.00 63.66 389 THR A O 1
ATOM 2984 N N . LYS A 1 390 ? -16.832 17.973 8.659 1.00 60.31 390 LYS A N 1
ATOM 2985 C CA . LYS A 1 390 ? -18.061 18.241 9.419 1.00 60.31 390 LYS A CA 1
ATOM 2986 C C . LYS A 1 390 ? -17.865 18.227 10.933 1.00 60.31 390 LYS A C 1
ATOM 2988 O O . LYS A 1 390 ? -18.824 18.027 11.677 1.00 60.31 390 LYS A O 1
ATOM 2993 N N . GLN A 1 391 ? -16.639 18.409 11.405 1.00 67.25 391 GLN A N 1
ATOM 2994 C CA . GLN A 1 391 ? -16.403 18.444 12.839 1.00 67.25 391 GLN A CA 1
ATOM 2995 C C . GLN A 1 391 ? -17.031 19.694 13.445 1.00 67.25 391 GLN A C 1
ATOM 2997 O O . GLN A 1 391 ? -16.838 20.794 12.916 1.00 67.25 391 GLN A O 1
ATOM 3002 N N . PRO A 1 392 ? -17.766 19.570 14.556 1.00 58.16 392 PRO A N 1
ATOM 3003 C CA . PRO A 1 392 ? -18.113 20.745 15.326 1.00 58.16 392 PRO A CA 1
ATOM 3004 C C . PRO A 1 392 ? -16.822 21.389 15.874 1.00 58.16 392 PRO A C 1
ATOM 3006 O O . PRO A 1 392 ? -15.922 20.653 16.287 1.00 58.16 392 PRO A O 1
ATOM 3009 N N . PRO A 1 393 ? -16.736 22.734 15.957 1.00 56.31 393 PRO A N 1
ATOM 3010 C CA . PRO A 1 393 ? -15.548 23.458 16.441 1.00 56.31 393 PRO A CA 1
ATOM 3011 C C . PRO A 1 393 ? -15.048 22.994 17.816 1.00 56.31 393 PRO A C 1
ATOM 3013 O O . PRO A 1 393 ? -13.879 23.139 18.149 1.00 56.31 393 PRO A O 1
ATOM 3016 N N . ASN A 1 394 ? -15.954 22.415 18.603 1.00 61.00 394 ASN A N 1
ATOM 3017 C CA . ASN A 1 394 ? -15.729 21.969 19.967 1.00 61.00 394 ASN A CA 1
ATOM 3018 C C . ASN A 1 394 ? -15.605 20.445 20.076 1.00 61.00 394 ASN A C 1
ATOM 3020 O O . ASN A 1 394 ? -15.851 19.905 21.142 1.00 61.00 394 ASN A O 1
ATOM 3024 N N . PHE A 1 395 ? -15.309 19.697 19.013 1.00 60.72 395 PHE A N 1
ATOM 3025 C CA . PHE A 1 395 ? -15.274 18.235 19.138 1.00 60.72 395 PHE A CA 1
ATOM 3026 C C . PHE A 1 395 ? -14.188 17.741 20.096 1.00 60.72 395 PHE A C 1
ATOM 3028 O O . PHE A 1 395 ? -14.445 16.860 20.913 1.00 60.72 395 PHE A O 1
ATOM 3035 N N . GLU A 1 396 ? -12.995 18.334 20.037 1.00 55.75 396 GLU A N 1
ATOM 3036 C CA . GLU A 1 396 ? -11.902 17.989 20.954 1.00 55.75 396 GLU A CA 1
ATOM 3037 C C . GLU A 1 396 ? -12.253 18.342 22.411 1.00 55.75 396 GLU A C 1
ATOM 3039 O O . GLU A 1 396 ? -11.823 17.667 23.345 1.00 55.75 396 GLU A O 1
ATOM 3044 N N . THR A 1 397 ? -13.102 19.351 22.624 1.00 52.12 397 THR A N 1
ATOM 3045 C CA . THR A 1 397 ? -13.629 19.707 23.948 1.00 52.12 397 THR A CA 1
ATOM 3046 C C . THR A 1 397 ? -14.850 18.873 24.350 1.00 52.12 397 THR A C 1
ATOM 3048 O O . THR A 1 397 ? -14.985 18.558 25.527 1.00 52.12 397 THR A O 1
ATOM 3051 N N . ALA A 1 398 ? -15.677 18.427 23.402 1.00 49.75 398 ALA A N 1
ATOM 3052 C CA . ALA A 1 398 ? -16.868 17.604 23.623 1.00 49.75 398 ALA A CA 1
ATOM 3053 C C . ALA A 1 398 ? -16.527 16.151 23.977 1.00 49.75 398 ALA A C 1
ATOM 3055 O O . ALA A 1 398 ? -17.283 15.489 24.677 1.00 49.75 398 ALA A O 1
ATOM 3056 N N . GLN A 1 399 ? -15.365 15.655 23.545 1.00 48.94 399 GLN A N 1
ATOM 3057 C CA . GLN A 1 399 ? -14.826 14.396 24.064 1.00 48.94 399 GLN A CA 1
ATOM 3058 C C . GLN A 1 399 ? -14.367 14.525 25.524 1.00 48.94 399 GLN A C 1
ATOM 3060 O O . GLN A 1 399 ? -14.313 13.531 26.234 1.00 48.94 399 GLN A O 1
ATOM 3065 N N . ASN A 1 400 ? -14.075 15.737 26.001 1.00 42.50 400 ASN A N 1
ATOM 3066 C CA . ASN A 1 400 ? -13.642 15.996 27.375 1.00 42.50 400 ASN A CA 1
ATOM 3067 C C . ASN A 1 400 ? -14.787 16.422 28.317 1.00 42.50 400 ASN A C 1
ATOM 3069 O O . ASN A 1 400 ? -14.540 16.621 29.513 1.00 42.50 400 ASN A O 1
ATOM 3073 N N . SER A 1 401 ? -16.017 16.552 27.810 1.00 36.62 401 SER A N 1
ATOM 3074 C CA . SER A 1 401 ? -17.250 16.842 28.561 1.00 36.62 401 SER A CA 1
ATOM 3075 C C . SER A 1 401 ? -18.176 15.635 28.593 1.00 36.62 401 SER A C 1
ATOM 3077 O O . SER A 1 401 ? -18.703 15.364 29.687 1.00 36.62 401 SER A O 1
#

Radius of gyration: 25.94 Å; chains: 1; bounding box: 66×56×72 Å

Secondary structure (DSSP, 8-state):
---------------EETTEE--GGG-TT--EEEEHHHHT-HHHHHHHHHHHHH---EEEEEE-S-BTTB-GGGT----HHHHHHHTT-EEEEEESGGG-HHHHHHHHHHHHH-SSS-EEEEEE--TTTT-TTTTTSGGGTT---------PPP--HHHHHHHHTPPPTTGGGGS----TTSPPB-HHHHHHHHHHGGGGT-TT--EEESS-TTTTT---TT-----TT-TT--EEE--S-HHHHHHHTT--TTTSGGGT---EEEEE--SGGGGGG-GGG--SSHHHHHHHSTT-EEE---SHHHHHHHHHHHHH--SS-EEEEE-SS-BPPPTT--GGGGGSS-EEEE--SSSPPPS-EEEE-GGGHHHHHTT-SEEEE-S-SS--SS--TTHHHHT--

Organism: Glycine max (NCBI:txid3847)

Sequence (401 aa):
MRLQNHPLPTLELVLEFNGTTISTDVVERANSGLSMGCATMGHILYNEGIANVVGLALVLYDDNHISIDGDPEIVFTANIDQHFEALRWHVIQVKNENTGYVEIRAAIKEAKAIKHKSTLIKVTITIGFGSPSKANSYSVHASALGAKEPLHVFEAAELKAIITGKLPAGWAKALPTYTPENPANVTRNLSQQNLNAPLKVLLGLLSGGVDLASSLMTLLKSYGDPQKNTIEERNVRFGVREHGMRAICNVAIRIYAPCKAKVIYVLTHDSIRLREDGPTRQPIEHLASFRAMPNILMLCPVDGNETAGSYKVVVVNRKTPSILALSSQKLTQLLGTFIDEVEKKGHIISDNLSGNKPGVILIGIGSELEIVVVMLLRVVSFVSWVYETKQPPNFETAQNS

Foldseek 3Di:
DDDDDDDWDDWFDWDDDPPDTDDGPQPPAADEEAEPVRVPPVLNLLLLLCCLWQHAHEYEYEAQQADLVGGCVVPDDDDPQVSSVVSVAAEAEDPDVSPPPVSVSVQSVVQVVDHRHHYYYYYHYWQPPPPPPDTNTSVNVPDDDDDDDTIDDDDDVVRCCLVVVPFDPPLLVLADDDDLPDDFDWLLCLLLSLLQRSCVRCVNAAWEDAQCCVVSSTDNPVFDERGPVRSSTGYDYSHNNPSNVCVVQVHPPQPCLVVQAQAEARAEQAACVVPPVDDVSGDDCVQVVQLPRPQEWEFAAADNFLSSLLSVVSSVRRGGYYYYYIYPDTGGDAQQRHSVQNLAQKDWRAALDPPDQFPDEAEDEHNCQSVVVVVRHGYMYGRTNPRHDPDDPCNVVVNRD

InterPro domains:
  IPR005474 Transketolase, N-terminal [PF00456] (57-149)
  IPR005475 Transketolase-like, pyrimidine-binding domain [PF02779] (252-331)
  IPR005475 Transketolase-like, pyrimidine-binding domain [SM00861] (185-333)
  IPR029061 Thiamin diphosphate-binding fold [SSF52518] (47-157)
  IPR029061 Thiamin diphosphate-binding fold [SSF52518] (168-332)
  IPR033247 Transketolase family [PTHR43522] (155-394)